Protein AF-A0A1M7GMU3-F1 (afdb_monomer_lite)

Structure (mmCIF, N/CA/C/O backbone):
data_AF-A0A1M7GMU3-F1
#
_entry.id   AF-A0A1M7GMU3-F1
#
loop_
_atom_site.group_PDB
_atom_site.id
_atom_site.type_symbol
_atom_site.label_atom_id
_atom_site.label_alt_id
_atom_site.label_comp_id
_atom_site.label_asym_id
_atom_site.label_entity_id
_atom_site.label_seq_id
_atom_site.pdbx_PDB_ins_code
_atom_site.Cartn_x
_atom_site.Cartn_y
_atom_site.Cartn_z
_atom_site.occupancy
_atom_site.B_iso_or_equiv
_atom_site.auth_seq_id
_atom_site.auth_comp_id
_atom_site.auth_asym_id
_atom_site.auth_atom_id
_atom_site.pdbx_PDB_model_num
ATOM 1 N N . MET A 1 1 ? -17.582 9.127 15.211 1.00 77.00 1 MET A N 1
ATOM 2 C CA . MET A 1 1 ? -16.161 8.957 14.839 1.00 77.00 1 MET A CA 1
ATOM 3 C C . MET A 1 1 ? -15.702 10.252 14.217 1.00 77.00 1 MET A C 1
ATOM 5 O O . MET A 1 1 ? -16.556 10.940 13.669 1.00 77.00 1 MET A O 1
ATOM 9 N N . ILE A 1 2 ? -14.415 10.561 14.321 1.00 84.12 2 ILE A N 1
ATOM 10 C CA . ILE A 1 2 ? -13.801 11.674 13.600 1.00 84.12 2 ILE A CA 1
ATOM 11 C C . ILE A 1 2 ? -12.790 11.095 12.615 1.00 84.12 2 ILE A C 1
ATOM 13 O O . ILE A 1 2 ? -12.025 10.205 12.993 1.00 84.12 2 ILE A O 1
ATOM 17 N N . PHE A 1 3 ? -12.798 11.583 11.380 1.00 87.94 3 PHE A N 1
ATOM 18 C CA . PHE A 1 3 ? -11.790 11.244 10.381 1.00 87.94 3 PHE A CA 1
ATOM 19 C C . PHE A 1 3 ? -10.995 12.501 10.041 1.00 87.94 3 PHE A C 1
ATOM 21 O O . PHE A 1 3 ? -11.553 13.566 9.820 1.00 87.94 3 PHE A O 1
ATOM 28 N N . LEU A 1 4 ? -9.681 12.375 10.047 1.00 91.88 4 LEU A N 1
ATOM 29 C CA . LEU A 1 4 ? -8.725 13.411 9.695 1.00 91.88 4 LEU A CA 1
ATOM 30 C C . LEU A 1 4 ? -7.811 12.851 8.610 1.00 91.88 4 LEU A C 1
ATOM 32 O O . LEU A 1 4 ? -7.737 11.635 8.432 1.00 91.88 4 LEU A O 1
ATOM 36 N N . PHE A 1 5 ? -7.077 13.716 7.928 1.00 92.62 5 PHE A N 1
ATOM 37 C CA . PHE A 1 5 ? -6.137 13.320 6.889 1.00 92.62 5 PHE A CA 1
ATOM 38 C C . PHE A 1 5 ? -4.735 13.827 7.209 1.00 92.62 5 PHE A C 1
ATOM 40 O O . PHE A 1 5 ? -4.543 14.958 7.657 1.00 92.62 5 PHE A O 1
ATOM 47 N N . GLU A 1 6 ? -3.749 12.969 6.983 1.00 92.81 6 GLU A N 1
ATOM 48 C CA . GLU A 1 6 ? -2.337 13.324 7.065 1.00 92.81 6 GLU A CA 1
ATOM 49 C C . GLU A 1 6 ? -2.013 14.492 6.111 1.00 92.81 6 GLU A C 1
ATOM 51 O O . GLU A 1 6 ? -2.547 14.576 5.005 1.00 92.81 6 GLU A O 1
ATOM 56 N N . GLU A 1 7 ? -1.138 15.404 6.546 1.00 90.56 7 GLU A N 1
ATOM 57 C CA . GLU A 1 7 ? -0.699 16.607 5.814 1.00 90.56 7 GLU A CA 1
ATOM 58 C C . GLU A 1 7 ? -1.790 17.639 5.436 1.00 90.56 7 GLU A C 1
ATOM 60 O O . GLU A 1 7 ? -1.448 18.708 4.914 1.00 90.56 7 GLU A O 1
ATOM 65 N N . HIS A 1 8 ? -3.069 17.399 5.749 1.00 92.12 8 HIS A N 1
ATOM 66 C CA . HIS A 1 8 ? -4.130 18.400 5.592 1.00 92.12 8 HIS A CA 1
ATOM 67 C C . HIS A 1 8 ? -4.043 19.470 6.706 1.00 92.12 8 HIS A C 1
ATOM 69 O O . HIS A 1 8 ? -3.835 19.119 7.873 1.00 92.12 8 HIS A O 1
ATOM 75 N N . PRO A 1 9 ? -4.157 20.773 6.380 1.00 93.19 9 PRO A N 1
ATOM 76 C CA . PRO A 1 9 ? -4.056 21.850 7.362 1.00 93.19 9 PRO A CA 1
ATOM 77 C C . PRO A 1 9 ? -5.377 22.051 8.121 1.00 93.19 9 PRO A C 1
ATOM 79 O O . PRO A 1 9 ? -6.349 22.559 7.573 1.00 93.19 9 PRO A O 1
ATOM 82 N N . TYR A 1 10 ? -5.397 21.704 9.407 1.00 93.62 10 TYR A N 1
ATOM 83 C CA . TYR A 1 10 ? -6.558 21.900 10.283 1.00 93.62 10 TYR A CA 1
ATOM 84 C C . TYR A 1 10 ? -6.397 23.107 11.214 1.00 93.62 10 TYR A C 1
ATOM 86 O O . TYR A 1 10 ? -5.281 23.512 11.554 1.00 93.62 10 TYR A O 1
ATOM 94 N N . ASP A 1 11 ? -7.514 23.649 11.702 1.00 92.88 11 ASP A N 1
ATOM 95 C CA . ASP A 1 11 ? -7.509 24.705 12.711 1.00 92.88 11 ASP A CA 1
ATOM 96 C C . ASP A 1 11 ? -6.883 24.226 14.034 1.00 92.88 11 ASP A C 1
ATOM 98 O O . ASP A 1 11 ? -7.089 23.105 14.515 1.00 92.88 11 ASP A O 1
ATOM 102 N N . PHE A 1 12 ? -6.137 25.129 14.670 1.00 91.50 12 PHE A N 1
ATOM 103 C CA . PHE A 1 12 ? -5.446 24.861 15.925 1.00 91.50 12 PHE A CA 1
ATOM 104 C C . PHE A 1 12 ? -6.415 24.492 17.058 1.00 91.50 12 PHE A C 1
ATOM 106 O O . PHE A 1 12 ? -6.151 23.556 17.820 1.00 91.50 12 PHE A O 1
ATOM 113 N N . LYS A 1 13 ? -7.535 25.217 17.203 1.00 91.25 13 LYS A N 1
ATOM 114 C CA . LYS A 1 13 ? -8.502 24.965 18.286 1.00 91.25 13 LYS A CA 1
ATOM 115 C C . LYS A 1 13 ? -9.209 23.635 18.061 1.00 91.25 13 LYS A C 1
ATOM 117 O O . LYS A 1 13 ? -9.438 22.906 19.031 1.00 91.25 13 LYS A O 1
ATOM 122 N N . PHE A 1 14 ? -9.510 23.310 16.806 1.00 90.94 14 PHE A N 1
ATOM 123 C CA . PHE A 1 14 ? -10.072 22.019 16.435 1.00 90.94 14 PHE A CA 1
ATOM 124 C C . PHE A 1 14 ? -9.127 20.865 16.807 1.00 90.94 14 PHE A C 1
ATOM 126 O O . PHE A 1 14 ? -9.507 20.032 17.634 1.00 90.94 14 PHE A O 1
ATOM 133 N N . LEU A 1 15 ? -7.871 20.852 16.333 1.00 91.38 15 LEU A N 1
ATOM 134 C CA . LEU A 1 15 ? -6.921 19.773 16.663 1.00 91.38 15 LEU A CA 1
ATOM 135 C C . LEU A 1 15 ? -6.590 19.680 18.153 1.00 91.38 15 LEU A C 1
ATOM 137 O O . LEU A 1 15 ? -6.416 18.579 18.686 1.00 91.38 15 LEU A O 1
ATOM 141 N N . LYS A 1 16 ? -6.551 20.809 18.867 1.00 90.31 16 LYS A N 1
ATOM 142 C CA . LYS A 1 16 ? -6.405 20.792 20.327 1.00 90.31 16 LYS A CA 1
ATOM 143 C C . LYS A 1 16 ? -7.544 20.012 20.990 1.00 90.31 16 LYS A C 1
ATOM 145 O O . LYS A 1 16 ? -7.300 19.207 21.884 1.00 90.31 16 LYS A O 1
ATOM 150 N N . LYS A 1 17 ? -8.779 20.182 20.516 1.00 88.88 17 LYS A N 1
ATOM 151 C CA . LYS A 1 17 ? -9.957 19.477 21.037 1.00 88.88 17 LYS A CA 1
ATOM 152 C C . LYS A 1 17 ? -9.977 17.986 20.679 1.00 88.88 17 LYS A C 1
ATOM 154 O O . LYS A 1 17 ? -10.401 17.192 21.522 1.00 88.88 17 LYS A O 1
ATOM 159 N N . VAL A 1 18 ? -9.566 17.615 19.461 1.00 88.19 18 VAL A N 1
ATOM 160 C CA . VAL A 1 18 ? -9.739 16.240 18.946 1.00 88.19 18 VAL A CA 1
ATOM 161 C C . VAL A 1 18 ? -8.549 15.317 19.181 1.00 88.19 18 VAL A C 1
ATOM 163 O O . VAL A 1 18 ? -8.767 14.127 19.358 1.00 88.19 18 VAL A O 1
ATOM 166 N N . ILE A 1 19 ? -7.318 15.830 19.248 1.00 89.19 19 ILE A N 1
ATOM 167 C CA . ILE A 1 19 ? -6.118 15.005 19.497 1.00 89.19 19 ILE A CA 1
ATOM 168 C C . ILE A 1 19 ? -5.214 15.549 20.613 1.00 89.19 19 ILE A C 1
ATOM 170 O O . ILE A 1 19 ? -4.201 14.925 20.943 1.00 89.19 19 ILE A O 1
ATOM 174 N N . GLY A 1 20 ? -5.550 16.695 21.212 1.00 88.62 20 GLY A N 1
ATOM 175 C CA . GLY A 1 20 ? -4.714 17.334 22.232 1.00 88.62 20 GLY A CA 1
ATOM 176 C C . GLY A 1 20 ? -3.447 17.950 21.641 1.00 88.62 20 GLY A C 1
ATOM 177 O O . GLY A 1 20 ? -2.359 17.805 22.202 1.00 88.62 20 GLY A O 1
ATOM 178 N N . HIS A 1 21 ? -3.544 18.577 20.465 1.00 89.19 21 HIS A N 1
ATOM 179 C CA . HIS A 1 21 ? -2.429 19.337 19.897 1.00 89.19 21 HIS A CA 1
ATOM 180 C C . HIS A 1 21 ? -1.962 20.449 20.859 1.00 89.19 21 HIS A C 1
ATOM 182 O O . HIS A 1 21 ? -2.776 21.163 21.447 1.00 89.19 21 HIS A O 1
ATOM 188 N N . GLY A 1 22 ? -0.641 20.577 21.028 1.00 84.94 22 GLY A N 1
ATOM 189 C CA . GLY A 1 22 ? -0.018 21.502 21.982 1.00 84.94 22 GLY A CA 1
ATOM 190 C C . GLY A 1 22 ? -0.023 21.028 23.442 1.00 84.94 22 GLY A C 1
ATOM 191 O O . GLY A 1 22 ? 0.417 21.772 24.313 1.00 84.94 22 GLY A O 1
ATOM 192 N N . GLU A 1 23 ? -0.507 19.813 23.715 1.00 85.62 23 GLU A N 1
ATOM 193 C CA . GLU A 1 23 ? -0.575 19.214 25.059 1.00 85.62 23 GLU A CA 1
ATOM 194 C C . GLU A 1 23 ? 0.241 17.912 25.184 1.00 85.62 23 GLU A C 1
ATOM 196 O O . GLU A 1 23 ? 0.057 17.165 26.145 1.00 85.62 23 GLU A O 1
ATOM 201 N N . GLY A 1 24 ? 1.086 17.589 24.200 1.00 78.94 24 GLY A N 1
ATOM 202 C CA . GLY A 1 24 ? 1.960 16.416 24.260 1.00 78.94 24 GLY A CA 1
ATOM 203 C C . GLY A 1 24 ? 3.307 16.696 24.921 1.00 78.94 24 GLY A C 1
ATOM 204 O O . GLY A 1 24 ? 3.666 17.841 25.194 1.00 78.94 24 GLY A O 1
ATOM 205 N N . ASP A 1 25 ? 4.072 15.625 25.138 1.00 79.12 25 ASP A N 1
ATOM 206 C CA . ASP A 1 25 ? 5.367 15.670 25.835 1.00 79.12 25 ASP A CA 1
ATOM 207 C C . ASP A 1 25 ? 6.433 16.485 25.082 1.00 79.12 25 ASP A C 1
ATOM 209 O O . ASP A 1 25 ? 7.411 16.951 25.664 1.00 79.12 25 ASP A O 1
ATOM 213 N N . LEU A 1 26 ? 6.250 16.657 23.770 1.00 82.31 26 LEU A N 1
ATOM 214 C CA . LEU A 1 26 ? 7.125 17.417 22.886 1.00 82.31 26 LEU A CA 1
ATOM 215 C C . LEU A 1 26 ? 6.302 18.469 22.149 1.00 82.31 26 LEU A C 1
ATOM 217 O O . LEU A 1 26 ? 5.152 18.230 21.791 1.00 82.31 26 LEU A O 1
ATOM 221 N N . LYS A 1 27 ? 6.916 19.616 21.838 1.00 80.00 27 LYS A N 1
ATOM 222 C CA . LYS A 1 27 ? 6.243 20.743 21.162 1.00 80.00 27 LYS A CA 1
ATOM 223 C C . LYS A 1 27 ? 5.575 20.352 19.835 1.00 80.00 27 LYS A C 1
ATOM 225 O O . LYS A 1 27 ? 4.565 20.935 19.462 1.00 80.00 27 LYS A O 1
ATOM 230 N N . TYR A 1 28 ? 6.149 19.380 19.132 1.00 82.12 28 TYR A N 1
ATOM 231 C CA . TYR A 1 28 ? 5.665 18.880 17.847 1.00 82.12 28 TYR A CA 1
ATOM 232 C C . TYR A 1 28 ? 4.818 17.607 17.975 1.00 82.12 28 TYR A C 1
ATOM 234 O O . TYR A 1 28 ? 4.497 17.000 16.962 1.00 82.12 28 TYR A O 1
ATOM 242 N N . ARG A 1 29 ? 4.461 17.170 19.188 1.00 86.06 29 ARG A N 1
ATOM 243 C CA . ARG A 1 29 ? 3.681 15.952 19.422 1.00 86.06 29 ARG A CA 1
ATOM 244 C C . ARG A 1 29 ? 2.386 16.296 20.150 1.00 86.06 29 ARG A C 1
ATOM 246 O O . ARG A 1 29 ? 2.375 17.049 21.118 1.00 86.06 29 ARG A O 1
ATOM 253 N N . SER A 1 30 ? 1.275 15.753 19.676 1.00 88.31 30 SER A N 1
ATOM 254 C CA . SER A 1 30 ? -0.020 15.857 20.352 1.00 88.31 30 SER A CA 1
ATOM 255 C C . SER A 1 30 ? -0.068 14.962 21.595 1.00 88.31 30 SER A C 1
ATOM 257 O O . SER A 1 30 ? 0.673 13.982 21.696 1.00 88.31 30 SER A O 1
ATOM 259 N N . LYS A 1 31 ? -0.990 15.242 22.520 1.00 86.25 31 LYS A N 1
ATOM 260 C CA . LYS A 1 31 ? -1.245 14.389 23.695 1.00 86.25 31 LYS A CA 1
ATOM 261 C C . LYS A 1 31 ? -1.647 12.958 23.323 1.00 86.25 31 LYS A C 1
ATOM 263 O O . LYS A 1 31 ? -1.404 12.032 24.091 1.00 86.25 31 LYS A O 1
ATOM 268 N N . SER A 1 32 ? -2.249 12.783 22.145 1.00 83.38 32 SER A N 1
ATOM 269 C CA . SER A 1 32 ? -2.612 11.472 21.592 1.00 83.38 32 SER A CA 1
ATOM 270 C C . SER A 1 32 ? -1.444 10.734 20.933 1.00 83.38 32 SER A C 1
ATOM 272 O O . SER A 1 32 ? -1.616 9.594 20.527 1.00 83.38 32 SER A O 1
ATOM 274 N N . GLY A 1 33 ? -0.269 11.357 20.804 1.00 84.06 33 GLY A N 1
ATOM 275 C CA . GLY A 1 33 ? 0.947 10.717 20.304 1.00 84.06 33 GLY A CA 1
ATOM 276 C C . GLY A 1 33 ? 1.314 11.013 18.846 1.00 84.06 33 GLY A C 1
ATOM 277 O O . GLY A 1 33 ? 2.446 10.700 18.473 1.00 84.06 33 GLY A O 1
ATOM 278 N N . PHE A 1 34 ? 0.430 11.645 18.061 1.00 88.75 34 PHE A N 1
ATOM 279 C CA . PHE A 1 34 ? 0.707 12.061 16.677 1.00 88.75 34 PHE A CA 1
ATOM 280 C C . PHE A 1 34 ? 1.728 13.192 16.619 1.00 88.75 34 PHE A C 1
ATOM 282 O O . PHE A 1 34 ? 1.595 14.162 17.374 1.00 88.75 34 PHE A O 1
ATOM 289 N N . ASN A 1 35 ? 2.670 13.110 15.681 1.00 91.00 35 ASN A N 1
ATOM 290 C CA . ASN A 1 35 ? 3.495 14.255 15.314 1.00 91.00 35 ASN A CA 1
ATOM 291 C C . ASN A 1 35 ? 2.665 15.277 14.524 1.00 91.00 35 ASN A C 1
ATOM 293 O O . ASN A 1 35 ? 1.799 14.924 13.725 1.00 91.00 35 ASN A O 1
ATOM 297 N N . THR A 1 36 ? 2.920 16.557 14.762 1.00 91.44 36 THR A N 1
ATOM 298 C CA . THR A 1 36 ? 2.195 17.679 14.166 1.00 91.44 36 THR A CA 1
ATOM 299 C C . THR A 1 36 ? 3.149 18.804 13.804 1.00 91.44 36 THR A C 1
ATOM 301 O O . THR A 1 36 ? 4.090 19.084 14.549 1.00 91.44 36 THR A O 1
ATOM 304 N N . GLU A 1 37 ? 2.852 19.499 12.715 1.00 91.88 37 GLU A N 1
ATOM 305 C CA . GLU A 1 37 ? 3.607 20.648 12.230 1.00 91.88 37 GLU A CA 1
ATOM 306 C C . GLU A 1 37 ? 2.688 21.864 12.095 1.00 91.88 37 GLU A C 1
ATOM 308 O O . GLU A 1 37 ? 1.639 21.804 11.455 1.00 91.88 37 GLU A O 1
ATOM 313 N N . THR A 1 38 ? 3.071 22.985 12.704 1.00 89.88 38 THR A N 1
ATOM 314 C CA . THR A 1 38 ? 2.325 24.242 12.584 1.00 89.88 38 THR A CA 1
ATOM 315 C C . THR A 1 38 ? 2.824 25.020 11.372 1.00 89.88 38 THR A C 1
ATOM 317 O O . THR A 1 38 ? 3.987 25.416 11.320 1.00 89.88 38 THR A O 1
ATOM 320 N N . THR A 1 39 ? 1.930 25.276 10.422 1.00 89.69 39 THR A N 1
ATOM 321 C CA . THR A 1 39 ? 2.181 26.065 9.208 1.00 89.69 39 THR A CA 1
ATOM 322 C C . THR A 1 39 ? 1.366 27.363 9.233 1.00 89.69 39 THR A C 1
ATOM 324 O O . THR A 1 39 ? 0.594 27.597 10.163 1.00 89.69 39 THR A O 1
ATOM 327 N N . LYS A 1 40 ? 1.532 28.232 8.225 1.00 86.31 40 LYS A N 1
ATOM 328 C CA . LYS A 1 40 ? 0.724 29.461 8.102 1.00 86.31 40 LYS A CA 1
ATOM 329 C C . LYS A 1 40 ? -0.760 29.164 7.863 1.00 86.31 40 LYS A C 1
ATOM 331 O O . LYS A 1 40 ? -1.599 29.914 8.346 1.00 86.31 40 LYS A O 1
ATOM 336 N N . ASP A 1 41 ? -1.048 28.070 7.163 1.00 85.94 41 ASP A N 1
ATOM 337 C CA . ASP A 1 41 ? -2.397 27.706 6.716 1.00 85.94 41 ASP A CA 1
ATOM 338 C C . ASP A 1 41 ? -3.154 26.852 7.748 1.00 85.94 41 ASP A C 1
ATOM 340 O O . ASP A 1 41 ? -4.338 26.584 7.584 1.00 85.94 41 ASP A O 1
ATOM 344 N N . GLY A 1 42 ? -2.480 26.413 8.816 1.00 90.75 42 GLY A N 1
ATOM 345 C CA . GLY A 1 42 ? -3.046 25.548 9.850 1.00 90.75 42 GLY A CA 1
ATOM 346 C C . GLY A 1 42 ? -2.026 24.566 10.418 1.00 90.75 42 GLY A C 1
ATOM 347 O O . GLY A 1 42 ? -0.817 24.673 10.192 1.00 90.75 42 GLY A O 1
ATOM 348 N N . VAL A 1 43 ? -2.511 23.585 11.169 1.00 93.06 43 VAL A N 1
ATOM 349 C CA . VAL A 1 43 ? -1.705 22.522 11.770 1.00 93.06 43 VAL A CA 1
ATOM 350 C C . VAL A 1 43 ? -1.876 21.238 10.964 1.00 93.06 43 VAL A C 1
ATOM 352 O O . VAL A 1 43 ? -2.990 20.748 10.796 1.00 93.06 43 VAL A O 1
ATOM 355 N N . LYS A 1 44 ? -0.761 20.681 10.491 1.00 93.56 44 LYS A N 1
ATOM 356 C CA . LYS A 1 44 ? -0.702 19.416 9.754 1.00 93.56 44 LYS A CA 1
ATOM 357 C C . LYS A 1 44 ? -0.361 18.265 10.690 1.00 93.56 44 LYS A C 1
ATOM 359 O O . LYS A 1 44 ? 0.431 18.432 11.619 1.00 93.56 44 LYS A O 1
ATOM 364 N N . ILE A 1 45 ? -0.946 17.097 10.438 1.00 93.12 45 ILE A N 1
ATOM 365 C CA . ILE A 1 45 ? -0.636 15.859 11.160 1.00 93.12 45 ILE A CA 1
ATOM 366 C C . ILE A 1 45 ? 0.338 15.037 10.314 1.00 93.12 45 ILE A C 1
ATOM 368 O O . ILE A 1 45 ? 0.047 14.754 9.154 1.00 93.12 45 ILE A O 1
ATOM 372 N N . ASN A 1 46 ? 1.463 14.647 10.912 1.00 90.44 46 ASN A N 1
ATOM 373 C CA . ASN A 1 46 ? 2.517 13.847 10.289 1.00 90.44 46 ASN A CA 1
ATOM 374 C C . ASN A 1 46 ? 2.484 12.444 10.901 1.00 90.44 46 ASN A C 1
ATOM 376 O O . ASN A 1 46 ? 3.244 12.119 11.814 1.00 90.44 46 ASN A O 1
ATOM 380 N N . GLY A 1 47 ? 1.521 11.649 10.454 1.00 89.69 47 GLY A N 1
ATOM 381 C CA . GLY A 1 47 ? 1.317 10.293 10.931 1.00 89.69 47 GLY A CA 1
ATOM 382 C C . GLY A 1 47 ? -0.083 9.791 10.630 1.00 89.69 47 GLY A C 1
ATOM 383 O O . GLY A 1 47 ? -1.024 10.564 10.475 1.00 89.69 47 GLY A O 1
ATOM 384 N N . VAL A 1 48 ? -0.212 8.474 10.575 1.00 93.56 48 VAL A N 1
ATOM 385 C CA . VAL A 1 48 ? -1.431 7.775 10.170 1.00 93.56 48 VAL A CA 1
ATOM 386 C C . VAL A 1 48 ? -1.786 6.752 11.238 1.00 93.56 48 VAL A C 1
ATOM 388 O O . VAL A 1 48 ? -0.905 6.116 11.816 1.00 93.56 48 VAL A O 1
ATOM 391 N N . GLY A 1 49 ? -3.075 6.578 11.517 1.00 92.06 49 GLY A N 1
ATOM 392 C CA . GLY A 1 49 ? -3.535 5.565 12.458 1.00 92.06 49 GLY A CA 1
ATOM 393 C C . GLY A 1 49 ? -4.757 5.992 13.249 1.00 92.06 49 GLY A C 1
ATOM 394 O O . GLY A 1 49 ? -5.665 6.641 12.733 1.00 92.06 49 GLY A O 1
ATOM 395 N N . TYR A 1 50 ? -4.792 5.582 14.510 1.00 90.25 50 TYR A N 1
ATOM 396 C CA . TYR A 1 50 ? -5.969 5.681 15.359 1.00 90.25 50 TYR A CA 1
ATOM 397 C C . TYR A 1 50 ? -5.606 6.174 16.756 1.00 90.25 50 TYR A C 1
ATOM 399 O O . TYR A 1 50 ? -4.610 5.734 17.334 1.00 90.25 50 TYR A O 1
ATOM 407 N N . CYS A 1 51 ? -6.459 7.025 17.324 1.00 87.62 51 CYS A N 1
ATOM 408 C CA . CYS A 1 51 ? -6.476 7.284 18.754 1.00 87.62 51 CYS A CA 1
ATOM 409 C C . CYS A 1 51 ? -7.898 7.396 19.310 1.00 87.62 51 CYS A C 1
ATOM 411 O O . CYS A 1 51 ? -8.866 7.692 18.607 1.00 87.62 51 CYS A O 1
ATOM 413 N N . PHE A 1 52 ? -8.012 7.191 20.614 1.00 83.00 52 PHE A N 1
ATOM 414 C CA . PHE A 1 52 ? -9.198 7.494 21.388 1.00 83.00 52 PHE A CA 1
ATOM 415 C C . PHE A 1 52 ? -8.921 8.708 22.267 1.00 83.00 52 PHE A C 1
ATOM 417 O O . PHE A 1 52 ? -8.083 8.657 23.169 1.00 83.00 52 PHE A O 1
ATOM 424 N N . PHE A 1 53 ? -9.630 9.807 22.023 1.00 81.88 53 PHE A N 1
ATOM 425 C CA . PHE A 1 53 ? -9.416 11.057 22.744 1.00 81.88 53 PHE A CA 1
ATOM 426 C C . PHE A 1 53 ? -10.749 11.718 23.092 1.00 81.88 53 PHE A C 1
ATOM 428 O O . PHE A 1 53 ? -11.683 11.730 22.293 1.00 81.88 53 PHE A O 1
ATOM 435 N N . ASN A 1 54 ? -10.875 12.234 24.320 1.00 78.56 54 ASN A N 1
ATOM 436 C CA . ASN A 1 54 ? -12.085 12.908 24.815 1.00 78.56 54 ASN A CA 1
ATOM 437 C C . ASN A 1 54 ? -13.403 12.133 24.586 1.00 78.56 54 ASN A C 1
ATOM 439 O O . ASN A 1 54 ? -14.462 12.718 24.353 1.00 78.56 54 ASN A O 1
ATOM 443 N N . GLY A 1 55 ? -13.357 10.800 24.677 1.00 74.75 55 GLY A N 1
ATOM 444 C CA . GLY A 1 55 ? -14.538 9.949 24.513 1.00 74.75 55 GLY A CA 1
ATOM 445 C C . GLY A 1 55 ? -14.939 9.682 23.060 1.00 74.75 55 GLY A C 1
ATOM 446 O O . GLY A 1 55 ? -16.019 9.124 22.840 1.00 74.75 55 GLY A O 1
ATOM 447 N N . GLN A 1 56 ? -14.109 10.067 22.086 1.00 78.00 56 GLN A N 1
ATOM 448 C CA . GLN A 1 56 ? -14.350 9.859 20.663 1.00 78.00 56 GLN A CA 1
ATOM 449 C C . GLN A 1 56 ? -13.175 9.125 19.991 1.00 78.00 56 GLN A C 1
ATOM 451 O O . GLN A 1 56 ? -12.017 9.450 20.252 1.00 78.00 56 GLN A O 1
ATOM 456 N N . PRO A 1 57 ? -13.459 8.150 19.108 1.00 82.56 57 PRO A N 1
ATOM 457 C CA . PRO A 1 57 ? -12.449 7.569 18.235 1.00 82.56 57 PRO A CA 1
ATOM 458 C C . PRO A 1 57 ? -12.114 8.544 17.098 1.00 82.56 57 PRO A C 1
ATOM 460 O O . PRO A 1 57 ? -13.024 9.034 16.414 1.00 82.56 57 PRO A O 1
ATOM 463 N N . VAL A 1 58 ? -10.821 8.781 16.898 1.00 88.06 58 VAL A N 1
ATOM 464 C CA . VAL A 1 58 ? -10.253 9.637 15.855 1.00 88.06 58 VAL A CA 1
ATOM 465 C C . VAL A 1 58 ? -9.344 8.791 14.970 1.00 88.06 58 VAL A C 1
ATOM 467 O O . VAL A 1 58 ? -8.445 8.105 15.457 1.00 88.06 58 VAL A O 1
ATOM 470 N N . PHE A 1 59 ? -9.582 8.844 13.666 1.00 90.62 59 PHE A N 1
ATOM 471 C CA . PHE A 1 59 ? -8.751 8.203 12.654 1.00 90.62 59 PHE A CA 1
ATOM 472 C C . PHE A 1 59 ? -8.020 9.266 11.860 1.00 90.62 59 PHE A C 1
ATOM 474 O O . PHE A 1 59 ? -8.659 10.179 11.352 1.00 90.62 59 PHE A O 1
ATOM 481 N N . VAL A 1 60 ? -6.707 9.126 11.722 1.00 93.06 60 VAL A N 1
ATOM 482 C CA . VAL A 1 60 ? -5.927 9.919 10.772 1.00 93.06 60 VAL A CA 1
ATOM 483 C C . VAL A 1 60 ? -5.613 9.017 9.592 1.00 93.06 60 VAL A C 1
ATOM 485 O O . VAL A 1 60 ? -4.901 8.021 9.734 1.00 93.06 60 VAL A O 1
ATOM 488 N N . LEU A 1 61 ? -6.216 9.330 8.453 1.00 93.38 61 LEU A N 1
ATOM 489 C CA . LEU A 1 61 ? -6.137 8.566 7.224 1.00 93.38 61 LEU A CA 1
ATOM 490 C C . LEU A 1 61 ? -4.941 9.012 6.362 1.00 93.38 61 LEU A C 1
ATOM 492 O O . LEU A 1 61 ? -4.532 10.175 6.431 1.00 93.38 61 LEU A O 1
ATOM 496 N N . PRO A 1 62 ? -4.410 8.103 5.525 1.00 93.44 62 PRO A N 1
ATOM 497 C CA . PRO A 1 62 ? -3.361 8.393 4.558 1.00 93.44 62 PRO A CA 1
ATOM 498 C C . PRO A 1 62 ? -3.616 9.631 3.685 1.00 93.44 62 PRO A C 1
ATOM 500 O O . PRO A 1 62 ? -4.697 9.781 3.110 1.00 93.44 62 PRO A O 1
ATOM 503 N N . LYS A 1 63 ? -2.590 10.465 3.476 1.00 91.12 63 LYS A N 1
ATOM 504 C CA . LYS A 1 63 ? -2.644 11.622 2.565 1.00 91.12 63 LYS A CA 1
ATOM 505 C C . LYS A 1 63 ? -2.926 11.255 1.108 1.00 91.12 63 LYS A C 1
ATOM 507 O O . LYS A 1 63 ? -3.387 12.105 0.357 1.00 91.12 63 LYS A O 1
ATOM 512 N N . VAL A 1 64 ? -2.673 10.009 0.700 1.00 90.12 64 VAL A N 1
ATOM 513 C CA . VAL A 1 64 ? -2.993 9.500 -0.651 1.00 90.12 64 VAL A CA 1
ATOM 514 C C . VAL A 1 64 ? -4.502 9.468 -0.934 1.00 90.12 64 VAL A C 1
ATOM 516 O O . VAL A 1 64 ? -4.915 9.361 -2.079 1.00 90.12 64 VAL A O 1
ATOM 519 N N . PHE A 1 65 ? -5.342 9.577 0.100 1.00 91.00 65 PHE A N 1
ATOM 520 C CA . PHE A 1 65 ? -6.801 9.638 -0.053 1.00 91.00 65 PHE A CA 1
ATOM 521 C C . PHE A 1 65 ? -7.321 11.039 -0.364 1.00 91.00 65 PHE A C 1
ATOM 523 O O . PHE A 1 65 ? -8.487 11.193 -0.732 1.00 91.00 65 PHE A O 1
ATOM 530 N N . LEU A 1 66 ? -6.468 12.046 -0.192 1.00 89.81 66 LEU A N 1
ATOM 531 C CA . LEU A 1 66 ? -6.761 13.415 -0.566 1.00 89.81 66 LEU A CA 1
ATOM 532 C C . LEU A 1 66 ? -6.630 13.581 -2.079 1.00 89.81 66 LEU A C 1
ATOM 534 O O . LEU A 1 66 ? -5.720 13.027 -2.696 1.00 89.81 66 LEU A O 1
ATOM 538 N N . ASP A 1 67 ? -7.477 14.425 -2.650 1.00 87.12 67 ASP A N 1
ATOM 539 C CA . ASP A 1 67 ? -7.362 14.853 -4.036 1.00 87.12 67 ASP A CA 1
ATOM 540 C C . ASP A 1 67 ? -6.094 15.694 -4.292 1.00 87.12 67 ASP A C 1
ATOM 542 O O . ASP A 1 67 ? -5.286 15.983 -3.393 1.00 87.12 67 ASP A O 1
ATOM 546 N N . GLU A 1 68 ? -5.916 16.074 -5.559 1.00 80.38 68 GLU A N 1
ATOM 547 C CA . GLU A 1 68 ? -4.758 16.831 -6.052 1.00 80.38 68 GLU A CA 1
ATOM 548 C C . GLU A 1 68 ? -4.614 18.180 -5.320 1.00 80.38 68 GLU A C 1
ATOM 550 O O . GLU A 1 68 ? -3.506 18.592 -4.980 1.00 80.38 68 GLU A O 1
ATOM 555 N N . ASN A 1 69 ? -5.739 18.820 -4.980 1.00 82.19 69 ASN A N 1
ATOM 556 C CA . ASN A 1 69 ? -5.769 20.094 -4.257 1.00 82.19 69 ASN A CA 1
ATOM 557 C C . ASN A 1 69 ? -5.668 19.932 -2.731 1.00 82.19 69 ASN A C 1
ATOM 559 O O . ASN A 1 69 ? -5.493 20.919 -2.017 1.00 82.19 69 ASN A O 1
ATOM 563 N N . GLY A 1 70 ? -5.787 18.707 -2.211 1.00 84.06 70 GLY A N 1
ATOM 564 C CA . GLY A 1 70 ? -5.809 18.432 -0.778 1.00 84.06 70 GLY A CA 1
ATOM 565 C C . GLY A 1 70 ? -7.083 18.886 -0.061 1.00 84.06 70 GLY A C 1
ATOM 566 O O . GLY A 1 70 ? -7.066 18.974 1.165 1.00 84.06 70 GLY A O 1
ATOM 567 N N . GLN A 1 71 ? -8.151 19.192 -0.801 1.00 86.12 71 GLN A N 1
ATOM 568 C CA . GLN A 1 71 ? -9.404 19.757 -0.287 1.00 86.12 71 GLN A CA 1
ATOM 569 C C . GLN A 1 71 ? -10.513 18.714 -0.162 1.00 86.12 71 GLN A C 1
ATOM 571 O O . GLN A 1 71 ? -11.395 18.867 0.678 1.00 86.12 71 GLN A O 1
ATOM 576 N N . LYS A 1 72 ? -10.470 17.653 -0.975 1.00 89.56 72 LYS A N 1
ATOM 577 C CA . LYS A 1 72 ? -11.472 16.582 -0.960 1.00 89.56 72 LYS A CA 1
ATOM 578 C C . LYS A 1 72 ? -10.844 15.232 -0.669 1.00 89.56 72 LYS A C 1
ATOM 580 O O . LYS A 1 72 ? -9.705 14.979 -1.047 1.00 89.56 72 LYS A O 1
ATOM 585 N N . ALA A 1 73 ? -11.622 14.326 -0.089 1.00 89.31 73 ALA A N 1
ATOM 586 C CA . ALA A 1 73 ? -11.300 12.905 -0.022 1.00 89.31 73 ALA A CA 1
ATOM 587 C C . ALA A 1 73 ? -12.519 12.070 -0.401 1.00 89.31 73 ALA A C 1
ATOM 589 O O . ALA A 1 73 ? -13.613 12.273 0.120 1.00 89.31 73 ALA A O 1
ATOM 590 N N . PHE A 1 74 ? -12.338 11.123 -1.325 1.00 88.94 74 PHE A N 1
ATOM 591 C CA . PHE A 1 74 ? -13.418 10.262 -1.824 1.00 88.94 74 PHE A CA 1
ATOM 592 C C . PHE A 1 74 ? -14.667 11.037 -2.287 1.00 88.94 74 PHE A C 1
ATOM 594 O O . PHE A 1 74 ? -15.779 10.555 -2.107 1.00 88.94 74 PHE A O 1
ATOM 601 N N . GLY A 1 75 ? -14.503 12.237 -2.856 1.00 87.12 75 GLY A N 1
ATOM 602 C CA . GLY A 1 75 ? -15.614 13.085 -3.314 1.00 87.12 75 GLY A CA 1
ATOM 603 C C . GLY A 1 75 ? -16.243 13.988 -2.249 1.00 87.12 75 GLY A C 1
ATOM 604 O O . GLY A 1 75 ? -17.166 14.729 -2.571 1.00 87.12 75 GLY A O 1
ATOM 605 N N . ILE A 1 76 ? -15.739 13.955 -1.015 1.00 86.50 76 ILE A N 1
ATOM 606 C CA . ILE A 1 76 ? -16.253 14.720 0.124 1.00 86.50 76 ILE A CA 1
ATOM 607 C C . ILE A 1 76 ? -15.300 15.874 0.445 1.00 86.50 76 ILE A C 1
ATOM 609 O O . ILE A 1 76 ? -14.094 15.649 0.544 1.00 86.50 76 ILE A O 1
ATOM 613 N N . ASP A 1 77 ? -15.838 17.081 0.617 1.00 87.00 77 ASP A N 1
ATOM 614 C CA . ASP A 1 77 ? -15.090 18.265 1.059 1.00 87.00 77 ASP A CA 1
ATOM 615 C C . ASP A 1 77 ? -14.600 18.130 2.506 1.00 87.00 77 ASP A C 1
ATOM 617 O O . ASP A 1 77 ? -15.328 17.654 3.379 1.00 87.00 77 ASP A O 1
ATOM 621 N N . ILE A 1 78 ? -13.361 18.562 2.743 1.00 88.50 78 ILE A N 1
ATOM 622 C CA . ILE A 1 78 ? -12.721 18.548 4.057 1.00 88.50 78 ILE A CA 1
ATOM 623 C C . ILE A 1 78 ? -12.673 19.974 4.596 1.00 88.50 78 ILE A C 1
ATOM 625 O O . ILE A 1 78 ? -12.121 20.878 3.967 1.00 88.50 78 ILE A O 1
ATOM 629 N N . ASP A 1 79 ? -13.235 20.162 5.782 1.00 87.69 79 ASP A N 1
ATOM 630 C CA . ASP A 1 79 ? -13.287 21.431 6.488 1.00 87.69 79 ASP A CA 1
ATOM 631 C C . ASP A 1 79 ? -12.208 21.494 7.576 1.00 87.69 79 ASP A C 1
ATOM 633 O O . ASP A 1 79 ? -12.130 20.645 8.469 1.00 87.69 79 ASP A O 1
ATOM 637 N N . ALA A 1 80 ? -11.399 22.553 7.543 1.00 87.00 80 ALA A N 1
ATOM 638 C CA . ALA A 1 80 ? -10.297 22.743 8.483 1.00 87.00 80 ALA A CA 1
ATOM 639 C C . ALA A 1 80 ? -10.768 22.894 9.945 1.00 87.00 80 ALA A C 1
ATOM 641 O O . ALA A 1 80 ? -10.013 22.585 10.870 1.00 87.00 80 ALA A O 1
ATOM 642 N N . GLU A 1 81 ? -12.003 23.351 10.175 1.00 86.00 81 GLU A N 1
ATOM 643 C CA . GLU A 1 81 ? -12.601 23.500 11.508 1.00 86.00 81 GLU A CA 1
ATOM 644 C C . GLU A 1 81 ? -13.346 22.233 11.971 1.00 86.00 81 GLU A C 1
ATOM 646 O O . GLU A 1 81 ? -13.863 22.194 13.095 1.00 86.00 81 GLU A O 1
ATOM 651 N N . GLY A 1 82 ? -13.394 21.193 11.129 1.00 78.88 82 GLY A N 1
ATOM 652 C CA . GLY A 1 82 ? -14.106 19.948 11.389 1.00 78.88 82 GLY A CA 1
ATOM 653 C C . GLY A 1 82 ? -15.626 20.110 11.407 1.00 78.88 82 GLY A C 1
ATOM 654 O O . GLY A 1 82 ? -16.306 19.444 12.189 1.00 78.88 82 GLY A O 1
ATOM 655 N N . LYS A 1 83 ? -16.175 21.030 10.608 1.00 79.81 83 LYS A N 1
ATOM 656 C CA . LYS A 1 83 ? -17.626 21.180 10.402 1.00 79.81 83 LYS A CA 1
ATOM 657 C C . LYS A 1 83 ? -18.183 20.253 9.325 1.00 79.81 83 LYS A C 1
ATOM 659 O O . LYS A 1 83 ? -19.397 20.130 9.218 1.00 79.81 83 LYS A O 1
ATOM 664 N N . ASP A 1 84 ? -17.312 19.604 8.568 1.00 75.69 84 ASP A N 1
ATOM 665 C CA . ASP A 1 84 ? -17.676 18.598 7.580 1.00 75.69 84 ASP A CA 1
ATOM 666 C C . ASP A 1 84 ? -18.250 17.315 8.221 1.00 75.69 84 ASP A C 1
ATOM 668 O O . ASP A 1 84 ? -18.305 17.131 9.448 1.00 75.69 84 ASP A O 1
ATOM 672 N N . CYS A 1 85 ? -18.635 16.368 7.364 1.00 64.19 85 CYS A N 1
ATOM 673 C CA . CYS A 1 85 ? -19.148 15.067 7.784 1.00 64.19 85 CYS A CA 1
ATOM 674 C C . CYS A 1 85 ? -18.103 14.177 8.490 1.00 64.19 85 CYS A C 1
ATOM 676 O O . CYS A 1 85 ? -18.447 13.098 8.987 1.00 64.19 85 CYS A O 1
ATOM 678 N N . PHE A 1 86 ? -16.838 14.599 8.537 1.00 70.12 86 PHE A N 1
ATOM 679 C CA . PHE A 1 86 ? -15.752 13.918 9.226 1.00 70.12 86 PHE A CA 1
ATOM 680 C C . PHE A 1 86 ? -15.461 14.496 10.619 1.00 70.12 86 PHE A C 1
ATOM 682 O O . PHE A 1 86 ? -14.869 13.783 11.430 1.00 70.12 86 PHE A O 1
ATOM 689 N N . GLY A 1 87 ? -15.901 15.720 10.938 1.00 55.88 87 GLY A N 1
ATOM 690 C CA . GLY A 1 87 ? -15.588 16.412 12.193 1.00 55.88 87 GLY A CA 1
ATOM 691 C C . GLY A 1 87 ? -16.769 16.718 13.133 1.00 55.88 87 GLY A C 1
ATOM 692 O O . GLY A 1 87 ? -16.550 16.805 14.348 1.00 55.88 87 GLY A O 1
ATOM 693 N N . ASN A 1 88 ? -18.019 16.803 12.650 1.00 54.97 88 ASN A N 1
ATOM 694 C CA . ASN A 1 88 ? -19.181 17.154 13.486 1.00 54.97 88 ASN A CA 1
ATOM 695 C C . ASN A 1 88 ? -20.394 16.229 13.261 1.00 54.97 88 ASN A C 1
ATOM 697 O O . ASN A 1 88 ? -20.886 16.065 12.156 1.00 54.97 88 ASN A O 1
ATOM 701 N N . GLN A 1 89 ? -20.933 15.647 14.342 1.00 52.47 89 GLN A N 1
ATOM 702 C CA . GLN A 1 89 ? -22.160 14.821 14.317 1.00 52.47 89 GLN A CA 1
ATOM 703 C C . GLN A 1 89 ? -23.396 15.553 14.877 1.00 52.47 89 GLN A C 1
ATOM 705 O O . GLN A 1 89 ? -24.347 14.902 15.302 1.00 52.47 89 GLN A O 1
ATOM 710 N N . LYS A 1 90 ? -23.358 16.888 14.996 1.00 49.31 90 LYS A N 1
ATOM 711 C CA . LYS A 1 90 ? -24.399 17.655 15.708 1.00 49.31 90 LYS A CA 1
ATOM 712 C C . LYS A 1 90 ? -25.470 18.296 14.823 1.00 49.31 90 LYS A C 1
ATOM 714 O O . LYS A 1 90 ? -26.442 18.780 15.388 1.00 49.31 90 LYS A O 1
ATOM 719 N N . GLU A 1 91 ? -25.335 18.269 13.502 1.00 46.41 91 GLU A N 1
ATOM 720 C CA . GLU A 1 91 ? -26.354 18.799 12.589 1.00 46.41 91 GLU A CA 1
ATOM 721 C C . GLU A 1 91 ? -26.977 17.657 11.778 1.00 46.41 91 GLU A C 1
ATOM 723 O O . GLU A 1 91 ? -26.270 16.819 11.218 1.00 46.41 91 GLU A O 1
ATOM 728 N N . GLU A 1 92 ? -28.310 17.595 11.776 1.00 49.81 92 GLU A N 1
ATOM 729 C CA . GLU A 1 92 ? -29.112 16.550 11.121 1.00 49.81 92 GLU A CA 1
ATOM 730 C C . GLU A 1 92 ? -29.025 16.593 9.580 1.00 49.81 92 GLU A C 1
ATOM 732 O O . GLU A 1 92 ? -29.422 15.628 8.933 1.00 49.81 92 GLU A O 1
ATOM 737 N N . ASP A 1 93 ? -28.439 17.645 8.992 1.00 43.22 93 ASP A N 1
ATOM 738 C CA . ASP A 1 93 ? -28.544 17.943 7.553 1.00 43.22 93 ASP A CA 1
ATOM 739 C C . ASP A 1 93 ? -27.344 17.527 6.671 1.00 43.22 93 ASP A C 1
ATOM 741 O O . ASP A 1 93 ? -27.423 17.645 5.450 1.00 43.22 93 ASP A O 1
ATOM 745 N N . GLN A 1 94 ? -26.242 16.993 7.219 1.00 52.91 94 GLN A N 1
ATOM 746 C CA . GLN A 1 94 ? -25.088 16.528 6.412 1.00 52.91 94 GLN A CA 1
ATOM 747 C C . GLN A 1 94 ? -24.509 15.185 6.888 1.00 52.91 94 GLN A C 1
ATOM 749 O O . GLN A 1 94 ? -23.298 14.997 7.030 1.00 52.91 94 GLN A O 1
ATOM 754 N N . SER A 1 95 ? -25.371 14.206 7.172 1.00 59.94 95 SER A N 1
ATOM 755 C CA . SER A 1 95 ? -24.903 12.877 7.571 1.00 59.94 95 SER A CA 1
ATOM 756 C C . SER A 1 95 ? -24.372 12.082 6.371 1.00 59.94 95 SER A C 1
ATOM 758 O O . SER A 1 95 ? -25.126 11.811 5.440 1.00 59.94 95 SER A O 1
ATOM 760 N N . ILE A 1 96 ? -23.112 11.629 6.432 1.00 70.88 96 ILE A N 1
ATOM 761 C CA . ILE A 1 96 ? -22.561 10.587 5.539 1.00 70.88 96 ILE A CA 1
ATOM 762 C C . ILE A 1 96 ? -23.555 9.423 5.406 1.00 70.88 96 ILE A C 1
ATOM 764 O O . ILE A 1 96 ? -24.041 8.914 6.426 1.00 70.88 96 ILE A O 1
ATOM 768 N N . SER A 1 97 ? -23.815 8.994 4.168 1.00 77.31 97 SER A N 1
ATOM 769 C CA . SER A 1 97 ? -24.691 7.864 3.842 1.00 77.31 97 SER A CA 1
ATOM 770 C C . SER A 1 97 ? -24.264 6.583 4.564 1.00 77.31 97 SER A C 1
ATOM 772 O O . SER A 1 97 ? -23.136 6.440 5.057 1.00 77.31 97 SER A O 1
ATOM 774 N N . VAL A 1 98 ? -25.176 5.613 4.639 1.00 76.25 98 VAL A N 1
ATOM 775 C CA . VAL A 1 98 ? -24.896 4.314 5.269 1.00 76.25 98 VAL A CA 1
ATOM 776 C C . VAL A 1 98 ? -23.741 3.607 4.551 1.00 76.25 98 VAL A C 1
ATOM 778 O O . VAL A 1 98 ? -22.897 2.986 5.201 1.00 76.25 98 VAL A O 1
ATOM 781 N N . GLU A 1 99 ? -23.675 3.734 3.229 1.00 80.00 99 GLU A N 1
ATOM 782 C CA . GLU A 1 99 ? -22.634 3.201 2.354 1.00 80.00 99 GLU A CA 1
ATOM 783 C C . GLU A 1 99 ? -21.284 3.875 2.629 1.00 80.00 99 GLU A C 1
ATOM 785 O O . GLU A 1 99 ? -20.308 3.183 2.917 1.00 80.00 99 GLU A O 1
ATOM 790 N N . GLN A 1 100 ? -21.235 5.212 2.656 1.00 81.88 100 GLN A N 1
ATOM 791 C CA . GLN A 1 100 ? -20.027 5.969 3.013 1.00 81.88 100 GLN A CA 1
ATOM 792 C C . GLN A 1 100 ? -19.516 5.580 4.401 1.00 81.88 100 GLN A C 1
ATOM 794 O O . GLN A 1 100 ? -18.331 5.306 4.593 1.00 81.88 100 GLN A O 1
ATOM 799 N N . ARG A 1 101 ? -20.414 5.492 5.386 1.00 77.00 101 ARG A N 1
ATOM 800 C CA . ARG A 1 101 ? -20.046 5.113 6.753 1.00 77.00 101 ARG A CA 1
ATOM 801 C C . ARG A 1 101 ? -19.451 3.706 6.816 1.00 77.00 101 ARG A C 1
ATOM 803 O O . ARG A 1 101 ? -18.459 3.501 7.515 1.00 77.00 101 ARG A O 1
ATOM 810 N N . LYS A 1 102 ? -20.033 2.744 6.092 1.00 77.94 102 LYS A N 1
ATOM 811 C CA . LYS A 1 102 ? -19.495 1.378 5.969 1.00 77.94 102 LYS A CA 1
ATOM 812 C C . LYS A 1 102 ? -18.116 1.371 5.319 1.00 77.94 102 LYS A C 1
ATOM 814 O O . LYS A 1 102 ? -17.225 0.678 5.810 1.00 77.94 102 LYS A O 1
ATOM 819 N N . PHE A 1 103 ? -17.936 2.155 4.264 1.00 85.38 103 PHE A N 1
ATOM 820 C CA . PHE A 1 103 ? -16.674 2.284 3.551 1.00 85.38 103 PHE A CA 1
ATOM 821 C C . PHE A 1 103 ? -15.554 2.816 4.461 1.00 85.38 103 PHE A C 1
ATOM 823 O O . PHE A 1 103 ? -14.565 2.116 4.685 1.00 85.38 103 PHE A O 1
ATOM 830 N N . PHE A 1 104 ? -15.745 3.979 5.097 1.00 84.00 104 PHE A N 1
ATOM 831 C CA . PHE A 1 104 ? -14.745 4.562 6.004 1.00 84.00 104 PHE A CA 1
ATOM 832 C C . PHE A 1 104 ? -14.443 3.665 7.208 1.00 84.00 104 PHE A C 1
ATOM 834 O O . PHE A 1 104 ? -13.286 3.484 7.579 1.00 84.00 104 PHE A O 1
ATOM 841 N N . SER A 1 105 ? -15.473 3.036 7.778 1.00 78.06 105 SER A N 1
ATOM 842 C CA . SER A 1 105 ? -15.326 2.027 8.831 1.00 78.06 105 SER A CA 1
ATOM 843 C C . SER A 1 105 ? -14.415 0.868 8.405 1.00 78.06 105 SER A C 1
ATOM 845 O O . SER A 1 105 ? -13.570 0.427 9.184 1.00 78.06 105 SER A O 1
ATOM 847 N N . SER A 1 106 ? -14.600 0.349 7.190 1.00 81.56 106 SER A N 1
ATOM 848 C CA . SER A 1 106 ? -13.837 -0.798 6.681 1.00 81.56 106 SER A CA 1
ATOM 849 C C . SER A 1 106 ? -12.374 -0.427 6.449 1.00 81.56 106 SER A C 1
ATOM 851 O O . SER A 1 106 ? -11.479 -1.137 6.909 1.00 81.56 106 SER A O 1
ATOM 853 N N . ILE A 1 107 ? -12.125 0.738 5.844 1.00 87.06 107 ILE A N 1
ATOM 854 C CA . ILE A 1 107 ? -10.769 1.252 5.617 1.00 87.06 107 ILE A CA 1
ATOM 855 C C . ILE A 1 107 ? -10.043 1.493 6.938 1.00 87.06 107 ILE A C 1
ATOM 857 O O . ILE A 1 107 ? -8.885 1.110 7.069 1.00 87.06 107 ILE A O 1
ATOM 861 N N . SER A 1 108 ? -10.715 2.063 7.939 1.00 85.69 108 SER A N 1
ATOM 862 C CA . SER A 1 108 ? -10.145 2.255 9.275 1.00 85.69 108 SER A CA 1
ATOM 863 C C . SER A 1 108 ? -9.687 0.950 9.923 1.00 85.69 108 SER A C 1
ATOM 865 O O . SER A 1 108 ? -8.626 0.911 10.548 1.00 85.69 108 SER A O 1
ATOM 867 N N . LEU A 1 109 ? -10.457 -0.130 9.763 1.00 83.00 109 LEU A N 1
ATOM 868 C CA . LEU A 1 109 ? -10.092 -1.449 10.283 1.00 83.00 109 LEU A CA 1
ATOM 869 C C . LEU A 1 109 ? -8.902 -2.053 9.534 1.00 83.00 109 LEU A C 1
ATOM 871 O O . LEU A 1 109 ? -8.009 -2.619 10.169 1.00 83.00 109 LEU A O 1
ATOM 875 N N . TRP A 1 110 ? -8.863 -1.926 8.205 1.00 87.56 110 TRP A N 1
ATOM 876 C CA . TRP A 1 110 ? -7.725 -2.390 7.408 1.00 87.56 110 TRP A CA 1
ATOM 877 C C . TRP A 1 110 ? -6.459 -1.599 7.722 1.00 87.56 110 TRP A C 1
ATOM 879 O O . TRP A 1 110 ? -5.405 -2.193 7.920 1.00 87.56 110 TRP A O 1
ATOM 889 N N . LEU A 1 111 ? -6.570 -0.280 7.861 1.00 91.38 111 LEU A N 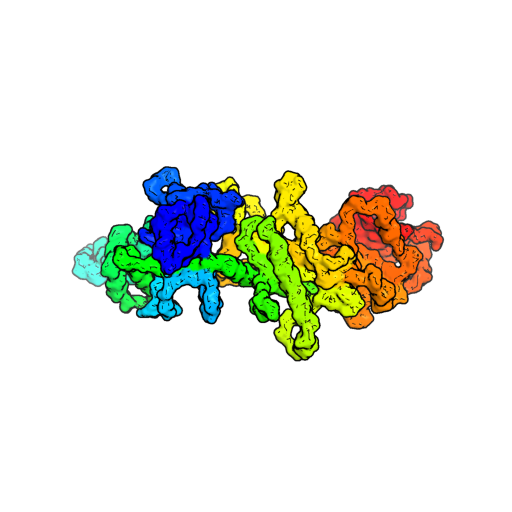1
ATOM 890 C CA . LEU A 1 111 ? -5.462 0.596 8.218 1.00 91.38 111 LEU A CA 1
ATOM 891 C C . LEU A 1 111 ? -4.884 0.245 9.589 1.00 91.38 111 LEU A C 1
ATOM 893 O O . LEU A 1 111 ? -3.678 0.047 9.720 1.00 91.38 111 LEU A O 1
ATOM 897 N N . TYR A 1 112 ? -5.751 0.091 10.592 1.00 87.75 112 TYR A N 1
ATOM 898 C CA . TYR A 1 112 ? -5.351 -0.372 11.919 1.00 87.75 112 TYR A CA 1
ATOM 899 C C . TYR A 1 112 ? -4.644 -1.729 11.850 1.00 87.75 112 TYR A C 1
ATOM 901 O O . TYR A 1 112 ? -3.553 -1.891 12.390 1.00 87.75 112 TYR A O 1
ATOM 909 N N . SER A 1 113 ? -5.237 -2.690 11.135 1.00 86.25 113 SER A N 1
ATOM 910 C CA . SER A 1 113 ? -4.688 -4.042 10.995 1.00 86.25 113 SER A CA 1
ATOM 911 C C . SER A 1 113 ? -3.334 -4.051 10.281 1.00 86.25 113 SER A C 1
ATOM 913 O O . SER A 1 113 ? -2.477 -4.863 10.621 1.00 86.25 113 SER A O 1
ATOM 915 N N . ALA A 1 114 ? -3.124 -3.161 9.308 1.00 90.81 114 ALA A N 1
ATOM 916 C CA . ALA A 1 114 ? -1.861 -3.035 8.591 1.00 90.81 114 ALA A CA 1
ATOM 917 C C . ALA A 1 114 ? -0.756 -2.485 9.499 1.00 90.81 114 ALA A C 1
ATOM 919 O O . ALA A 1 114 ? 0.320 -3.078 9.579 1.00 90.81 114 ALA A O 1
ATOM 920 N N . ILE A 1 115 ? -1.039 -1.408 10.240 1.00 90.44 115 ILE A N 1
ATOM 921 C CA . ILE A 1 115 ? -0.081 -0.822 11.187 1.00 90.44 115 ILE A CA 1
ATOM 922 C C . ILE A 1 115 ? 0.236 -1.820 12.309 1.00 90.44 115 ILE A C 1
ATOM 924 O O . ILE A 1 115 ? 1.399 -1.997 12.658 1.00 90.44 115 ILE A O 1
ATOM 928 N N . ASP A 1 116 ? -0.769 -2.519 12.840 1.00 85.50 116 ASP A N 1
ATOM 929 C CA . ASP A 1 116 ? -0.593 -3.532 13.887 1.00 85.50 116 ASP A CA 1
ATOM 930 C C . ASP A 1 116 ? 0.241 -4.725 13.392 1.00 85.50 116 ASP A C 1
ATOM 932 O O . ASP A 1 116 ? 1.144 -5.191 14.089 1.00 85.50 116 ASP A O 1
ATOM 936 N N . LYS A 1 117 ? -0.007 -5.195 12.162 1.00 86.81 117 LYS A N 1
ATOM 937 C CA . LYS A 1 117 ? 0.794 -6.252 11.534 1.00 86.81 117 LYS A CA 1
ATOM 938 C C . LYS A 1 117 ? 2.247 -5.818 11.336 1.00 86.81 117 LYS A C 1
ATOM 940 O O . LYS A 1 117 ? 3.146 -6.570 11.699 1.00 86.81 117 LYS A O 1
ATOM 945 N N . TYR A 1 118 ? 2.470 -4.615 10.807 1.00 88.25 118 TYR A N 1
ATOM 946 C CA . TYR A 1 118 ? 3.811 -4.052 10.651 1.00 88.25 118 TYR A CA 1
ATOM 947 C C . TYR A 1 118 ? 4.526 -3.948 12.005 1.00 88.25 118 TYR A C 1
ATOM 949 O O . TYR A 1 118 ? 5.629 -4.462 12.161 1.00 88.25 118 TYR A O 1
ATOM 957 N N . ASN A 1 119 ? 3.853 -3.397 13.018 1.00 85.25 119 ASN A N 1
ATOM 958 C CA . ASN A 1 119 ? 4.407 -3.249 14.360 1.00 85.25 119 ASN A CA 1
ATOM 959 C C . ASN A 1 119 ? 4.848 -4.592 14.967 1.00 85.25 119 ASN A C 1
ATOM 961 O O . ASN A 1 119 ? 5.933 -4.682 15.534 1.00 85.25 119 ASN A O 1
ATOM 965 N N . LYS A 1 120 ? 4.040 -5.647 14.797 1.00 81.50 120 LYS A N 1
ATOM 966 C CA . LYS A 1 120 ? 4.357 -7.008 15.266 1.00 81.50 120 LYS A CA 1
ATOM 967 C C . LYS A 1 120 ? 5.532 -7.639 14.532 1.00 81.50 120 LYS A C 1
ATOM 969 O O . LYS A 1 120 ? 6.327 -8.336 15.153 1.00 81.50 120 LYS A O 1
ATOM 974 N N . ASN A 1 121 ? 5.642 -7.410 13.226 1.00 78.62 121 ASN A N 1
ATOM 975 C CA . ASN A 1 121 ? 6.750 -7.934 12.428 1.00 78.62 121 ASN A CA 1
ATOM 976 C C . ASN A 1 121 ? 8.081 -7.237 12.762 1.00 78.62 121 ASN A C 1
ATOM 978 O O . ASN A 1 121 ? 9.138 -7.827 12.567 1.00 78.62 121 ASN A O 1
ATOM 982 N N . SER A 1 122 ? 8.032 -6.016 13.301 1.00 70.44 122 SER A N 1
ATOM 983 C CA . SER A 1 122 ? 9.202 -5.251 13.750 1.00 70.44 122 SER A CA 1
ATOM 984 C C . SER A 1 122 ? 9.536 -5.423 15.245 1.00 70.44 122 SER A C 1
ATOM 986 O O . SER A 1 122 ? 10.396 -4.701 15.756 1.00 70.44 122 SER A O 1
ATOM 988 N N . GLU A 1 123 ? 8.876 -6.340 15.974 1.00 56.00 123 GLU A N 1
ATOM 989 C CA . GLU A 1 123 ? 9.179 -6.635 17.389 1.00 56.00 123 GLU A CA 1
ATOM 990 C C . GLU A 1 123 ? 10.651 -7.093 17.530 1.00 56.00 123 GLU A C 1
ATOM 992 O O . GLU A 1 123 ? 10.990 -8.236 17.234 1.00 56.00 123 GLU A O 1
ATOM 997 N N . GLY A 1 124 ? 11.536 -6.190 17.978 1.00 51.84 124 GLY A N 1
ATOM 998 C CA . GLY A 1 124 ? 12.969 -6.454 18.197 1.00 51.84 124 GLY A CA 1
ATOM 999 C C . GLY A 1 124 ? 13.923 -5.417 17.588 1.00 51.84 124 GLY A C 1
ATOM 1000 O O . GLY A 1 124 ? 15.068 -5.313 18.029 1.00 51.84 124 GLY A O 1
ATOM 1001 N N . THR A 1 125 ? 13.464 -4.601 16.634 1.00 53.91 125 THR A N 1
ATOM 1002 C CA . THR A 1 125 ? 14.244 -3.482 16.074 1.00 53.91 125 THR A CA 1
ATOM 1003 C C . THR A 1 125 ? 13.986 -2.189 16.850 1.00 53.91 125 THR A C 1
ATOM 1005 O O . THR A 1 125 ? 12.839 -1.878 17.171 1.00 53.91 125 THR A O 1
ATOM 1008 N N . LYS A 1 126 ? 15.036 -1.419 17.171 1.00 45.47 126 LYS A N 1
ATOM 1009 C CA . LYS A 1 126 ? 14.876 -0.108 17.824 1.00 45.47 126 LYS A CA 1
ATOM 1010 C C . LYS A 1 126 ? 14.204 0.874 16.856 1.00 45.47 126 LYS A C 1
ATOM 1012 O O . LYS A 1 126 ? 14.735 1.105 15.780 1.00 45.47 126 LYS A O 1
ATOM 1017 N N . ASP A 1 127 ? 13.086 1.448 17.303 1.00 57.88 127 ASP A N 1
ATOM 1018 C CA . ASP A 1 127 ? 12.311 2.521 16.661 1.00 57.88 127 ASP A CA 1
ATOM 1019 C C . ASP A 1 127 ? 11.809 2.209 15.237 1.00 57.88 127 ASP A C 1
ATOM 1021 O O . ASP A 1 127 ? 12.357 2.650 14.232 1.00 57.88 127 ASP A O 1
ATOM 1025 N N . ASN A 1 128 ? 10.707 1.461 15.150 1.00 66.38 128 ASN A N 1
ATOM 1026 C CA . ASN A 1 128 ? 9.995 1.212 13.892 1.00 66.38 128 ASN A CA 1
ATOM 1027 C C . ASN A 1 128 ? 9.108 2.399 13.448 1.00 66.38 128 ASN A C 1
ATOM 1029 O O . ASN A 1 128 ? 8.338 2.256 12.494 1.00 66.38 128 ASN A O 1
ATOM 1033 N N . GLY A 1 129 ? 9.172 3.552 14.132 1.00 70.94 129 GLY A N 1
ATOM 1034 C CA . GLY A 1 129 ? 8.345 4.728 13.851 1.00 70.94 129 GLY A CA 1
ATOM 1035 C C . GLY A 1 129 ? 6.863 4.575 14.221 1.00 70.94 129 GLY A C 1
ATOM 1036 O O . GLY A 1 129 ? 6.062 5.462 13.896 1.00 70.94 129 GLY A O 1
ATOM 1037 N N . VAL A 1 130 ? 6.480 3.479 14.892 1.00 77.50 130 VAL A N 1
ATOM 1038 C CA . VAL A 1 130 ? 5.118 3.238 15.381 1.00 77.50 130 VAL A CA 1
ATOM 1039 C C . VAL A 1 130 ? 5.032 3.597 16.861 1.00 77.50 130 VAL A C 1
ATOM 1041 O O . VAL A 1 130 ? 5.684 3.008 17.718 1.00 77.50 130 VAL A O 1
ATOM 1044 N N . ALA A 1 131 ? 4.181 4.563 17.181 1.00 73.69 131 ALA A N 1
ATOM 1045 C CA . ALA A 1 131 ? 3.853 4.932 18.542 1.00 73.69 131 ALA A CA 1
ATOM 1046 C C . ALA A 1 131 ? 2.661 4.106 19.043 1.00 73.69 131 ALA A C 1
ATOM 1048 O O . ALA A 1 131 ? 1.556 4.156 18.495 1.00 73.69 131 ALA A O 1
ATOM 1049 N N . THR A 1 132 ? 2.888 3.401 20.147 1.00 69.06 132 THR A N 1
ATOM 1050 C CA . THR A 1 132 ? 1.857 2.770 20.974 1.00 69.06 132 THR A CA 1
ATOM 1051 C C . THR A 1 132 ? 2.053 3.207 22.430 1.00 69.06 132 THR A C 1
ATOM 1053 O O . THR A 1 132 ? 3.178 3.534 22.819 1.00 69.06 132 THR A O 1
ATOM 1056 N N . PRO A 1 133 ? 0.989 3.255 23.252 1.00 63.47 133 PRO A N 1
ATOM 1057 C CA . PRO A 1 133 ? 1.134 3.406 24.694 1.00 63.47 133 PRO A CA 1
ATOM 1058 C C . PRO A 1 133 ? 2.065 2.312 25.241 1.00 63.47 133 PRO A C 1
ATOM 1060 O O . PRO A 1 133 ? 2.077 1.220 24.675 1.00 63.47 133 PRO A O 1
ATOM 1063 N N . PRO A 1 134 ? 2.803 2.536 26.343 1.00 54.53 134 PRO A N 1
ATOM 1064 C CA . PRO A 1 134 ? 3.564 1.476 26.995 1.00 54.53 134 PRO A CA 1
ATOM 1065 C C . PRO A 1 134 ? 2.645 0.289 27.314 1.00 54.53 134 PRO A C 1
ATOM 1067 O O . PRO A 1 134 ? 1.719 0.408 28.118 1.00 54.53 134 PRO A O 1
ATOM 1070 N N . GLN A 1 135 ? 2.873 -0.845 26.652 1.00 51.66 135 GLN A N 1
ATOM 1071 C CA . GLN A 1 135 ? 2.129 -2.080 26.879 1.00 51.66 135 GLN A CA 1
ATOM 1072 C C . GLN A 1 135 ? 3.051 -3.063 27.592 1.00 51.66 135 GLN A C 1
ATOM 1074 O O . GLN A 1 135 ? 4.121 -3.386 27.082 1.00 51.66 135 GLN A O 1
ATOM 1079 N N . SER A 1 136 ? 2.648 -3.571 28.755 1.00 41.78 136 SER A N 1
ATOM 1080 C CA . SER A 1 136 ? 3.218 -4.826 29.236 1.00 41.78 136 SER A CA 1
ATOM 1081 C C . SER A 1 136 ? 2.795 -5.942 28.273 1.00 41.78 136 SER A C 1
ATOM 1083 O O . SER A 1 136 ? 1.667 -5.973 27.783 1.00 41.78 136 SER A O 1
ATOM 1085 N N . GLU A 1 137 ? 3.734 -6.802 27.890 1.00 34.34 137 GLU A N 1
ATOM 1086 C CA . GLU A 1 137 ? 3.521 -7.817 26.861 1.00 34.34 137 GLU A CA 1
ATOM 1087 C C . GLU A 1 137 ? 2.496 -8.868 27.322 1.00 34.34 137 GLU A C 1
ATOM 1089 O O . GLU A 1 137 ? 2.754 -9.628 28.252 1.00 34.34 137 GLU A O 1
ATOM 1094 N N . SER A 1 138 ? 1.358 -9.018 26.633 1.00 39.25 138 SER A N 1
ATOM 1095 C CA . SER A 1 138 ? 0.595 -10.274 26.726 1.00 39.25 138 SER A CA 1
ATOM 1096 C C . SER A 1 138 ? 0.107 -10.778 25.374 1.00 39.25 138 SER A C 1
ATOM 1098 O O . SER A 1 138 ? -0.884 -10.343 24.788 1.00 39.25 138 SER A O 1
ATOM 1100 N N . ARG A 1 139 ? 0.807 -11.786 24.858 1.00 37.72 139 ARG A N 1
ATOM 1101 C CA . ARG A 1 139 ? 0.315 -12.607 23.754 1.00 37.72 139 ARG A CA 1
ATOM 1102 C C . ARG A 1 139 ? -0.949 -13.342 24.235 1.00 37.72 139 ARG A C 1
ATOM 1104 O O . ARG A 1 139 ? -0.905 -14.123 25.179 1.00 37.72 139 ARG A O 1
ATOM 1111 N N . ASN A 1 140 ? -2.069 -13.115 23.547 1.00 43.69 140 ASN A N 1
ATOM 1112 C CA . ASN A 1 140 ? -3.309 -13.909 23.611 1.00 43.69 140 ASN A CA 1
ATOM 1113 C C . ASN A 1 140 ? -4.270 -13.699 24.794 1.00 43.69 140 ASN A C 1
ATOM 1115 O O . ASN A 1 140 ? -4.729 -14.694 25.357 1.00 43.69 140 ASN A O 1
ATOM 1119 N N . PHE A 1 141 ? -4.656 -12.451 25.108 1.00 47.31 141 PHE A N 1
ATOM 1120 C CA . PHE A 1 141 ? -5.816 -12.144 25.977 1.00 47.31 141 PHE A CA 1
ATOM 1121 C C . PHE A 1 141 ? -5.907 -13.061 27.220 1.00 47.31 141 PHE A C 1
ATOM 1123 O O . PHE A 1 141 ? -6.979 -13.555 27.577 1.00 47.31 141 PHE A O 1
ATOM 1130 N N . LYS A 1 142 ? -4.766 -13.354 27.859 1.00 39.28 142 LYS A N 1
ATOM 1131 C CA . LYS A 1 142 ? -4.696 -14.143 29.091 1.00 39.28 142 LYS A CA 1
ATOM 1132 C C . LYS A 1 142 ? -4.185 -13.266 30.230 1.00 39.28 142 LYS A C 1
ATOM 1134 O O . LYS A 1 142 ? -3.010 -12.965 30.349 1.00 39.28 142 LYS A O 1
ATOM 1139 N N . LYS A 1 143 ? -5.152 -12.939 31.084 1.00 41.19 143 LYS A N 1
ATOM 1140 C CA . LYS A 1 143 ? -5.131 -12.691 32.532 1.00 41.19 143 LYS A CA 1
ATOM 1141 C C . LYS A 1 143 ? -4.228 -11.632 33.171 1.00 41.19 143 LYS A C 1
ATOM 1143 O O . LYS A 1 143 ? -4.527 -11.346 34.319 1.00 41.19 143 LYS A O 1
ATOM 1148 N N . ASN A 1 144 ? -3.271 -10.997 32.510 1.00 40.56 144 ASN A N 1
ATOM 1149 C CA . ASN A 1 144 ? -2.817 -9.654 32.896 1.00 40.56 144 ASN A CA 1
ATOM 1150 C C . ASN A 1 144 ? -1.997 -9.057 31.755 1.00 40.56 144 ASN A C 1
ATOM 1152 O O . ASN A 1 144 ? -1.142 -9.738 31.205 1.00 40.56 144 ASN A O 1
ATOM 1156 N N . ASP A 1 145 ? -2.302 -7.798 31.446 1.00 42.88 145 ASP A N 1
ATOM 1157 C CA . ASP A 1 145 ? -1.509 -6.892 30.616 1.00 42.88 145 ASP A CA 1
ATOM 1158 C C . ASP A 1 145 ? -1.674 -6.954 29.093 1.00 42.88 145 ASP A C 1
ATOM 1160 O O . ASP A 1 145 ? -0.750 -7.160 28.323 1.00 42.88 145 ASP A O 1
ATOM 1164 N N . ARG A 1 146 ? -2.894 -6.704 28.620 1.00 44.75 146 ARG A N 1
ATOM 1165 C CA . ARG A 1 146 ? -3.121 -5.870 27.427 1.00 44.75 146 ARG A CA 1
ATOM 1166 C C . ARG A 1 146 ? -4.375 -5.049 27.695 1.00 44.75 146 ARG A C 1
ATOM 1168 O O . ARG A 1 146 ? -5.435 -5.626 27.949 1.00 44.75 146 ARG A O 1
ATOM 1175 N N . TYR A 1 147 ? -4.282 -3.724 27.627 1.00 53.66 147 TYR A N 1
ATOM 1176 C CA . TYR A 1 147 ? -5.471 -2.926 27.342 1.00 53.66 147 TYR A CA 1
ATOM 1177 C C . TYR A 1 147 ? -5.755 -3.125 25.857 1.00 53.66 147 TYR A C 1
ATOM 1179 O O . TYR A 1 147 ? -5.040 -2.598 25.014 1.00 53.66 147 TYR A O 1
ATOM 1187 N N . ALA A 1 148 ? -6.728 -3.973 25.537 1.00 64.44 148 ALA A N 1
ATOM 1188 C CA . ALA A 1 148 ? -7.152 -4.143 24.157 1.00 64.44 148 ALA A CA 1
ATOM 1189 C C . ALA A 1 148 ? -7.824 -2.856 23.685 1.00 64.44 148 ALA A C 1
ATOM 1191 O O . ALA A 1 148 ? -8.707 -2.339 24.377 1.00 64.44 148 ALA A O 1
ATOM 1192 N N . THR A 1 149 ? -7.399 -2.352 22.529 1.00 76.75 149 THR A N 1
ATOM 1193 C CA . THR A 1 149 ? -8.052 -1.198 21.913 1.00 76.75 149 THR A CA 1
ATOM 1194 C C . THR A 1 149 ? -9.497 -1.564 21.558 1.00 76.75 149 THR A C 1
ATOM 1196 O O . THR A 1 149 ? -9.841 -2.741 21.386 1.00 76.75 149 THR A O 1
ATOM 1199 N N . LEU A 1 150 ? -10.370 -0.567 21.419 1.00 80.88 150 LEU A N 1
ATOM 1200 C CA . LEU A 1 150 ? -11.715 -0.748 20.882 1.00 80.88 150 LEU A CA 1
ATOM 1201 C C . LEU A 1 150 ? -11.661 -1.506 19.548 1.00 80.88 150 LEU A C 1
ATOM 1203 O O . LEU A 1 150 ? -12.463 -2.411 19.320 1.00 80.88 150 LEU A O 1
ATOM 1207 N N . LEU A 1 151 ? -10.678 -1.190 18.703 1.00 81.62 151 LEU A N 1
ATOM 1208 C CA . LEU A 1 151 ? -10.482 -1.832 17.406 1.00 81.62 151 LEU A CA 1
ATOM 1209 C C . LEU A 1 151 ? -10.021 -3.290 17.519 1.00 81.62 151 LEU A C 1
ATOM 1211 O O . LEU A 1 151 ? -10.515 -4.128 16.763 1.00 81.62 151 LEU A O 1
ATOM 1215 N N . ASP A 1 152 ? -9.165 -3.637 18.485 1.00 78.25 152 ASP A N 1
ATOM 1216 C CA . ASP A 1 152 ? -8.795 -5.033 18.770 1.00 78.25 152 ASP A CA 1
ATOM 1217 C C . ASP A 1 152 ? -10.009 -5.848 19.210 1.00 78.25 152 ASP A C 1
ATOM 1219 O O . ASP A 1 152 ? -10.204 -6.993 18.782 1.00 78.25 152 ASP A O 1
ATOM 1223 N N . ILE A 1 153 ? -10.828 -5.255 20.083 1.00 83.81 153 ILE A N 1
ATOM 1224 C CA . ILE A 1 153 ? -12.046 -5.870 20.604 1.00 83.81 153 ILE A CA 1
ATOM 1225 C C . ILE A 1 153 ? -13.024 -6.089 19.455 1.00 83.81 153 ILE A C 1
ATOM 1227 O O . ILE A 1 153 ? -13.490 -7.211 19.266 1.00 83.81 153 ILE A O 1
ATOM 1231 N N . MET A 1 154 ? -13.286 -5.060 18.651 1.00 84.19 154 MET A N 1
ATOM 1232 C CA . MET A 1 154 ? -14.173 -5.143 17.493 1.00 84.19 154 MET A CA 1
ATOM 1233 C C . MET A 1 154 ? -13.707 -6.180 16.474 1.00 84.19 154 MET A C 1
ATOM 1235 O O . MET A 1 154 ? -14.487 -7.053 16.096 1.00 84.19 154 MET A O 1
ATOM 1239 N N . SER A 1 155 ? -12.429 -6.143 16.093 1.00 79.94 155 SER A N 1
ATOM 1240 C CA . SER A 1 155 ? -11.839 -7.101 15.153 1.00 79.94 155 SER A CA 1
ATOM 1241 C C . SER A 1 155 ? -11.943 -8.532 15.686 1.00 79.94 155 SER A C 1
ATOM 1243 O O . SER A 1 155 ? -12.270 -9.467 14.952 1.00 79.94 155 SER A O 1
ATOM 1245 N N . SER A 1 156 ? -11.728 -8.719 16.993 1.00 83.25 156 SER A N 1
ATOM 1246 C CA . SER A 1 156 ? -11.878 -10.019 17.654 1.00 83.25 156 SER A CA 1
ATOM 1247 C C . SER A 1 156 ? -13.332 -10.485 17.697 1.00 83.25 156 SER A C 1
ATOM 1249 O O . SER A 1 156 ? -13.593 -11.667 17.456 1.00 83.25 156 SER A O 1
ATOM 1251 N N . MET A 1 157 ? -14.277 -9.578 17.969 1.00 89.19 157 MET A N 1
ATOM 1252 C CA . MET A 1 157 ? -15.711 -9.858 17.939 1.00 89.19 157 MET A CA 1
ATOM 1253 C C . MET A 1 157 ? -16.146 -10.286 16.537 1.00 89.19 157 MET A C 1
ATOM 1255 O O . MET A 1 157 ? -16.755 -11.344 16.397 1.00 89.19 157 MET A O 1
ATOM 1259 N N . GLU A 1 158 ? -15.794 -9.535 15.497 1.00 84.81 158 GLU A N 1
ATOM 1260 C CA . GLU A 1 158 ? -16.194 -9.834 14.122 1.00 84.81 158 GLU A CA 1
ATOM 1261 C C . GLU A 1 158 ? -15.578 -11.150 13.620 1.00 84.81 158 GLU A C 1
ATOM 1263 O O . GLU A 1 158 ? -16.270 -12.004 13.057 1.00 84.81 158 GLU A O 1
ATOM 1268 N N . LEU A 1 159 ? -14.285 -11.369 13.886 1.00 84.00 159 LEU A N 1
ATOM 1269 C CA . LEU A 1 159 ? -13.600 -12.612 13.536 1.00 84.00 159 LEU A CA 1
ATOM 1270 C C . LEU A 1 159 ? -14.221 -13.817 14.248 1.00 84.00 159 LEU A C 1
ATOM 1272 O O . LEU A 1 159 ? -14.359 -14.887 13.648 1.00 84.00 159 LEU A O 1
ATOM 1276 N N . PHE A 1 160 ? -14.574 -13.663 15.528 1.00 88.19 160 PHE A N 1
ATOM 1277 C CA . PHE A 1 160 ? -15.254 -14.712 16.276 1.00 88.19 160 PHE A CA 1
ATOM 1278 C C . PHE A 1 160 ? -16.621 -15.018 15.665 1.00 88.19 160 PHE A C 1
ATOM 1280 O O . PHE A 1 160 ? -16.929 -16.196 15.478 1.00 88.19 160 PHE A O 1
ATOM 1287 N N . TYR A 1 161 ? -17.389 -13.992 15.283 1.00 90.06 161 TYR A N 1
ATOM 1288 C CA . TYR A 1 161 ? -18.684 -14.173 14.638 1.00 90.06 161 TYR A CA 1
ATOM 1289 C C . TYR A 1 161 ? -18.556 -14.955 13.329 1.00 90.06 161 TYR A C 1
ATOM 1291 O O . TYR A 1 161 ? -19.161 -16.016 13.182 1.00 90.06 161 TYR A O 1
ATOM 1299 N N . LYS A 1 162 ? -17.706 -14.475 12.407 1.00 86.75 162 LYS A N 1
ATOM 1300 C CA . LYS A 1 162 ? -17.488 -15.090 11.086 1.00 86.75 162 LYS A CA 1
ATOM 1301 C C . LYS A 1 162 ? -17.061 -16.556 11.196 1.00 86.75 162 LYS A C 1
ATOM 1303 O O . LYS A 1 162 ? -17.527 -17.387 10.427 1.00 86.75 162 LYS A O 1
ATOM 1308 N N . LYS A 1 163 ? -16.205 -16.892 12.168 1.00 87.69 163 LYS A N 1
ATOM 1309 C CA . LYS A 1 163 ? -15.713 -18.266 12.363 1.00 87.69 163 LYS A CA 1
ATOM 1310 C C . LYS A 1 163 ? -16.704 -19.206 13.052 1.00 87.69 163 LYS A C 1
ATOM 1312 O O . LYS A 1 163 ? -16.560 -20.415 12.910 1.00 87.69 163 LYS A O 1
ATOM 1317 N N . ASN A 1 164 ? -17.665 -18.685 13.817 1.00 89.44 164 ASN A N 1
ATOM 1318 C CA . ASN A 1 164 ? -18.507 -19.492 14.706 1.00 89.44 164 ASN A CA 1
ATOM 1319 C C . ASN A 1 164 ? -20.011 -19.311 14.447 1.00 89.44 164 ASN A C 1
ATOM 1321 O O . ASN A 1 164 ? -20.813 -19.532 15.349 1.00 89.44 164 ASN A O 1
ATOM 1325 N N . GLN A 1 165 ? -20.423 -18.963 13.224 1.00 87.06 165 GLN A N 1
ATOM 1326 C CA . GLN A 1 165 ? -21.847 -18.813 12.881 1.00 87.06 165 GLN A CA 1
ATOM 1327 C C . GLN A 1 165 ? -22.669 -20.070 13.210 1.00 87.06 165 GLN A C 1
ATOM 1329 O O . GLN A 1 165 ? -23.750 -19.983 13.795 1.00 87.06 165 GLN A O 1
ATOM 1334 N N . SER A 1 166 ? -22.114 -21.252 12.919 1.00 86.81 166 SER A N 1
ATOM 1335 C CA . SER A 1 166 ? -22.740 -22.543 13.224 1.00 86.81 166 SER A CA 1
ATOM 1336 C C . SER A 1 166 ? -22.952 -22.776 14.722 1.00 86.81 166 SER A C 1
ATOM 1338 O O . SER A 1 166 ? -23.943 -23.398 15.098 1.00 86.81 166 SER A O 1
ATOM 1340 N N . LEU A 1 167 ? -22.072 -22.244 15.582 1.00 86.31 167 LEU A N 1
ATOM 1341 C CA . LEU A 1 167 ? -22.217 -22.332 17.036 1.00 86.31 167 LEU A CA 1
ATOM 1342 C C . LEU A 1 167 ? -23.477 -21.595 17.495 1.00 86.31 167 LEU A C 1
ATOM 1344 O O . LEU A 1 167 ? -24.263 -22.158 18.249 1.00 86.31 167 LEU A O 1
ATOM 1348 N N . PHE A 1 168 ? -23.706 -20.370 17.014 1.00 86.56 168 PHE A N 1
ATOM 1349 C CA . PHE A 1 168 ? -24.878 -19.583 17.410 1.00 86.56 168 PHE A CA 1
ATOM 1350 C C . PHE A 1 168 ? -26.182 -20.254 16.979 1.00 86.56 168 PHE A C 1
ATOM 1352 O O . PHE A 1 168 ? -27.109 -20.364 17.777 1.00 86.56 168 PHE A O 1
ATOM 1359 N N . VAL A 1 169 ? -26.231 -20.771 15.747 1.00 84.25 169 VAL A N 1
ATOM 1360 C CA . VAL A 1 169 ? -27.393 -21.519 15.243 1.00 84.25 169 VAL A CA 1
ATOM 1361 C C . VAL A 1 169 ? -27.613 -22.793 16.057 1.00 84.25 169 VAL A C 1
ATOM 1363 O O . VAL A 1 169 ? -28.746 -23.109 16.409 1.00 84.25 169 VAL A O 1
ATOM 1366 N N . PHE A 1 170 ? -26.548 -23.522 16.396 1.00 83.56 170 PHE A N 1
ATOM 1367 C CA . PHE A 1 170 ? -26.633 -24.741 17.200 1.00 83.56 170 PHE A CA 1
ATOM 1368 C C . PHE A 1 170 ? -27.161 -24.467 18.613 1.00 83.56 170 PHE A C 1
ATOM 1370 O O . PHE A 1 170 ? -28.087 -25.146 19.063 1.00 83.56 170 PHE A O 1
ATOM 1377 N N . VAL A 1 171 ? -26.627 -23.450 19.297 1.00 80.12 171 VAL A N 1
ATOM 1378 C CA . VAL A 1 171 ? -27.084 -23.059 20.640 1.00 80.12 171 VAL A CA 1
ATOM 1379 C C . VAL A 1 171 ? -28.541 -22.583 20.592 1.00 80.12 171 VAL A C 1
ATOM 1381 O O . VAL A 1 171 ? -29.353 -23.023 21.408 1.00 80.12 171 VAL A O 1
ATOM 1384 N N . ALA A 1 172 ? -28.914 -21.774 19.595 1.00 79.56 172 ALA A N 1
ATOM 1385 C CA . ALA A 1 172 ? -30.297 -21.346 19.384 1.00 79.56 172 ALA A CA 1
ATOM 1386 C C . ALA A 1 172 ? -31.235 -22.534 19.095 1.00 79.56 172 ALA A C 1
ATOM 1388 O O . ALA A 1 172 ? -32.289 -22.672 19.718 1.00 79.56 172 ALA A O 1
ATOM 1389 N N . LYS A 1 173 ? -30.840 -23.464 18.218 1.00 79.06 173 LYS A N 1
ATOM 1390 C CA . LYS A 1 173 ? -31.612 -24.680 17.915 1.00 79.06 173 LYS A CA 1
ATOM 1391 C C . LYS A 1 173 ? -31.831 -25.533 19.166 1.00 79.06 173 LYS A C 1
ATOM 1393 O O . LYS A 1 173 ? -32.952 -25.980 19.410 1.00 79.06 173 LYS A O 1
ATOM 1398 N N . ASN A 1 174 ? -30.796 -25.726 19.984 1.00 74.75 174 ASN A N 1
ATOM 1399 C CA . ASN A 1 174 ? -30.893 -26.475 21.241 1.00 74.75 174 ASN A CA 1
ATOM 1400 C C . ASN A 1 174 ? -31.783 -25.785 22.284 1.00 74.75 174 ASN A C 1
ATOM 1402 O O . ASN A 1 174 ? -32.443 -26.459 23.076 1.00 74.75 174 ASN A O 1
ATOM 1406 N N . LYS A 1 175 ? -31.848 -24.449 22.272 1.00 68.31 175 LYS A N 1
ATOM 1407 C CA . LYS A 1 175 ? -32.791 -23.676 23.092 1.00 68.31 175 LYS A CA 1
ATOM 1408 C C . LYS A 1 175 ? -34.239 -23.959 22.685 1.00 68.31 175 LYS A C 1
ATOM 1410 O O . LYS A 1 175 ? -35.083 -24.199 23.549 1.00 68.31 175 LYS A O 1
ATOM 1415 N N . HIS A 1 176 ? -34.527 -23.979 21.385 1.00 66.75 176 HIS A N 1
ATOM 1416 C CA . HIS A 1 176 ? -35.891 -24.160 20.885 1.00 66.75 176 HIS A CA 1
ATOM 1417 C C . HIS A 1 176 ? -36.381 -25.617 20.928 1.00 66.75 176 HIS A C 1
ATOM 1419 O O . HIS A 1 176 ? -37.555 -25.840 21.218 1.00 66.75 176 HIS A O 1
ATOM 1425 N N . SER A 1 177 ? -35.506 -26.612 20.738 1.00 63.66 177 SER A N 1
ATOM 1426 C CA . SER A 1 177 ? -35.880 -28.041 20.696 1.00 63.66 177 SER A CA 1
ATOM 1427 C C . SER A 1 177 ? -36.366 -28.625 22.036 1.00 63.66 177 SER A C 1
ATOM 1429 O O . SER A 1 177 ? -36.985 -29.693 22.073 1.00 63.66 177 SER A O 1
ATOM 1431 N N . GLY A 1 178 ? -36.090 -27.939 23.152 1.00 59.47 178 GLY A N 1
ATOM 1432 C CA . GLY A 1 178 ? -36.523 -28.328 24.499 1.00 59.47 178 GLY A CA 1
ATOM 1433 C C . GLY A 1 178 ? -37.822 -27.673 24.977 1.00 59.47 178 GLY A C 1
ATOM 1434 O O . GLY A 1 178 ? -38.401 -28.140 25.961 1.00 59.47 178 GLY A O 1
ATOM 1435 N N . ASN A 1 179 ? -38.284 -26.616 24.306 1.00 61.00 179 ASN A N 1
ATOM 1436 C CA . ASN A 1 179 ? -39.511 -25.917 24.673 1.00 61.00 179 ASN A CA 1
ATOM 1437 C C . ASN A 1 179 ? -40.738 -26.664 24.144 1.00 61.00 179 ASN A C 1
ATOM 1439 O O . ASN A 1 179 ? -40.707 -27.258 23.073 1.00 61.00 179 ASN A O 1
ATOM 1443 N N . HIS A 1 180 ? -41.831 -26.623 24.907 1.00 64.19 180 HIS A N 1
ATOM 1444 C CA . HIS A 1 180 ? -43.101 -27.293 24.591 1.00 64.19 180 HIS A CA 1
ATOM 1445 C C . HIS A 1 180 ? -43.093 -28.828 24.676 1.00 64.19 180 HIS A C 1
ATOM 1447 O O . HIS A 1 180 ? -44.113 -29.445 24.376 1.00 64.19 180 HIS A O 1
ATOM 1453 N N . LYS A 1 181 ? -42.019 -29.456 25.178 1.00 72.00 181 LYS A N 1
ATOM 1454 C CA . LYS A 1 181 ? -42.084 -30.869 25.583 1.00 72.00 181 LYS A CA 1
ATOM 1455 C C . LYS A 1 181 ? -43.057 -31.031 26.752 1.00 72.00 181 LYS A C 1
ATOM 1457 O O . LYS A 1 181 ? -42.977 -30.300 27.743 1.00 72.00 181 LYS A O 1
ATOM 1462 N N . ILE A 1 182 ? -43.971 -31.989 26.635 1.00 79.19 182 ILE A N 1
ATOM 1463 C CA . ILE A 1 182 ? -44.954 -32.304 27.675 1.00 79.19 182 ILE A CA 1
ATOM 1464 C C . ILE A 1 182 ? -44.205 -32.879 28.878 1.00 79.19 182 ILE A C 1
ATOM 1466 O O . ILE A 1 182 ? -43.447 -33.841 28.755 1.00 79.19 182 ILE A O 1
ATOM 1470 N N . ASN A 1 183 ? -44.396 -32.288 30.057 1.00 84.56 183 ASN A N 1
ATOM 1471 C CA . ASN A 1 183 ? -43.936 -32.895 31.296 1.00 84.56 183 ASN A CA 1
ATOM 1472 C C . ASN A 1 183 ? -45.019 -33.868 31.768 1.00 84.56 183 ASN A C 1
ATOM 1474 O O . ASN A 1 183 ? -45.926 -33.466 32.498 1.00 84.56 183 ASN A O 1
ATOM 1478 N N . TRP A 1 184 ? -44.940 -35.126 31.328 1.00 85.00 184 TRP A N 1
ATOM 1479 C CA . TRP A 1 184 ? -45.951 -36.141 31.638 1.00 85.00 184 TRP A CA 1
ATOM 1480 C C . TRP A 1 184 ? -46.155 -36.323 33.139 1.00 85.00 184 TRP A C 1
ATOM 1482 O O . TRP A 1 184 ? -47.287 -36.288 33.597 1.00 85.00 184 TRP A O 1
ATOM 1492 N N . GLN A 1 185 ? -45.078 -36.374 33.922 1.00 84.44 185 GLN A N 1
ATOM 1493 C CA . GLN A 1 185 ? -45.168 -36.542 35.373 1.00 84.44 185 GLN A CA 1
ATOM 1494 C C . GLN A 1 185 ? -45.923 -35.386 36.052 1.00 84.44 185 GLN A C 1
ATOM 1496 O O . GLN A 1 185 ? -46.792 -35.609 36.889 1.00 84.44 185 GLN A O 1
ATOM 1501 N N . ARG A 1 186 ? -45.653 -34.129 35.667 1.00 83.12 186 ARG A N 1
ATOM 1502 C CA . ARG A 1 186 ? -46.420 -32.977 36.180 1.00 83.12 186 ARG A CA 1
ATOM 1503 C C . ARG A 1 186 ? -47.834 -32.900 35.613 1.00 83.12 186 ARG A C 1
ATOM 1505 O O . ARG A 1 186 ? -48.705 -32.394 36.308 1.00 83.12 186 ARG A O 1
ATOM 1512 N N . THR A 1 187 ? -48.046 -33.344 34.378 1.00 86.50 187 THR A N 1
ATOM 1513 C CA . THR A 1 187 ? -49.364 -33.341 33.728 1.00 86.50 187 THR A CA 1
ATOM 1514 C C . THR A 1 187 ? -50.286 -34.332 34.429 1.00 86.50 187 THR A C 1
ATOM 1516 O O . THR A 1 187 ? -51.340 -33.924 34.897 1.00 86.50 187 THR A O 1
ATOM 1519 N N . VAL A 1 188 ? -49.829 -35.569 34.638 1.00 86.62 188 VAL A N 1
ATOM 1520 C CA . VAL A 1 188 ? -50.557 -36.607 35.383 1.00 86.62 188 VAL A CA 1
ATOM 1521 C C . VAL A 1 188 ? -50.865 -36.160 36.815 1.00 86.62 188 VAL A C 1
ATOM 1523 O O . VAL A 1 188 ? -51.980 -36.352 37.283 1.00 86.62 188 VAL A O 1
ATOM 1526 N N . ASN A 1 189 ? -49.917 -35.501 37.493 1.00 86.50 189 ASN A N 1
ATOM 1527 C CA . ASN A 1 189 ? -50.101 -35.090 38.890 1.00 86.50 189 ASN A CA 1
ATOM 1528 C C . ASN A 1 189 ? -50.976 -33.841 39.088 1.00 86.50 189 ASN A C 1
ATOM 1530 O O . ASN A 1 189 ? -51.494 -33.645 40.182 1.00 86.50 189 ASN A O 1
ATOM 1534 N N . LYS A 1 190 ? -51.066 -32.935 38.103 1.00 84.75 190 LYS A N 1
ATOM 1535 C CA . LYS A 1 190 ? -51.725 -31.622 38.278 1.00 84.75 190 LYS A CA 1
ATOM 1536 C C . LYS A 1 190 ? -52.990 -31.430 37.458 1.00 84.75 190 LYS A C 1
ATOM 1538 O O . LYS A 1 190 ? -53.715 -30.471 37.713 1.00 84.75 190 LYS A O 1
ATOM 1543 N N . LYS A 1 191 ? -53.207 -32.238 36.425 1.00 87.06 191 LYS A N 1
ATOM 1544 C CA . LYS A 1 191 ? -54.318 -32.066 35.491 1.00 87.06 191 LYS A CA 1
ATOM 1545 C C . LYS A 1 191 ? -55.230 -33.276 35.578 1.00 87.06 191 LYS A C 1
ATOM 1547 O O . LYS A 1 191 ? -54.755 -34.401 35.659 1.00 87.06 191 LYS A O 1
ATOM 1552 N N . THR A 1 192 ? -56.533 -33.033 35.577 1.00 85.69 192 THR A N 1
ATOM 1553 C CA . THR A 1 192 ? -57.535 -34.097 35.612 1.00 85.69 192 THR A CA 1
ATOM 1554 C C . THR A 1 192 ? -57.739 -34.626 34.191 1.00 85.69 192 THR A C 1
ATOM 1556 O O . THR A 1 192 ? -58.034 -33.822 33.303 1.00 85.69 192 THR A O 1
ATOM 1559 N N . PRO A 1 193 ? -57.553 -35.931 33.934 1.00 88.19 193 PRO A N 1
ATOM 1560 C CA . PRO A 1 193 ? -57.841 -36.503 32.627 1.00 88.19 193 PRO A CA 1
ATOM 1561 C C . PRO A 1 193 ? -59.350 -36.670 32.418 1.00 88.19 193 PRO A C 1
ATOM 1563 O O . PRO A 1 193 ? -60.100 -36.930 33.358 1.00 88.19 193 PRO A O 1
ATOM 1566 N N . PHE A 1 194 ? -59.779 -36.577 31.166 1.00 89.81 194 PHE A N 1
ATOM 1567 C CA . PHE A 1 194 ? -61.067 -37.077 30.703 1.00 89.81 194 PHE A CA 1
ATOM 1568 C C . PHE A 1 194 ? -60.909 -38.561 30.357 1.00 89.81 194 PHE A C 1
ATOM 1570 O O . PHE A 1 194 ? -59.971 -38.920 29.650 1.00 89.81 194 PHE A O 1
ATOM 1577 N N . ILE A 1 195 ? -61.771 -39.437 30.870 1.00 86.25 195 ILE A N 1
ATOM 1578 C CA . ILE A 1 195 ? -61.658 -40.884 30.633 1.00 86.25 195 ILE A CA 1
ATOM 1579 C C . ILE A 1 195 ? -62.641 -41.280 29.536 1.00 86.25 195 ILE A C 1
ATOM 1581 O O . ILE A 1 195 ? -63.847 -41.120 29.707 1.00 86.25 195 ILE A O 1
ATOM 1585 N N . GLN A 1 196 ? -62.120 -41.834 28.443 1.00 85.12 196 GLN A N 1
ATOM 1586 C CA . GLN A 1 196 ? -62.909 -42.401 27.353 1.00 85.12 196 GLN A CA 1
ATOM 1587 C C . GLN A 1 196 ? -62.414 -43.822 27.075 1.00 85.12 196 GLN A C 1
ATOM 1589 O O . GLN A 1 196 ? -61.213 -44.034 26.929 1.00 85.12 196 GLN A O 1
ATOM 1594 N N . ASP A 1 197 ? -63.324 -44.798 27.070 1.00 86.50 197 ASP A N 1
ATOM 1595 C CA . ASP A 1 197 ? -63.030 -46.218 26.804 1.00 86.50 197 ASP A CA 1
ATOM 1596 C C . ASP A 1 197 ? -61.900 -46.811 27.674 1.00 86.50 197 ASP A C 1
ATOM 1598 O O . ASP A 1 197 ? -61.093 -47.624 27.230 1.00 86.50 197 ASP A O 1
ATOM 1602 N N . GLY A 1 198 ? -61.810 -46.380 28.939 1.00 88.25 198 GLY A N 1
ATOM 1603 C CA . GLY A 1 198 ? -60.769 -46.818 29.880 1.00 88.25 198 GLY A CA 1
ATOM 1604 C C . GLY A 1 198 ? -59.396 -46.166 29.672 1.00 88.25 198 GLY A C 1
ATOM 1605 O O . GLY A 1 198 ? -58.464 -46.460 30.421 1.00 88.25 198 GLY A O 1
ATOM 1606 N N . VAL A 1 199 ? -59.265 -45.248 28.708 1.00 86.56 199 VAL A N 1
ATOM 1607 C CA . VAL A 1 199 ? -58.025 -44.522 28.414 1.00 86.56 199 VAL A CA 1
ATOM 1608 C C . VAL A 1 199 ? -58.108 -43.087 28.958 1.00 86.56 199 VAL A C 1
ATOM 1610 O O . VAL A 1 199 ? -59.050 -42.356 28.640 1.00 86.56 199 VAL A O 1
ATOM 1613 N N . PRO A 1 200 ? -57.138 -42.640 29.779 1.00 86.56 200 PRO A N 1
ATOM 1614 C CA . PRO A 1 200 ? -57.088 -41.262 30.256 1.00 86.56 200 PRO A CA 1
ATOM 1615 C C . PRO A 1 200 ? -56.559 -40.312 29.170 1.00 86.56 200 PRO A C 1
ATOM 1617 O O . PRO A 1 200 ? -55.422 -40.435 28.712 1.00 86.56 200 PRO A O 1
ATOM 1620 N N . ILE A 1 201 ? -57.364 -39.316 28.801 1.00 87.12 201 ILE A N 1
ATOM 1621 C CA . ILE A 1 201 ? -57.050 -38.271 27.819 1.00 87.12 201 ILE A CA 1
ATOM 1622 C C . ILE A 1 201 ? -56.880 -36.930 28.546 1.00 87.12 201 ILE A C 1
ATOM 1624 O O . ILE A 1 201 ? -57.799 -36.418 29.181 1.00 87.12 201 ILE A O 1
ATOM 1628 N N . TYR A 1 202 ? -55.695 -36.326 28.452 1.00 87.12 202 TYR A N 1
ATOM 1629 C CA . TYR A 1 202 ? -55.398 -35.032 29.075 1.00 87.12 202 TYR A CA 1
ATOM 1630 C C . TYR A 1 202 ? -55.592 -33.889 28.071 1.00 87.12 202 TYR A C 1
ATOM 1632 O O . TYR A 1 202 ? -54.765 -33.711 27.178 1.00 87.12 202 TYR A O 1
ATOM 1640 N N . MET A 1 203 ? -56.650 -33.089 28.242 1.00 82.69 203 MET A N 1
ATOM 1641 C CA . MET A 1 203 ? -56.930 -31.920 27.385 1.00 82.69 203 MET A CA 1
ATOM 1642 C C . MET A 1 203 ? -55.967 -30.753 27.657 1.00 82.69 203 MET A C 1
ATOM 1644 O O . MET A 1 203 ? -55.571 -30.030 26.747 1.00 82.69 203 MET A O 1
ATOM 1648 N N . ASP A 1 204 ? -55.528 -30.621 28.911 1.00 80.38 204 ASP A N 1
ATOM 1649 C CA . ASP A 1 204 ? -54.584 -29.600 29.350 1.00 80.38 204 ASP A CA 1
ATOM 1650 C C . ASP A 1 204 ? -53.211 -30.207 29.637 1.00 80.38 204 ASP A C 1
ATOM 1652 O O . ASP A 1 204 ? -53.020 -30.932 30.615 1.00 80.38 204 ASP A O 1
ATOM 1656 N N . LEU A 1 205 ? -52.214 -29.850 28.831 1.00 83.19 205 LEU A N 1
ATOM 1657 C CA . LEU A 1 205 ? -50.856 -30.375 28.964 1.00 83.19 205 LEU A CA 1
ATOM 1658 C C . LEU A 1 205 ? -49.949 -29.393 29.712 1.00 83.19 205 LEU A C 1
ATOM 1660 O O . LEU A 1 205 ? -49.808 -28.229 29.327 1.00 83.19 205 LEU A O 1
ATOM 1664 N N . VAL A 1 206 ? -49.260 -29.868 30.755 1.00 81.12 206 VAL A N 1
ATOM 1665 C CA . VAL A 1 206 ? -48.251 -29.059 31.450 1.00 81.12 206 VAL A CA 1
ATOM 1666 C C . VAL A 1 206 ? -46.951 -29.122 30.657 1.00 81.12 206 VAL A C 1
ATOM 1668 O O . VAL A 1 206 ? -46.195 -30.096 30.710 1.00 81.12 206 VAL A O 1
ATOM 1671 N N . LYS A 1 207 ? -46.674 -28.054 29.909 1.00 78.00 207 LYS A N 1
ATOM 1672 C CA . LYS A 1 207 ? -45.443 -27.926 29.125 1.00 78.00 207 LYS A CA 1
ATOM 1673 C C . LYS A 1 207 ? -44.249 -27.661 30.042 1.00 78.00 207 LYS A C 1
ATOM 1675 O O . LYS A 1 207 ? -44.326 -26.886 30.997 1.00 78.00 207 LYS A O 1
ATOM 1680 N N . LYS A 1 208 ? -43.110 -28.280 29.736 1.00 67.00 208 LYS A N 1
ATOM 1681 C CA . LYS A 1 208 ? -41.824 -27.906 30.324 1.00 67.00 208 LYS A CA 1
ATOM 1682 C C . LYS A 1 208 ? -41.375 -26.608 29.643 1.00 67.00 208 LYS A C 1
ATOM 1684 O O . LYS A 1 208 ? -41.003 -26.620 28.474 1.00 67.00 208 LYS A O 1
ATOM 1689 N N . ALA A 1 209 ? -41.439 -25.489 30.360 1.00 58.66 209 ALA A N 1
ATOM 1690 C CA . ALA A 1 209 ? -40.689 -24.296 29.987 1.00 58.66 209 ALA A CA 1
ATOM 1691 C C . ALA A 1 209 ? -39.257 -24.505 30.486 1.00 58.66 209 ALA A C 1
ATOM 1693 O O . ALA A 1 209 ? -39.046 -24.667 31.693 1.00 58.66 209 ALA A O 1
ATOM 1694 N N . LYS A 1 210 ? -38.278 -24.587 29.579 1.00 56.62 210 LYS A N 1
ATOM 1695 C CA . LYS A 1 210 ? -36.876 -24.621 30.001 1.00 56.62 210 LYS A CA 1
ATOM 1696 C C . LYS A 1 210 ? -36.566 -23.232 30.573 1.00 56.62 210 LYS A C 1
ATOM 1698 O O . LYS A 1 210 ? -36.544 -22.252 29.836 1.00 56.62 210 LYS A O 1
ATOM 1703 N N . VAL A 1 211 ? -36.420 -23.129 31.894 1.00 52.69 211 VAL A N 1
ATOM 1704 C CA . VAL A 1 211 ? -35.982 -21.888 32.549 1.00 52.69 211 VAL A CA 1
ATOM 1705 C C . VAL A 1 211 ? -34.505 -21.694 32.211 1.00 52.69 211 VAL A C 1
ATOM 1707 O O . VAL A 1 211 ? -33.727 -22.618 32.421 1.00 52.69 211 VAL A O 1
ATOM 1710 N N . PHE A 1 212 ? -34.199 -20.527 31.634 1.00 47.62 212 PHE A N 1
ATOM 1711 C CA . PHE A 1 212 ? -32.888 -19.940 31.318 1.00 47.62 212 PHE A CA 1
ATOM 1712 C C . PHE A 1 212 ? -31.649 -20.842 31.455 1.00 47.62 212 PHE A C 1
ATOM 1714 O O . PHE A 1 212 ? -31.245 -21.194 32.561 1.00 47.62 212 PHE A O 1
ATOM 1721 N N . ASP A 1 213 ? -30.966 -21.076 30.330 1.00 55.72 213 ASP A N 1
ATOM 1722 C CA . ASP A 1 213 ? -29.570 -21.522 30.328 1.00 55.72 213 ASP A CA 1
ATOM 1723 C C . ASP A 1 213 ? -28.653 -20.297 30.267 1.00 55.72 213 ASP A C 1
ATOM 1725 O O . ASP A 1 213 ? -28.849 -19.397 29.453 1.00 55.72 213 ASP A O 1
ATOM 1729 N N . LEU A 1 214 ? -27.648 -20.238 31.135 1.00 52.69 214 LEU A N 1
ATOM 1730 C CA . LEU A 1 214 ? -26.731 -19.096 31.248 1.00 52.69 214 LEU A CA 1
ATOM 1731 C C . LEU A 1 214 ? -25.763 -18.974 30.054 1.00 52.69 214 LEU A C 1
ATOM 1733 O O . LEU A 1 214 ? -25.138 -17.925 29.886 1.00 52.69 214 LEU A O 1
ATOM 1737 N N . ASP A 1 215 ? -25.715 -19.980 29.176 1.00 55.41 215 ASP A N 1
ATOM 1738 C CA . ASP A 1 215 ? -25.115 -19.904 27.834 1.00 55.41 215 ASP A CA 1
ATOM 1739 C C . ASP A 1 215 ? -25.776 -18.843 26.951 1.00 55.41 215 ASP A C 1
ATOM 1741 O O . ASP A 1 215 ? -25.105 -18.146 26.191 1.00 55.41 215 ASP A O 1
ATOM 1745 N N . ASP A 1 216 ? -27.073 -18.611 27.150 1.00 71.62 216 ASP A N 1
ATOM 1746 C CA . ASP A 1 216 ? -27.821 -17.529 26.511 1.00 71.62 216 ASP A CA 1
ATOM 1747 C C . ASP A 1 216 ? -27.332 -16.157 26.998 1.00 71.62 216 ASP A C 1
ATOM 1749 O O . ASP A 1 216 ? -27.306 -15.195 26.237 1.00 71.62 216 ASP A O 1
ATOM 1753 N N . ARG A 1 217 ? -26.888 -16.047 28.261 1.00 83.69 217 ARG A N 1
ATOM 1754 C CA . ARG A 1 217 ? -26.510 -14.753 28.844 1.00 83.69 217 ARG A CA 1
ATOM 1755 C C . ARG A 1 217 ? -25.224 -14.205 28.239 1.00 83.69 217 ARG A C 1
ATOM 1757 O O . ARG A 1 217 ? -25.195 -13.022 27.915 1.00 83.69 217 ARG A O 1
ATOM 1764 N N . LEU A 1 218 ? -24.187 -15.029 28.064 1.00 87.69 218 LEU A N 1
ATOM 1765 C CA . LEU A 1 218 ? -22.943 -14.590 27.415 1.00 87.69 218 LEU A CA 1
ATOM 1766 C C . LEU A 1 218 ? -23.195 -14.159 25.967 1.00 87.69 218 LEU A C 1
ATOM 1768 O O . LEU A 1 218 ? -22.693 -13.119 25.549 1.00 87.69 218 LEU A O 1
ATOM 1772 N N . LEU A 1 219 ? -24.011 -14.918 25.229 1.00 88.56 219 LEU A N 1
ATOM 1773 C CA . LEU A 1 219 ? -24.374 -14.601 23.847 1.00 88.56 219 LEU A CA 1
ATOM 1774 C C . LEU A 1 219 ? -25.193 -13.310 23.755 1.00 88.56 219 LEU A C 1
ATOM 1776 O O . LEU A 1 219 ? -24.879 -12.452 22.933 1.00 88.56 219 LEU A O 1
ATOM 1780 N N . VAL A 1 220 ? -26.169 -13.112 24.645 1.00 88.38 220 VAL A N 1
ATOM 1781 C CA . VAL A 1 220 ? -26.916 -11.849 24.742 1.00 88.38 220 VAL A CA 1
ATOM 1782 C C . VAL A 1 220 ? -25.973 -10.689 25.047 1.00 88.38 220 VAL A C 1
ATOM 1784 O O . VAL A 1 220 ? -26.057 -9.668 24.371 1.00 88.38 220 VAL A O 1
ATOM 1787 N N . LEU A 1 221 ? -25.046 -10.821 26.004 1.00 91.44 221 LEU A N 1
ATOM 1788 C CA . LEU A 1 221 ? -24.067 -9.766 26.301 1.00 91.44 221 LEU A CA 1
ATOM 1789 C C . LEU A 1 221 ? -23.174 -9.457 25.092 1.00 91.44 221 LEU A C 1
ATOM 1791 O O . LEU A 1 221 ? -22.898 -8.290 24.829 1.00 91.44 221 LEU A O 1
ATOM 1795 N N . TYR A 1 222 ? -22.771 -10.477 24.338 1.00 92.38 222 TYR A N 1
ATOM 1796 C CA . TYR A 1 222 ? -21.964 -10.329 23.132 1.00 92.38 222 TYR A CA 1
ATOM 1797 C C . TYR A 1 222 ? -22.690 -9.590 22.006 1.00 92.38 222 TYR A C 1
ATOM 1799 O O . TYR A 1 222 ? -22.177 -8.584 21.515 1.00 92.38 222 TYR A O 1
ATOM 1807 N N . PHE A 1 223 ? -23.911 -10.000 21.651 1.00 92.06 223 PHE A N 1
ATOM 1808 C CA . PHE A 1 223 ? -24.710 -9.274 20.657 1.00 92.06 223 PHE A CA 1
ATOM 1809 C C . PHE A 1 223 ? -25.120 -7.878 21.151 1.00 92.06 223 PHE A C 1
ATOM 1811 O O . PHE A 1 223 ? -25.185 -6.942 20.358 1.00 92.06 223 PHE A O 1
ATOM 1818 N N . SER A 1 224 ? -25.293 -7.690 22.464 1.00 92.75 224 SER A N 1
ATOM 1819 C CA . SER A 1 224 ? -25.528 -6.367 23.064 1.00 92.75 224 SER A CA 1
ATOM 1820 C C . SER A 1 224 ? -24.322 -5.443 22.951 1.00 92.75 224 SER A C 1
ATOM 1822 O O . SER A 1 224 ? -24.491 -4.263 22.665 1.00 92.75 224 SER A O 1
ATOM 1824 N N . ALA A 1 225 ? -23.106 -5.960 23.141 1.00 92.19 225 ALA A N 1
ATOM 1825 C CA . ALA A 1 225 ? -21.884 -5.188 22.944 1.00 92.19 225 ALA A CA 1
ATOM 1826 C C . ALA A 1 225 ? -21.682 -4.824 21.468 1.00 92.19 225 ALA A C 1
ATOM 1828 O O . ALA A 1 225 ? -21.394 -3.669 21.165 1.00 92.19 225 ALA A O 1
ATOM 1829 N N . MET A 1 226 ? -21.914 -5.765 20.546 1.00 91.25 226 MET A N 1
ATOM 1830 C CA . MET A 1 226 ? -21.871 -5.490 19.105 1.00 91.25 226 MET A CA 1
ATOM 1831 C C . MET A 1 226 ? -22.891 -4.422 18.697 1.00 91.25 226 MET A C 1
ATOM 1833 O O . MET A 1 226 ? -22.548 -3.490 17.970 1.00 91.25 226 MET A O 1
ATOM 1837 N N . ARG A 1 227 ? -24.120 -4.497 19.220 1.00 89.75 227 ARG A N 1
ATOM 1838 C CA . ARG A 1 227 ? -25.146 -3.477 18.987 1.00 89.75 227 ARG A CA 1
ATOM 1839 C C . ARG A 1 227 ? -24.775 -2.124 19.595 1.00 89.75 227 ARG A C 1
ATOM 1841 O O . ARG A 1 227 ? -24.907 -1.110 18.922 1.00 89.75 227 ARG A O 1
ATOM 1848 N N . PHE A 1 228 ? -24.244 -2.106 20.817 1.00 90.06 228 PHE A N 1
ATOM 1849 C CA . PHE A 1 228 ? -23.746 -0.888 21.457 1.00 90.06 228 PHE A CA 1
ATOM 1850 C C . PHE A 1 228 ? -22.651 -0.215 20.624 1.00 90.06 228 PHE A C 1
ATOM 1852 O O . PHE A 1 228 ? -22.707 0.992 20.418 1.00 90.06 228 PHE A O 1
ATOM 1859 N N . ILE A 1 229 ? -21.680 -0.978 20.114 1.00 86.88 229 ILE A N 1
ATOM 1860 C CA . ILE A 1 229 ? -20.605 -0.445 19.266 1.00 86.88 229 ILE A CA 1
ATOM 1861 C C . ILE A 1 229 ? -21.185 0.151 17.977 1.00 86.88 229 ILE A C 1
ATOM 1863 O O . ILE A 1 229 ? -20.807 1.255 17.580 1.00 86.88 229 ILE A O 1
ATOM 1867 N N . GLN A 1 230 ? -22.129 -0.554 17.351 1.00 83.50 230 GLN A N 1
ATOM 1868 C CA . GLN A 1 230 ? -22.803 -0.089 16.145 1.00 83.50 230 GLN A CA 1
ATOM 1869 C C . GLN A 1 230 ? -23.581 1.208 16.379 1.00 83.50 230 GLN A C 1
ATOM 1871 O O . GLN A 1 230 ? -23.399 2.162 15.629 1.00 83.50 230 GLN A O 1
ATOM 1876 N N . ASP A 1 231 ? -24.392 1.275 17.432 1.00 81.44 231 ASP A N 1
ATOM 1877 C CA . ASP A 1 231 ? -25.218 2.448 17.724 1.00 81.44 231 ASP A CA 1
ATOM 1878 C C . ASP A 1 231 ? -24.373 3.635 18.220 1.00 81.44 231 ASP A C 1
ATOM 1880 O O . ASP A 1 231 ? -24.634 4.781 17.859 1.00 81.44 231 ASP A O 1
ATOM 1884 N N . LYS A 1 232 ? -23.338 3.385 19.036 1.00 79.62 232 LYS A N 1
ATOM 1885 C CA . LYS A 1 232 ? -22.528 4.446 19.655 1.00 79.62 232 LYS A CA 1
ATOM 1886 C C . LYS A 1 232 ? -21.460 5.008 18.728 1.00 79.62 232 LYS A C 1
ATOM 1888 O O . LYS A 1 232 ? -21.200 6.210 18.758 1.00 79.62 232 LYS A O 1
ATOM 1893 N N . PHE A 1 233 ? -20.810 4.146 17.953 1.00 75.56 233 PHE A N 1
ATOM 1894 C CA . PHE A 1 233 ? -19.684 4.540 17.114 1.00 75.56 233 PHE A CA 1
ATOM 1895 C C . PHE A 1 233 ? -20.034 4.526 15.630 1.00 75.56 233 PHE A C 1
ATOM 1897 O O . PHE A 1 233 ? -19.470 5.330 14.901 1.00 75.56 233 PHE A O 1
ATOM 1904 N N . GLY A 1 234 ? -21.003 3.723 15.182 1.00 69.94 234 GLY A N 1
ATOM 1905 C CA . GLY A 1 234 ? -21.428 3.668 13.779 1.00 69.94 234 GLY A CA 1
ATOM 1906 C C . GLY A 1 234 ? -20.801 2.536 12.961 1.00 69.94 234 GLY A C 1
ATOM 1907 O O . GLY A 1 234 ? -20.916 2.561 11.739 1.00 69.94 234 GLY A O 1
ATOM 1908 N N . TYR A 1 235 ? -20.138 1.567 13.598 1.00 73.25 235 TYR A N 1
ATOM 1909 C CA . TYR A 1 235 ? -19.577 0.395 12.917 1.00 73.25 235 TYR A CA 1
ATOM 1910 C C . TYR A 1 235 ? -20.667 -0.605 12.542 1.00 73.25 235 TYR A C 1
ATOM 1912 O O . TYR A 1 235 ? -21.559 -0.884 13.338 1.00 73.25 235 TYR A O 1
ATOM 1920 N N . THR A 1 236 ? -20.581 -1.209 11.359 1.00 74.19 236 THR A N 1
ATOM 1921 C CA . THR A 1 236 ? -21.497 -2.303 11.010 1.00 74.19 236 THR A CA 1
ATOM 1922 C C . THR A 1 236 ? -21.036 -3.572 11.711 1.00 74.19 236 THR A C 1
ATOM 1924 O O . THR A 1 236 ? -20.096 -4.224 11.268 1.00 74.19 236 THR A O 1
ATOM 1927 N N . MET A 1 237 ? -21.692 -3.915 12.818 1.00 82.94 237 MET A N 1
ATOM 1928 C CA . MET A 1 237 ? -21.378 -5.123 13.572 1.00 82.94 237 MET A CA 1
ATOM 1929 C C . MET A 1 237 ? -22.381 -6.228 13.232 1.00 82.94 237 MET A C 1
ATOM 1931 O O . MET A 1 237 ? -23.573 -5.942 13.078 1.00 82.94 237 MET A O 1
ATOM 1935 N N . PRO A 1 238 ? -21.945 -7.497 13.144 1.00 83.94 238 PRO A N 1
ATOM 1936 C CA . PRO A 1 238 ? -22.861 -8.599 12.909 1.00 83.94 238 PRO A CA 1
ATOM 1937 C C . PRO A 1 238 ? -23.966 -8.665 13.967 1.00 83.94 238 PRO A C 1
ATOM 1939 O O . PRO A 1 238 ? -23.705 -8.597 15.168 1.00 83.94 238 PRO A O 1
ATOM 1942 N N . GLN A 1 239 ? -25.202 -8.832 13.509 1.00 82.44 239 GLN A N 1
ATOM 1943 C CA . GLN A 1 239 ? -26.374 -9.002 14.363 1.00 82.44 239 GLN A CA 1
ATOM 1944 C C . GLN A 1 239 ? -26.898 -10.428 14.219 1.00 82.44 239 GLN A C 1
ATOM 1946 O O . GLN A 1 239 ? -26.744 -11.052 13.170 1.00 82.44 239 GLN A O 1
ATOM 1951 N N . SER A 1 240 ? -27.515 -10.949 15.276 1.00 81.50 240 SER A N 1
ATOM 1952 C CA . SER A 1 240 ? -28.169 -12.253 15.237 1.00 81.50 240 SER A CA 1
ATOM 1953 C C . SER A 1 240 ? -29.677 -12.098 15.306 1.00 81.50 240 SER A C 1
ATOM 1955 O O . SER A 1 240 ? -30.191 -11.346 16.127 1.00 81.50 240 SER A O 1
ATOM 1957 N N . GLU A 1 241 ? -30.382 -12.877 14.492 1.00 78.00 241 GLU A N 1
ATOM 1958 C CA . GLU A 1 241 ? -31.841 -12.996 14.547 1.00 78.00 241 GLU A CA 1
ATOM 1959 C C . GLU A 1 241 ? -32.314 -13.793 15.777 1.00 78.00 241 GLU A C 1
ATOM 1961 O O . GLU A 1 241 ? -33.453 -13.656 16.215 1.00 78.00 241 GLU A O 1
ATOM 1966 N N . PHE A 1 242 ? -31.436 -14.613 16.371 1.00 79.75 242 PHE A N 1
ATOM 1967 C CA . PHE A 1 242 ? -31.786 -15.530 17.463 1.00 79.75 242 PHE A CA 1
ATOM 1968 C C . PHE A 1 242 ? -31.644 -14.913 18.860 1.00 79.75 242 PHE A C 1
ATOM 1970 O O . PHE A 1 242 ? -32.241 -15.408 19.820 1.00 79.75 242 PHE A O 1
ATOM 1977 N N . TYR A 1 243 ? -30.842 -13.854 18.992 1.00 82.56 243 TYR A N 1
ATOM 1978 C CA . TYR A 1 243 ? -30.510 -13.234 20.274 1.00 82.56 243 TYR A CA 1
ATOM 1979 C C . TYR A 1 243 ? -30.880 -11.757 20.246 1.00 82.56 243 TYR A C 1
ATOM 1981 O O . TYR A 1 243 ? -30.273 -10.978 19.518 1.00 82.56 243 TYR A O 1
ATOM 1989 N N . GLN A 1 244 ? -31.851 -11.366 21.072 1.00 82.31 244 GLN A N 1
ATOM 1990 C CA . GLN A 1 244 ? -32.251 -9.968 21.198 1.00 82.31 244 GLN A CA 1
ATOM 1991 C C . GLN A 1 244 ? -31.222 -9.188 22.038 1.00 82.31 244 GLN A C 1
ATOM 1993 O O . GLN A 1 244 ? -30.990 -9.556 23.196 1.00 82.31 244 GLN A O 1
ATOM 1998 N N . PRO A 1 245 ? -30.605 -8.124 21.489 1.00 86.19 245 PRO A N 1
ATOM 1999 C CA . PRO A 1 245 ? -29.704 -7.255 22.239 1.00 86.19 245 PRO A CA 1
ATOM 2000 C C . PRO A 1 245 ? -30.422 -6.520 23.380 1.00 86.19 245 PRO A C 1
ATOM 2002 O O . PRO A 1 245 ? -31.602 -6.181 23.281 1.00 86.19 245 PRO A O 1
ATOM 2005 N N . LEU A 1 246 ? -29.689 -6.231 24.455 1.00 87.69 246 LEU A N 1
ATOM 2006 C CA . LEU A 1 246 ? -30.139 -5.358 25.539 1.00 87.69 246 LEU A CA 1
ATOM 2007 C C . LEU A 1 246 ? -30.320 -3.919 25.040 1.00 87.69 246 LEU A C 1
ATOM 2009 O O . LEU A 1 246 ? -29.690 -3.490 24.071 1.00 87.69 246 LEU A O 1
ATOM 2013 N N . LYS A 1 247 ? -31.146 -3.142 25.749 1.00 86.19 247 LYS A N 1
ATOM 2014 C CA . LYS A 1 247 ? -31.322 -1.713 25.445 1.00 86.19 247 LYS A CA 1
ATOM 2015 C C . LYS A 1 247 ? -30.024 -0.947 25.711 1.00 86.19 247 LYS A C 1
ATOM 2017 O O . LYS A 1 247 ? -29.298 -1.264 26.653 1.00 86.19 247 LYS A O 1
ATOM 2022 N N . LEU A 1 248 ? -29.785 0.126 24.953 1.00 84.06 248 LEU A N 1
ATOM 2023 C CA . LEU A 1 248 ? -28.562 0.937 25.046 1.00 84.06 248 LEU A CA 1
ATOM 2024 C C . LEU A 1 248 ? -28.234 1.354 26.493 1.00 84.06 248 LEU A C 1
ATOM 2026 O O . LEU A 1 248 ? -27.131 1.105 26.975 1.00 84.06 248 LEU A O 1
ATOM 2030 N N . ASN A 1 249 ? -29.223 1.881 27.220 1.00 86.06 249 ASN A N 1
ATOM 2031 C CA . ASN A 1 249 ? -29.064 2.333 28.608 1.00 86.06 249 ASN A CA 1
ATOM 2032 C C . ASN A 1 249 ? -28.669 1.199 29.573 1.00 86.06 249 ASN A C 1
ATOM 2034 O O . ASN A 1 249 ? -28.006 1.437 30.581 1.00 86.06 249 ASN A O 1
ATOM 2038 N N . GLU A 1 250 ? -29.087 -0.039 29.301 1.00 87.19 250 GLU A N 1
ATOM 2039 C CA . GLU A 1 250 ? -28.716 -1.192 30.125 1.00 87.19 250 GLU A CA 1
ATOM 2040 C C . GLU A 1 250 ? -27.257 -1.575 29.901 1.00 87.19 250 GLU A C 1
ATOM 2042 O O . GLU A 1 250 ? -26.543 -1.840 30.868 1.00 87.19 250 GLU A O 1
ATOM 2047 N N . VAL A 1 251 ? -26.793 -1.550 28.647 1.00 87.94 251 VAL A N 1
ATOM 2048 C CA . VAL A 1 251 ? -25.381 -1.788 28.323 1.00 87.94 251 VAL A CA 1
ATOM 2049 C C . VAL A 1 251 ? -24.505 -0.699 28.934 1.00 87.94 251 VAL A C 1
ATOM 2051 O O . VAL A 1 251 ? -23.499 -1.018 29.559 1.00 87.94 251 VAL A O 1
ATOM 2054 N N . GLU A 1 252 ? -24.909 0.572 28.861 1.00 87.12 252 GLU A N 1
ATOM 2055 C CA . GLU A 1 252 ? -24.164 1.663 29.499 1.00 87.12 252 GLU A CA 1
ATOM 2056 C C . GLU A 1 252 ? -24.018 1.468 31.011 1.00 87.12 252 GLU A C 1
ATOM 2058 O O . GLU A 1 252 ? -22.914 1.597 31.541 1.00 87.12 252 GLU A O 1
ATOM 2063 N N . ARG A 1 253 ? -25.092 1.052 31.692 1.00 87.38 253 ARG A N 1
ATOM 2064 C CA . ARG A 1 253 ? -25.046 0.697 33.118 1.00 87.38 253 ARG A CA 1
ATOM 2065 C C . ARG A 1 253 ? -24.124 -0.482 33.415 1.00 87.38 253 ARG A C 1
ATOM 2067 O O . ARG A 1 253 ? -23.647 -0.585 34.541 1.00 87.38 253 ARG A O 1
ATOM 2074 N N . LEU A 1 254 ? -23.906 -1.394 32.466 1.00 89.25 254 LEU A N 1
ATOM 2075 C CA . LEU A 1 254 ? -22.947 -2.492 32.621 1.00 89.25 254 LEU A CA 1
ATOM 2076 C C . LEU A 1 254 ? -21.498 -2.017 32.456 1.00 89.25 254 LEU A C 1
ATOM 2078 O O . LEU A 1 254 ? -20.609 -2.587 33.086 1.00 89.25 254 LEU A O 1
ATOM 2082 N N . LEU A 1 255 ? -21.249 -0.984 31.651 1.00 87.12 255 LEU A N 1
ATOM 2083 C CA . LEU A 1 255 ? -19.914 -0.395 31.502 1.00 87.12 255 LEU A CA 1
ATOM 2084 C C . LEU A 1 255 ? -19.515 0.441 32.730 1.00 87.12 255 LEU A C 1
ATOM 2086 O O . LEU A 1 255 ? -18.336 0.558 33.046 1.00 87.12 255 LEU A O 1
ATOM 2090 N N . GLU A 1 256 ? -20.487 0.979 33.464 1.00 84.69 256 GLU A N 1
ATOM 2091 C CA . GLU A 1 256 ? -20.249 1.720 34.704 1.00 84.69 256 GLU A CA 1
ATOM 2092 C C . GLU A 1 256 ? -19.782 0.822 35.859 1.00 84.69 256 GLU A C 1
ATOM 2094 O O . GLU A 1 256 ? -20.351 -0.245 36.120 1.00 84.69 256 GLU A O 1
ATOM 2099 N N . ASN A 1 257 ? -18.798 1.304 36.631 1.00 77.44 257 ASN A N 1
ATOM 2100 C CA . ASN A 1 257 ? -18.356 0.695 37.894 1.00 77.44 257 ASN A CA 1
ATOM 2101 C C . ASN A 1 257 ? -18.089 -0.821 37.787 1.00 77.44 257 ASN A C 1
ATOM 2103 O O . ASN A 1 257 ? -18.473 -1.597 38.677 1.00 77.44 257 ASN A O 1
ATOM 2107 N N . GLU A 1 258 ? -17.523 -1.250 36.652 1.00 82.00 258 GLU A N 1
ATOM 2108 C CA . GLU A 1 258 ? -17.169 -2.642 36.351 1.00 82.00 258 GLU A CA 1
ATOM 2109 C C . GLU A 1 258 ? -18.325 -3.647 36.546 1.00 82.00 258 GLU A C 1
ATOM 2111 O O . GLU A 1 258 ? -18.116 -4.829 36.848 1.00 82.00 258 GLU A O 1
ATOM 2116 N N . ARG A 1 259 ? -19.584 -3.205 36.415 1.00 85.75 259 ARG A N 1
ATOM 2117 C CA . ARG A 1 259 ? -20.764 -4.062 36.625 1.00 85.75 259 ARG A CA 1
ATOM 2118 C C . ARG A 1 259 ? -20.786 -5.239 35.652 1.00 85.75 259 ARG A C 1
ATOM 2120 O O . ARG A 1 259 ? -21.016 -6.366 36.077 1.00 85.75 259 ARG A O 1
ATOM 2127 N N . GLY A 1 260 ? -20.457 -5.008 34.385 1.00 86.50 260 GLY A N 1
ATOM 2128 C CA . GLY A 1 260 ? -20.346 -6.044 33.360 1.00 86.50 260 GLY A CA 1
ATOM 2129 C C . GLY A 1 260 ? -19.259 -7.077 33.662 1.00 86.50 260 GLY A C 1
ATOM 2130 O O . GLY A 1 260 ? -19.483 -8.270 33.471 1.00 86.50 260 GLY A O 1
ATOM 2131 N N . LEU A 1 261 ? -18.124 -6.662 34.240 1.00 86.00 261 LEU A N 1
ATOM 2132 C CA . LEU A 1 261 ? -17.072 -7.589 34.682 1.00 86.00 261 LEU A CA 1
ATOM 2133 C C . LEU A 1 261 ? -17.534 -8.464 35.848 1.00 86.00 261 LEU A C 1
ATOM 2135 O O . LEU A 1 261 ? -17.225 -9.656 35.892 1.00 86.00 261 LEU A O 1
ATOM 2139 N N . ARG A 1 262 ? -18.294 -7.897 36.791 1.00 87.75 262 ARG A N 1
ATOM 2140 C CA . ARG A 1 262 ? -18.908 -8.669 37.880 1.00 87.75 262 ARG A CA 1
ATOM 2141 C C . ARG A 1 262 ? -19.930 -9.670 37.351 1.00 87.75 262 ARG A C 1
ATOM 2143 O O . ARG A 1 262 ? -19.933 -10.812 37.804 1.00 87.75 262 ARG A O 1
ATOM 2150 N N . GLU A 1 263 ? -20.747 -9.271 36.380 1.00 86.12 263 GLU A N 1
ATOM 2151 C CA . GLU A 1 263 ? -21.692 -10.170 35.714 1.00 86.12 263 GLU A CA 1
ATOM 2152 C C . GLU A 1 263 ? -20.976 -11.304 34.969 1.00 86.12 263 GLU A C 1
ATOM 2154 O O . GLU A 1 263 ? -21.345 -12.463 35.148 1.00 86.12 263 GLU A O 1
ATOM 2159 N N . LEU A 1 264 ? -19.896 -11.018 34.231 1.00 87.81 264 LEU A N 1
ATOM 2160 C CA . LEU A 1 264 ? -19.075 -12.053 33.594 1.00 87.81 264 LEU A CA 1
ATOM 2161 C C . LEU A 1 264 ? -18.496 -13.039 34.616 1.00 87.81 264 LEU A C 1
ATOM 2163 O O . LEU A 1 264 ? -18.639 -14.251 34.460 1.00 87.81 264 LEU A O 1
ATOM 2167 N N . LYS A 1 265 ? -17.903 -12.555 35.714 1.00 86.31 265 LYS A N 1
ATOM 2168 C CA . LYS A 1 265 ? -17.319 -13.432 36.746 1.00 86.31 265 LYS A CA 1
ATOM 2169 C C . LYS A 1 265 ? -18.332 -14.435 37.317 1.00 86.31 265 LYS A C 1
ATOM 2171 O O . LYS A 1 265 ? -17.948 -15.569 37.593 1.00 86.31 265 LYS A O 1
ATOM 2176 N N . LYS A 1 266 ? -19.615 -14.062 37.438 1.00 85.31 266 LYS A N 1
ATOM 2177 C CA . LYS A 1 266 ? -20.691 -14.965 37.901 1.00 85.31 266 LYS A CA 1
ATOM 2178 C C . LYS A 1 266 ? -20.958 -16.124 36.937 1.00 85.31 266 LYS A C 1
ATOM 2180 O O . LYS A 1 266 ? -21.359 -17.200 37.379 1.00 85.31 266 LYS A O 1
ATOM 2185 N N . ILE A 1 267 ? -20.759 -15.911 35.637 1.00 82.38 267 ILE A N 1
ATOM 2186 C CA . ILE A 1 267 ? -21.040 -16.911 34.596 1.00 82.38 267 ILE A CA 1
ATOM 2187 C C . ILE A 1 267 ? -19.801 -17.708 34.164 1.00 82.38 267 ILE A C 1
ATOM 2189 O O . ILE A 1 267 ? -19.947 -18.756 33.545 1.00 82.38 267 ILE A O 1
ATOM 2193 N N . LYS A 1 268 ? -18.593 -17.286 34.561 1.00 78.31 268 LYS A N 1
ATOM 2194 C CA . LYS A 1 268 ? -17.303 -17.871 34.152 1.00 78.31 268 LYS A CA 1
ATOM 2195 C C . LYS A 1 268 ? -17.216 -19.403 34.242 1.00 78.31 268 LYS A C 1
ATOM 2197 O O . LYS A 1 268 ? -16.723 -20.032 33.315 1.00 78.31 268 LYS A O 1
ATOM 2202 N N . TYR A 1 269 ? -17.663 -20.001 35.347 1.00 72.31 269 TYR A N 1
ATOM 2203 C CA . TYR A 1 269 ? -17.479 -21.437 35.628 1.00 72.31 269 TYR A CA 1
ATOM 2204 C C . TYR A 1 269 ? -18.413 -22.371 34.843 1.00 72.31 269 TYR A C 1
ATOM 2206 O O . TYR A 1 269 ? -18.376 -23.578 35.056 1.00 72.31 269 TYR A O 1
ATOM 2214 N N . LYS A 1 270 ? -19.282 -21.833 33.982 1.00 69.00 270 LYS A N 1
ATOM 2215 C CA . LYS A 1 270 ? -20.323 -22.611 33.291 1.00 69.00 270 LYS A CA 1
ATOM 2216 C C . LYS A 1 270 ? -19.962 -22.962 31.845 1.00 69.00 270 LYS A C 1
ATOM 2218 O O . LYS A 1 270 ? -20.643 -23.781 31.243 1.00 69.00 270 LYS A O 1
ATOM 2223 N N . TYR A 1 271 ? -18.874 -22.398 31.320 1.00 69.69 271 TYR A N 1
ATOM 2224 C CA . TYR A 1 271 ? -18.414 -22.607 29.947 1.00 69.69 271 TYR A CA 1
ATOM 2225 C C . TYR A 1 271 ? -17.265 -23.618 29.912 1.00 69.69 271 TYR A C 1
ATOM 2227 O O . TYR A 1 271 ? -16.155 -23.305 30.338 1.00 69.69 271 TYR A O 1
ATOM 2235 N N . PHE A 1 272 ? -17.532 -24.822 29.401 1.00 65.19 272 PHE A N 1
ATOM 2236 C CA . PHE A 1 272 ? -16.525 -25.885 29.242 1.00 65.19 272 PHE A CA 1
ATOM 2237 C C . PHE A 1 272 ? -15.963 -25.968 27.819 1.00 65.19 272 PHE A C 1
ATOM 2239 O O . PHE A 1 272 ? -14.912 -26.559 27.604 1.00 65.19 272 PHE A O 1
ATOM 2246 N N . GLU A 1 273 ? -16.655 -25.375 26.846 1.00 77.69 273 GLU A N 1
ATOM 2247 C CA . GLU A 1 273 ? -16.227 -25.374 25.453 1.00 77.69 273 GLU A CA 1
ATOM 2248 C C . GLU A 1 273 ? -15.227 -24.239 25.173 1.00 77.69 273 GLU A C 1
ATOM 2250 O O . GLU A 1 273 ? -15.511 -23.066 25.438 1.00 77.69 273 GLU A O 1
ATOM 2255 N N . ASP A 1 274 ? -14.092 -24.567 24.547 1.00 79.69 274 ASP A N 1
ATOM 2256 C CA . ASP A 1 274 ? -13.015 -23.618 24.215 1.00 79.69 274 ASP A CA 1
ATOM 2257 C C . ASP A 1 274 ? -13.497 -22.391 23.427 1.00 79.69 274 ASP A C 1
ATOM 2259 O O . ASP A 1 274 ? -13.008 -21.272 23.613 1.00 79.69 274 ASP A O 1
ATOM 2263 N N . ARG A 1 275 ? -14.501 -22.576 22.561 1.00 85.50 275 ARG A N 1
ATOM 2264 C CA . ARG A 1 275 ? -15.104 -21.490 21.777 1.00 85.50 275 ARG A CA 1
ATOM 2265 C C . ARG A 1 275 ? -15.815 -20.470 22.672 1.00 85.50 275 ARG A C 1
ATOM 2267 O O . ARG A 1 275 ? -15.636 -19.269 22.481 1.00 85.50 275 ARG A O 1
ATOM 2274 N N . LEU A 1 276 ? -16.570 -20.922 23.672 1.00 84.31 276 LEU A N 1
ATOM 2275 C CA . LEU A 1 276 ? -17.276 -20.045 24.612 1.00 84.31 276 LEU A CA 1
ATOM 2276 C C . LEU A 1 276 ? -16.314 -19.390 25.610 1.00 84.31 276 LEU A C 1
ATOM 2278 O O . LEU A 1 276 ? -16.502 -18.226 25.957 1.00 84.31 276 LEU A O 1
ATOM 2282 N N . LEU A 1 277 ? -15.234 -20.074 26.001 1.00 84.56 277 LEU A N 1
ATOM 2283 C CA . LEU A 1 277 ? -14.152 -19.468 26.788 1.00 84.56 277 LEU A CA 1
ATOM 2284 C C . LEU A 1 277 ? -13.453 -18.337 26.025 1.00 84.56 277 LEU A C 1
ATOM 2286 O O . LEU A 1 277 ? -13.165 -17.278 26.585 1.00 84.56 277 LEU A O 1
ATOM 2290 N N . LYS A 1 278 ? -13.221 -18.519 24.723 1.00 84.31 278 LYS A N 1
ATOM 2291 C CA . LYS A 1 278 ? -12.691 -17.449 23.874 1.00 84.31 278 LYS A CA 1
ATOM 2292 C C . LYS A 1 278 ? -13.651 -16.260 23.803 1.00 84.31 278 LYS A C 1
ATOM 2294 O O . LYS A 1 278 ? -13.203 -15.121 23.917 1.00 84.31 278 LYS A O 1
ATOM 2299 N N . LEU A 1 279 ? -14.951 -16.516 23.658 1.00 87.81 279 LEU A N 1
ATOM 2300 C CA . LEU A 1 279 ? -15.973 -15.471 23.681 1.00 87.81 279 LEU A CA 1
ATOM 2301 C C . LEU A 1 279 ? -16.001 -14.723 25.018 1.00 87.81 279 LEU A C 1
ATOM 2303 O O . LEU A 1 279 ? -16.062 -13.496 25.037 1.00 87.81 279 LEU A O 1
ATOM 2307 N N . TYR A 1 280 ? -15.897 -15.452 26.127 1.00 88.62 280 TYR A N 1
ATOM 2308 C CA . TYR A 1 280 ? -15.790 -14.879 27.463 1.00 88.62 280 TYR A CA 1
ATOM 2309 C C . TYR A 1 280 ? -14.613 -13.899 27.559 1.00 88.62 280 TYR A C 1
ATOM 2311 O O . TYR A 1 280 ? -14.796 -12.784 28.039 1.00 88.62 280 TYR A O 1
ATOM 2319 N N . ASN A 1 281 ? -13.433 -14.268 27.049 1.00 85.25 281 ASN A N 1
ATOM 2320 C CA . ASN A 1 281 ? -12.253 -13.396 27.080 1.00 85.25 281 ASN A CA 1
ATOM 2321 C C . ASN A 1 281 ? -12.444 -12.126 26.234 1.00 85.25 281 ASN A C 1
ATOM 2323 O O . ASN A 1 281 ? -12.030 -11.045 26.650 1.00 85.25 281 ASN A O 1
ATOM 2327 N N . ILE A 1 282 ? -13.107 -12.234 25.075 1.00 87.00 282 ILE A N 1
ATOM 2328 C CA . ILE A 1 282 ? -13.463 -11.072 24.241 1.00 87.00 282 ILE A CA 1
ATOM 2329 C C . ILE A 1 282 ? -14.403 -10.137 25.011 1.00 87.00 282 ILE A C 1
ATOM 2331 O O . ILE A 1 282 ? -14.204 -8.923 25.028 1.00 87.00 282 ILE A O 1
ATOM 2335 N N . MET A 1 283 ? -15.407 -10.695 25.689 1.00 89.94 283 MET A N 1
ATOM 2336 C CA . MET A 1 283 ? -16.337 -9.908 26.495 1.00 89.94 283 MET A CA 1
ATOM 2337 C C . MET A 1 283 ? -15.670 -9.280 27.717 1.00 89.94 283 MET A C 1
ATOM 2339 O O . MET A 1 283 ? -15.985 -8.146 28.071 1.00 89.94 283 MET A O 1
ATOM 2343 N N . GLU A 1 284 ? -14.735 -9.983 28.354 1.00 86.56 284 GLU A N 1
ATOM 2344 C CA . GLU A 1 284 ? -13.944 -9.432 29.452 1.00 86.56 284 GLU A CA 1
ATOM 2345 C C . GLU A 1 284 ? -13.136 -8.221 28.979 1.00 86.56 284 GLU A C 1
ATOM 2347 O O . GLU A 1 284 ? -13.159 -7.183 29.640 1.00 86.56 284 GLU A O 1
ATOM 2352 N N . ALA A 1 285 ? -12.492 -8.315 27.813 1.00 84.19 285 ALA A N 1
ATOM 2353 C CA . ALA A 1 285 ? -11.786 -7.192 27.208 1.00 84.19 285 ALA A CA 1
ATOM 2354 C C . ALA A 1 285 ? -12.721 -6.007 26.923 1.00 84.19 285 ALA A C 1
ATOM 2356 O O . ALA A 1 285 ? -12.402 -4.883 27.303 1.00 84.19 285 ALA A O 1
ATOM 2357 N N . PHE A 1 286 ? -13.905 -6.261 26.353 1.00 88.44 286 PHE A N 1
ATOM 2358 C CA . PHE A 1 286 ? -14.912 -5.227 26.106 1.00 88.44 286 PHE A CA 1
ATOM 2359 C C . PHE A 1 286 ? -15.340 -4.493 27.379 1.00 88.44 286 PHE A C 1
ATOM 2361 O O . PHE A 1 286 ? -15.374 -3.266 27.396 1.00 88.44 286 PHE A O 1
ATOM 2368 N N . PHE A 1 287 ? -15.647 -5.208 28.465 1.00 88.12 287 PHE A N 1
ATOM 2369 C CA . PHE A 1 287 ? -16.068 -4.546 29.702 1.00 88.12 287 PHE A CA 1
ATOM 2370 C C . PHE A 1 287 ? -14.916 -3.858 30.441 1.00 88.12 287 PHE A C 1
ATOM 2372 O O . PHE A 1 287 ? -15.160 -2.839 31.084 1.00 88.12 287 PHE A O 1
ATOM 2379 N N . ARG A 1 288 ? -13.677 -4.364 30.341 1.00 83.25 288 ARG A N 1
ATOM 2380 C CA . ARG A 1 288 ? -12.487 -3.653 30.844 1.00 83.25 288 ARG A CA 1
ATOM 2381 C C . ARG A 1 288 ? -12.300 -2.332 30.102 1.00 83.25 288 ARG A C 1
ATOM 2383 O O . ARG A 1 288 ? -12.218 -1.287 30.739 1.00 83.25 288 ARG A O 1
ATOM 2390 N N . TRP A 1 289 ? -12.326 -2.377 28.772 1.00 83.31 289 TRP A N 1
ATOM 2391 C CA . TRP A 1 289 ? -12.282 -1.187 27.925 1.00 83.31 289 TRP A CA 1
ATOM 2392 C C . TRP A 1 289 ? -13.432 -0.218 28.249 1.00 83.31 289 TRP A C 1
ATOM 2394 O O . TRP A 1 289 ? -13.207 0.968 28.475 1.00 83.31 289 TRP A O 1
ATOM 2404 N N . GLY A 1 290 ? -14.660 -0.724 28.376 1.00 82.31 290 GLY A N 1
ATOM 2405 C CA . GLY A 1 290 ? -15.841 0.086 28.673 1.00 82.31 290 GLY A CA 1
ATOM 2406 C C . GLY A 1 290 ? -15.810 0.766 30.047 1.00 82.31 290 GLY A C 1
ATOM 2407 O O . GLY A 1 290 ? -16.290 1.892 30.185 1.00 82.31 290 GLY A O 1
ATOM 2408 N N . ALA A 1 291 ? -15.211 0.120 31.052 1.00 78.69 291 ALA A N 1
ATOM 2409 C CA . ALA A 1 291 ? -14.997 0.719 32.369 1.00 78.69 291 ALA A CA 1
ATOM 2410 C C . ALA A 1 291 ? -14.016 1.899 32.294 1.00 78.69 291 ALA A C 1
ATOM 2412 O O . ALA A 1 291 ? -14.272 2.958 32.869 1.00 78.69 291 ALA A O 1
ATOM 2413 N N . CYS A 1 292 ? -12.935 1.749 31.526 1.00 74.56 292 CYS A N 1
ATOM 2414 C CA . CYS A 1 292 ? -11.997 2.829 31.230 1.00 74.56 292 CYS A CA 1
ATOM 2415 C C . CYS A 1 292 ? -12.679 3.971 30.454 1.00 74.56 292 CYS A C 1
ATOM 2417 O O . CYS A 1 292 ? -12.527 5.130 30.827 1.00 74.56 292 CYS A O 1
ATOM 2419 N N . TYR A 1 293 ? -13.505 3.648 29.454 1.00 76.31 293 TYR A N 1
ATOM 2420 C CA . TYR A 1 293 ? -14.273 4.612 28.658 1.00 76.31 293 TYR A CA 1
ATOM 2421 C C . TYR A 1 293 ? -15.219 5.494 29.495 1.00 76.31 293 TYR A C 1
ATOM 2423 O O . TYR A 1 293 ? -15.340 6.692 29.239 1.00 76.31 293 TYR A O 1
ATOM 2431 N N . LYS A 1 294 ? -15.908 4.927 30.496 1.00 75.81 294 LYS A N 1
ATOM 2432 C CA . LYS A 1 294 ? -16.847 5.682 31.351 1.00 75.81 294 LYS A CA 1
ATOM 2433 C C . LYS A 1 294 ? -16.149 6.461 32.475 1.00 75.81 294 LYS A C 1
ATOM 2435 O O . LYS A 1 294 ? -16.701 7.456 32.951 1.00 75.81 294 LYS A O 1
ATOM 2440 N N . ASN A 1 295 ? -14.950 6.053 32.887 1.00 67.62 295 ASN A N 1
ATOM 2441 C CA . ASN A 1 295 ? -14.197 6.714 33.949 1.00 67.62 295 ASN A CA 1
ATOM 2442 C C . ASN A 1 295 ? -13.481 7.972 33.432 1.00 67.62 295 ASN A C 1
ATOM 2444 O O . ASN A 1 295 ? -12.337 7.913 32.994 1.00 67.62 295 ASN A O 1
ATOM 2448 N N . LYS A 1 296 ? -14.126 9.139 33.572 1.00 54.84 296 LYS A N 1
ATOM 2449 C CA . LYS A 1 296 ? -13.584 10.456 33.167 1.00 54.84 296 LYS A CA 1
ATOM 2450 C C . LYS A 1 296 ? -12.230 10.831 33.793 1.00 54.84 296 LYS A C 1
ATOM 2452 O O . LYS A 1 296 ? -11.563 11.719 33.277 1.00 54.84 296 LYS A O 1
ATOM 2457 N N . ASN A 1 297 ? -11.842 10.186 34.894 1.00 50.81 297 ASN A N 1
ATOM 2458 C CA . ASN A 1 297 ? -10.593 10.475 35.606 1.00 50.81 297 ASN A CA 1
ATOM 2459 C C . ASN A 1 297 ? -9.373 9.753 35.016 1.00 50.81 297 ASN A C 1
ATOM 2461 O O . ASN A 1 297 ? -8.247 10.158 35.295 1.00 50.81 297 ASN A O 1
ATOM 2465 N N . ASN A 1 298 ? -9.570 8.710 34.203 1.00 52.94 298 ASN A N 1
ATOM 2466 C CA . ASN A 1 298 ? -8.463 8.042 33.531 1.00 52.94 298 ASN A CA 1
ATOM 2467 C C . ASN A 1 298 ? -8.253 8.702 32.167 1.00 52.94 298 ASN A C 1
ATOM 2469 O O . ASN A 1 298 ? -9.096 8.590 31.281 1.00 52.94 298 ASN A O 1
ATOM 2473 N N . ASN A 1 299 ? -7.105 9.359 31.985 1.00 54.50 299 ASN A N 1
ATOM 2474 C CA . ASN A 1 299 ? -6.588 9.719 30.663 1.00 54.50 299 ASN A CA 1
ATOM 2475 C C . ASN A 1 299 ? -6.200 8.423 29.933 1.00 54.50 299 ASN A C 1
ATOM 2477 O O . ASN A 1 299 ? -5.023 8.079 29.856 1.00 54.50 299 ASN A O 1
ATOM 2481 N N . VAL A 1 300 ? -7.191 7.655 29.476 1.00 54.47 300 VAL A N 1
ATOM 2482 C CA . VAL A 1 300 ? -6.962 6.432 28.707 1.00 54.47 300 VAL A CA 1
ATOM 2483 C C . VAL A 1 300 ? -6.297 6.844 27.402 1.00 54.47 300 VAL A C 1
ATOM 2485 O O . VAL A 1 300 ? -6.933 7.430 26.531 1.00 54.47 300 VAL A O 1
ATOM 2488 N N . GLN A 1 301 ? -5.002 6.576 27.293 1.00 63.72 301 GLN A N 1
ATOM 2489 C CA . GLN A 1 301 ? -4.267 6.718 26.049 1.00 63.72 301 GLN A CA 1
ATOM 2490 C C . GLN A 1 301 ? -4.427 5.415 25.276 1.00 63.72 301 GLN A C 1
ATOM 2492 O O . GLN A 1 301 ? -3.720 4.444 25.520 1.00 63.72 301 GLN A O 1
ATOM 2497 N N . GLU A 1 302 ? -5.404 5.377 24.381 1.00 77.06 302 GLU A N 1
ATOM 2498 C CA . GLU A 1 302 ? -5.571 4.288 23.425 1.00 77.06 302 GLU A CA 1
ATOM 2499 C C . GLU A 1 302 ? -5.165 4.834 22.060 1.00 77.06 302 GLU A C 1
ATOM 2501 O O . GLU A 1 302 ? -5.874 5.667 21.501 1.00 77.06 302 GLU A O 1
ATOM 2506 N N . TYR A 1 303 ? -4.007 4.426 21.542 1.00 82.00 303 TYR A N 1
ATOM 2507 C CA . TYR A 1 303 ? -3.578 4.821 20.205 1.00 82.00 303 TYR A CA 1
ATOM 2508 C C . TYR A 1 303 ? -2.675 3.776 19.547 1.00 82.00 303 TYR A C 1
ATOM 2510 O O . TYR A 1 303 ? -1.950 3.040 20.215 1.00 82.00 303 TYR A O 1
ATOM 2518 N N . LEU A 1 304 ? -2.736 3.722 18.220 1.00 86.62 304 LEU A N 1
ATOM 2519 C CA . LEU A 1 304 ? -1.822 2.985 17.354 1.00 86.62 304 LEU A CA 1
ATOM 2520 C C . LEU A 1 304 ? -1.521 3.893 16.165 1.00 86.62 304 LEU A C 1
ATOM 2522 O O . LEU A 1 304 ? -2.396 4.129 15.330 1.00 86.62 304 LEU A O 1
ATOM 2526 N N . ILE A 1 305 ? -0.314 4.449 16.135 1.00 88.81 305 ILE A N 1
ATOM 2527 C CA . ILE A 1 305 ? 0.040 5.540 15.223 1.00 88.81 305 ILE A CA 1
ATOM 2528 C C . ILE A 1 305 ? 1.351 5.204 14.534 1.00 88.81 305 ILE A C 1
ATOM 2530 O O . ILE A 1 305 ? 2.344 4.972 15.209 1.00 88.81 305 ILE A O 1
ATOM 2534 N N . ALA A 1 306 ? 1.389 5.249 13.209 1.00 90.44 306 ALA A N 1
ATOM 2535 C CA . ALA A 1 306 ? 2.632 5.236 12.454 1.00 90.44 306 ALA A CA 1
ATOM 2536 C C . ALA A 1 306 ? 3.011 6.683 12.111 1.00 90.44 306 ALA A C 1
ATOM 2538 O O . ALA A 1 306 ? 2.411 7.291 11.226 1.00 90.44 306 ALA A O 1
ATOM 2539 N N . ASN A 1 307 ? 3.993 7.251 12.818 1.00 87.81 307 ASN A N 1
ATOM 2540 C CA . ASN A 1 307 ? 4.475 8.612 12.543 1.00 87.81 307 ASN A CA 1
ATOM 2541 C C . ASN A 1 307 ? 5.336 8.677 11.265 1.00 87.81 307 ASN A C 1
ATOM 2543 O O . ASN A 1 307 ? 5.520 9.753 10.708 1.00 87.81 307 ASN A O 1
ATOM 2547 N N . SER A 1 308 ? 5.835 7.530 10.785 1.00 87.00 308 SER A N 1
ATOM 2548 C CA . SER A 1 308 ? 6.416 7.371 9.445 1.00 87.00 308 SER A CA 1
ATOM 2549 C C . SER A 1 308 ? 5.634 6.310 8.675 1.00 87.00 308 SER A C 1
ATOM 2551 O O . SER A 1 308 ? 6.032 5.147 8.598 1.00 87.00 308 SER A O 1
ATOM 2553 N N . PHE A 1 309 ? 4.482 6.697 8.123 1.00 90.62 309 PHE A N 1
ATOM 2554 C CA . PHE A 1 309 ? 3.640 5.762 7.373 1.00 90.62 309 PHE A CA 1
ATOM 2555 C C . PHE A 1 309 ? 4.295 5.284 6.062 1.00 90.62 309 PHE A C 1
ATOM 2557 O O . PHE A 1 309 ? 3.950 4.213 5.571 1.00 90.62 309 PHE A O 1
ATOM 2564 N N . ASN A 1 310 ? 5.304 6.008 5.556 1.00 89.19 310 ASN A N 1
ATOM 2565 C CA . ASN A 1 310 ? 6.157 5.568 4.442 1.00 89.19 310 ASN A CA 1
ATOM 2566 C C . ASN A 1 310 ? 6.701 4.151 4.670 1.00 89.19 310 ASN A C 1
ATOM 2568 O O . ASN A 1 310 ? 6.558 3.299 3.802 1.00 89.19 310 ASN A O 1
ATOM 2572 N N . ASN A 1 311 ? 7.222 3.881 5.869 1.00 89.00 311 ASN A N 1
ATOM 2573 C CA . ASN A 1 311 ? 7.827 2.593 6.208 1.00 89.00 311 ASN A CA 1
ATOM 2574 C C . ASN A 1 311 ? 6.771 1.473 6.227 1.00 89.00 311 ASN A C 1
ATOM 2576 O O . ASN A 1 311 ? 7.031 0.345 5.816 1.00 89.00 311 ASN A O 1
ATOM 2580 N N . VAL A 1 312 ? 5.553 1.791 6.688 1.00 91.81 312 VAL A N 1
ATOM 2581 C CA . VAL A 1 312 ? 4.424 0.850 6.656 1.00 91.81 312 VAL A CA 1
ATOM 2582 C C . VAL A 1 312 ? 4.051 0.550 5.208 1.00 91.81 312 VAL A C 1
ATOM 2584 O O . VAL A 1 312 ? 3.855 -0.609 4.862 1.00 91.81 312 VAL A O 1
ATOM 2587 N N . PHE A 1 313 ? 3.981 1.572 4.350 1.00 92.44 313 PHE A N 1
ATOM 2588 C CA . PHE A 1 313 ? 3.688 1.404 2.928 1.00 92.44 313 PHE A CA 1
ATOM 2589 C C . PHE A 1 313 ? 4.757 0.587 2.195 1.00 92.44 313 PHE A C 1
ATOM 2591 O O . PHE A 1 313 ? 4.404 -0.325 1.450 1.00 92.44 313 PHE A O 1
ATOM 2598 N N . GLU A 1 314 ? 6.037 0.843 2.465 1.00 91.38 314 GLU A N 1
ATOM 2599 C CA . GLU A 1 314 ? 7.159 0.041 1.967 1.00 91.38 314 GLU A CA 1
ATOM 2600 C C . GLU A 1 314 ? 6.993 -1.434 2.353 1.00 91.38 314 GLU A C 1
ATOM 2602 O O . GLU A 1 314 ? 6.962 -2.299 1.481 1.00 91.38 314 GLU A O 1
ATOM 2607 N N . ALA A 1 315 ? 6.752 -1.733 3.631 1.00 91.19 315 ALA A N 1
ATOM 2608 C CA . ALA A 1 315 ? 6.534 -3.107 4.080 1.00 91.19 315 ALA A CA 1
ATOM 2609 C C . ALA A 1 315 ? 5.289 -3.767 3.456 1.00 91.19 315 ALA A C 1
ATOM 2611 O O . ALA A 1 315 ? 5.299 -4.969 3.181 1.00 91.19 315 ALA A O 1
ATOM 2612 N N . MET A 1 316 ? 4.219 -2.997 3.212 1.00 93.06 316 MET A N 1
ATOM 2613 C CA . MET A 1 316 ? 3.021 -3.508 2.539 1.00 93.06 316 MET A CA 1
ATOM 2614 C C . MET A 1 316 ? 3.324 -3.964 1.113 1.00 93.06 316 MET A C 1
ATOM 2616 O O . MET A 1 316 ? 2.885 -5.041 0.717 1.00 93.06 316 MET A O 1
ATOM 2620 N N . ILE A 1 317 ? 4.052 -3.155 0.342 1.00 93.44 317 ILE A N 1
ATOM 2621 C CA . ILE A 1 317 ? 4.403 -3.487 -1.041 1.00 93.44 317 ILE A CA 1
ATOM 2622 C C . ILE A 1 317 ? 5.409 -4.637 -1.083 1.00 93.44 317 ILE A C 1
ATOM 2624 O O . ILE A 1 317 ? 5.240 -5.550 -1.892 1.00 93.44 317 ILE A O 1
ATOM 2628 N N . ASP A 1 318 ? 6.391 -4.648 -0.183 1.00 91.50 318 ASP A N 1
ATOM 2629 C CA . ASP A 1 318 ? 7.430 -5.675 -0.181 1.00 91.50 318 ASP A CA 1
ATOM 2630 C C . ASP A 1 318 ? 6.862 -7.074 0.071 1.00 91.50 318 ASP A C 1
ATOM 2632 O O . ASP A 1 318 ? 7.195 -8.021 -0.636 1.00 91.50 318 ASP A O 1
ATOM 2636 N N . GLU A 1 319 ? 5.911 -7.211 0.998 1.00 90.88 319 GLU A N 1
ATOM 2637 C CA . GLU A 1 319 ? 5.250 -8.502 1.217 1.00 90.88 319 GLU A CA 1
ATOM 2638 C C . GLU A 1 319 ? 4.424 -8.958 -0.001 1.00 90.88 319 GLU A C 1
ATOM 2640 O O . GLU A 1 319 ? 4.214 -10.156 -0.202 1.00 90.88 319 GLU A O 1
ATOM 2645 N N . LEU A 1 320 ? 3.935 -8.020 -0.816 1.00 91.94 320 LEU A N 1
ATOM 2646 C CA . LEU A 1 320 ? 3.103 -8.328 -1.977 1.00 91.94 320 LEU A CA 1
ATOM 2647 C C . LEU A 1 320 ? 3.906 -8.656 -3.235 1.00 91.94 320 LEU A C 1
ATOM 2649 O O . LEU A 1 320 ? 3.436 -9.451 -4.044 1.00 91.94 320 LEU A O 1
ATOM 2653 N N . ILE A 1 321 ? 5.076 -8.046 -3.436 1.00 91.88 321 ILE A N 1
ATOM 2654 C CA . ILE A 1 321 ? 5.840 -8.204 -4.682 1.00 91.88 321 ILE A CA 1
ATOM 2655 C C . ILE A 1 321 ? 7.279 -8.670 -4.495 1.00 91.88 321 ILE A C 1
ATOM 2657 O O . ILE A 1 321 ? 7.883 -9.071 -5.488 1.00 91.88 321 ILE A O 1
ATOM 2661 N N . GLY A 1 322 ? 7.840 -8.627 -3.289 1.00 88.75 322 GLY A N 1
ATOM 2662 C CA . GLY A 1 322 ? 9.213 -9.030 -2.996 1.00 88.75 322 GLY A CA 1
ATOM 2663 C C . GLY A 1 322 ? 9.392 -10.546 -2.900 1.00 88.75 322 GLY A C 1
ATOM 2664 O O . GLY A 1 322 ? 8.428 -11.319 -2.820 1.00 88.75 322 GLY A O 1
ATOM 2665 N N . ASP A 1 323 ? 10.651 -10.981 -2.939 1.00 86.00 323 ASP A N 1
ATOM 2666 C CA . ASP A 1 323 ? 11.042 -12.349 -2.595 1.00 86.00 323 ASP A CA 1
ATOM 2667 C C . ASP A 1 323 ? 11.727 -12.358 -1.215 1.00 86.00 323 ASP A C 1
ATOM 2669 O O . ASP A 1 323 ? 12.836 -11.837 -1.077 1.00 86.00 323 ASP A O 1
ATOM 2673 N N . PRO A 1 324 ? 11.091 -12.940 -0.176 1.00 78.88 324 PRO A N 1
ATOM 2674 C CA . PRO A 1 324 ? 11.609 -12.891 1.194 1.00 78.88 324 PRO A CA 1
ATOM 2675 C C . PRO A 1 324 ? 12.901 -13.699 1.378 1.00 78.88 324 PRO A C 1
ATOM 2677 O O . PRO A 1 324 ? 13.662 -13.437 2.304 1.00 78.88 324 PRO A O 1
ATOM 2680 N N . GLU A 1 325 ? 13.165 -14.658 0.488 1.00 73.56 325 GLU A N 1
ATOM 2681 C CA . GLU A 1 325 ? 14.347 -15.532 0.503 1.00 73.56 325 GLU A CA 1
ATOM 2682 C C . GLU A 1 325 ? 15.666 -14.775 0.274 1.00 73.56 325 GLU A C 1
ATOM 2684 O O . GLU A 1 325 ? 16.733 -15.307 0.564 1.00 73.56 325 GLU A O 1
ATOM 2689 N N . PHE A 1 326 ? 15.608 -13.526 -0.204 1.00 72.69 326 PHE A N 1
ATOM 2690 C CA . PHE A 1 326 ? 16.780 -12.733 -0.592 1.00 72.69 326 PHE A CA 1
ATOM 2691 C C . PHE A 1 326 ? 16.886 -11.406 0.165 1.00 72.69 326 PHE A C 1
ATOM 2693 O O . PHE A 1 326 ? 17.417 -10.423 -0.353 1.00 72.69 326 PHE A O 1
ATOM 2700 N N . ALA A 1 327 ? 16.382 -11.369 1.401 1.00 70.25 327 ALA A N 1
ATOM 2701 C CA . ALA A 1 327 ? 16.419 -10.180 2.252 1.00 70.25 327 ALA A CA 1
ATOM 2702 C C . ALA A 1 327 ? 17.845 -9.641 2.477 1.00 70.25 327 ALA A C 1
ATOM 2704 O O . ALA A 1 327 ? 18.033 -8.428 2.559 1.00 70.25 327 ALA A O 1
ATOM 2705 N N . ASP A 1 328 ? 18.853 -10.515 2.506 1.00 72.00 328 ASP A N 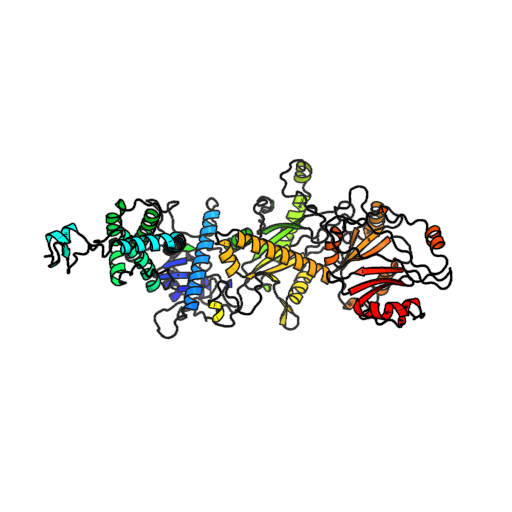1
ATOM 2706 C CA . ASP A 1 328 ? 20.249 -10.125 2.728 1.00 72.00 328 ASP A CA 1
ATOM 2707 C C . ASP A 1 328 ? 20.806 -9.248 1.597 1.00 72.00 328 ASP A C 1
ATOM 2709 O O . ASP A 1 328 ? 21.560 -8.313 1.861 1.00 72.00 328 ASP A O 1
ATOM 2713 N N . LEU A 1 329 ? 20.367 -9.469 0.351 1.00 74.06 329 LEU A N 1
ATOM 2714 C CA . LEU A 1 329 ? 20.784 -8.673 -0.813 1.00 74.06 329 LEU A CA 1
ATOM 2715 C C . LEU A 1 329 ? 20.194 -7.258 -0.827 1.00 74.06 329 LEU A C 1
ATOM 2717 O O . LEU A 1 329 ? 20.594 -6.432 -1.646 1.00 74.06 329 LEU A O 1
ATOM 2721 N N . LYS A 1 330 ? 19.237 -6.961 0.057 1.00 81.00 330 LYS A N 1
ATOM 2722 C CA . LYS A 1 330 ? 18.664 -5.617 0.168 1.00 81.00 330 LYS A CA 1
ATOM 2723 C C . LYS A 1 330 ? 19.578 -4.658 0.916 1.00 81.00 330 LYS A C 1
ATOM 2725 O O . LYS A 1 330 ? 19.470 -3.452 0.704 1.00 81.00 330 LYS A O 1
ATOM 2730 N N . ASN A 1 331 ? 20.442 -5.175 1.790 1.00 80.75 331 ASN A N 1
ATOM 2731 C CA . ASN A 1 331 ? 21.347 -4.375 2.603 1.00 80.75 331 ASN A CA 1
ATOM 2732 C C . ASN A 1 331 ? 22.666 -4.181 1.857 1.00 80.75 331 ASN A C 1
ATOM 2734 O O . ASN A 1 331 ? 23.490 -5.089 1.786 1.00 80.75 331 ASN A O 1
ATOM 2738 N N . ASN A 1 332 ? 22.873 -2.988 1.310 1.00 75.06 332 ASN A N 1
ATOM 2739 C CA . ASN A 1 332 ? 24.115 -2.667 0.619 1.00 75.06 332 ASN A CA 1
ATOM 2740 C C . ASN A 1 332 ? 25.202 -2.213 1.608 1.00 75.06 332 ASN A C 1
ATOM 2742 O O . ASN A 1 332 ? 24.907 -1.572 2.619 1.00 75.06 332 ASN A O 1
ATOM 2746 N N . ASP A 1 333 ? 26.470 -2.439 1.252 1.00 69.50 333 ASP A N 1
ATOM 2747 C CA . ASP A 1 333 ? 27.642 -2.010 2.039 1.00 69.50 333 ASP A CA 1
ATOM 2748 C C . ASP A 1 333 ? 27.710 -0.484 2.251 1.00 69.50 333 ASP A C 1
ATOM 2750 O O . ASP A 1 333 ? 28.335 -0.003 3.195 1.00 69.50 333 ASP A O 1
ATOM 2754 N N . ASP A 1 334 ? 27.040 0.297 1.395 1.00 66.38 334 ASP A N 1
ATOM 2755 C CA . ASP A 1 334 ? 26.921 1.754 1.522 1.00 66.38 334 ASP A CA 1
ATOM 2756 C C . ASP A 1 334 ? 25.864 2.202 2.555 1.00 66.38 334 ASP A C 1
ATOM 2758 O O . ASP A 1 334 ? 25.585 3.397 2.682 1.00 66.38 334 ASP A O 1
ATOM 2762 N N . GLY A 1 335 ? 25.269 1.252 3.285 1.00 70.44 335 GLY A N 1
ATOM 2763 C CA . GLY A 1 335 ? 24.241 1.479 4.296 1.00 70.44 335 GLY A CA 1
ATOM 2764 C C . GLY A 1 335 ? 22.853 1.760 3.721 1.00 70.44 335 GLY A C 1
ATOM 2765 O O . GLY A 1 335 ? 21.932 2.058 4.485 1.00 70.44 335 GLY A O 1
ATOM 2766 N N . LYS A 1 336 ? 22.669 1.698 2.394 1.00 76.88 336 LYS A N 1
ATOM 2767 C CA . LYS A 1 336 ? 21.350 1.874 1.783 1.00 76.88 336 LYS A CA 1
ATOM 2768 C C . LYS A 1 336 ? 20.612 0.546 1.681 1.00 76.88 336 LYS A C 1
ATOM 2770 O O . LYS A 1 336 ? 21.182 -0.471 1.299 1.00 76.88 336 LYS A O 1
ATOM 2775 N N . ILE A 1 337 ? 19.310 0.609 1.932 1.00 82.06 337 ILE A N 1
ATOM 2776 C CA . ILE A 1 337 ? 18.414 -0.544 1.896 1.00 82.06 337 ILE A CA 1
ATOM 2777 C C . ILE A 1 337 ? 17.531 -0.443 0.652 1.00 82.06 337 ILE A C 1
ATOM 2779 O O . ILE A 1 337 ? 17.004 0.635 0.364 1.00 82.06 337 ILE A O 1
ATOM 2783 N N . ILE A 1 338 ? 17.432 -1.529 -0.109 1.00 84.94 338 ILE A N 1
ATOM 2784 C CA . ILE A 1 338 ? 16.525 -1.667 -1.255 1.00 84.94 338 ILE A CA 1
ATOM 2785 C C . ILE A 1 338 ? 15.150 -2.092 -0.736 1.00 84.94 338 ILE A C 1
ATOM 2787 O O . ILE A 1 338 ? 15.060 -3.088 -0.021 1.00 84.94 338 ILE A O 1
ATOM 2791 N N . ASP A 1 339 ? 14.088 -1.382 -1.121 1.00 86.38 339 ASP A N 1
ATOM 2792 C CA . ASP A 1 339 ? 12.736 -1.695 -0.645 1.00 86.38 339 ASP A CA 1
ATOM 2793 C C . ASP A 1 339 ? 12.266 -3.046 -1.205 1.00 86.38 339 ASP A C 1
ATOM 2795 O O . ASP A 1 339 ? 11.997 -3.981 -0.448 1.00 86.38 339 ASP A O 1
ATOM 2799 N N . HIS A 1 340 ? 12.239 -3.173 -2.540 1.00 91.19 340 HIS A N 1
ATOM 2800 C CA . HIS A 1 340 ? 11.669 -4.324 -3.244 1.00 91.19 340 HIS A CA 1
ATOM 2801 C C . HIS A 1 340 ? 12.709 -4.970 -4.144 1.00 91.19 340 HIS A C 1
ATOM 2803 O O . HIS A 1 340 ? 13.267 -4.332 -5.039 1.00 91.19 340 HIS A O 1
ATOM 2809 N N . LEU A 1 341 ? 12.923 -6.265 -3.949 1.00 91.00 341 LEU A N 1
ATOM 2810 C CA . LEU A 1 341 ? 13.827 -7.056 -4.767 1.00 91.00 341 LEU A CA 1
ATOM 2811 C C . LEU A 1 341 ? 13.161 -8.390 -5.077 1.00 91.00 341 LEU A C 1
ATOM 2813 O O . LEU A 1 341 ? 12.683 -9.077 -4.170 1.00 91.00 341 LEU A O 1
ATOM 2817 N N . TYR A 1 342 ? 13.114 -8.744 -6.356 1.00 91.56 342 TYR A N 1
ATOM 2818 C CA . TYR A 1 342 ? 12.657 -10.060 -6.768 1.00 91.56 342 TYR A CA 1
ATOM 2819 C C . TYR A 1 342 ? 13.316 -10.542 -8.045 1.00 91.56 342 TYR A C 1
ATOM 2821 O O . TYR A 1 342 ? 13.820 -9.759 -8.853 1.00 91.56 342 TYR A O 1
ATOM 2829 N N . LYS A 1 343 ? 13.285 -11.857 -8.219 1.00 87.75 343 LYS A N 1
ATOM 2830 C CA . LYS A 1 343 ? 13.898 -12.541 -9.346 1.00 87.75 343 LYS A CA 1
ATOM 2831 C C . LYS A 1 343 ? 12.842 -12.906 -10.375 1.00 87.75 343 LYS A C 1
ATOM 2833 O O . LYS A 1 343 ? 11.810 -13.480 -10.038 1.00 87.75 343 LYS A O 1
ATOM 2838 N N . GLU A 1 344 ? 13.113 -12.603 -11.635 1.00 86.94 344 GLU A N 1
ATOM 2839 C CA . GLU A 1 344 ? 12.206 -12.897 -12.745 1.00 86.94 344 GLU A CA 1
ATOM 2840 C C . GLU A 1 344 ? 13.010 -13.231 -14.005 1.00 86.94 344 GLU A C 1
ATOM 2842 O O . GLU A 1 344 ? 14.222 -13.018 -14.057 1.00 86.94 344 GLU A O 1
ATOM 2847 N N . LYS A 1 345 ? 12.362 -13.805 -15.020 1.00 83.88 345 LYS A N 1
ATOM 2848 C CA . LYS A 1 345 ? 12.992 -14.109 -16.315 1.00 83.88 345 LYS A CA 1
ATOM 2849 C C . LYS A 1 345 ? 13.656 -12.861 -16.922 1.00 83.88 345 LYS A C 1
ATOM 2851 O O . LYS A 1 345 ? 13.150 -11.751 -16.764 1.00 83.88 345 LYS A O 1
ATOM 2856 N N . SER A 1 346 ? 14.740 -13.021 -17.687 1.00 82.56 346 SER A N 1
ATOM 2857 C CA . SER A 1 346 ? 15.334 -11.914 -18.461 1.00 82.56 346 SER A CA 1
ATOM 2858 C C . SER A 1 346 ? 14.316 -11.279 -19.416 1.00 82.56 346 SER A C 1
ATOM 2860 O O . SER A 1 346 ? 13.447 -11.973 -19.946 1.00 82.56 346 SER A O 1
ATOM 2862 N N . LEU A 1 347 ? 14.395 -9.962 -19.641 1.00 80.44 347 LEU A N 1
ATOM 2863 C CA . LEU A 1 347 ? 13.523 -9.243 -20.583 1.00 80.44 347 LEU A CA 1
ATOM 2864 C C . LEU A 1 347 ? 13.756 -9.620 -22.054 1.00 80.44 347 LEU A C 1
ATOM 2866 O O . LEU A 1 347 ? 12.891 -9.342 -22.877 1.00 80.44 347 LEU A O 1
ATOM 2870 N N . MET A 1 348 ? 14.909 -10.211 -22.376 1.00 66.00 348 MET A N 1
ATOM 2871 C CA . MET A 1 348 ? 15.376 -10.361 -23.754 1.00 66.00 348 MET A CA 1
ATOM 2872 C C . MET A 1 348 ? 15.251 -11.795 -24.247 1.00 66.00 348 MET A C 1
ATOM 2874 O O . MET A 1 348 ? 14.623 -12.025 -25.265 1.00 66.00 348 MET A O 1
ATOM 2878 N N . TYR A 1 349 ? 15.809 -12.764 -23.523 1.00 62.72 349 TYR A N 1
ATOM 2879 C CA . TYR A 1 349 ? 15.776 -14.169 -23.925 1.00 62.72 349 TYR A CA 1
ATOM 2880 C C . TYR A 1 349 ? 15.870 -15.063 -22.691 1.00 62.72 349 TYR A C 1
ATOM 2882 O O . TYR A 1 349 ? 16.766 -14.874 -21.870 1.00 62.72 349 TYR A O 1
ATOM 2890 N N . ALA A 1 350 ? 14.963 -16.026 -22.548 1.00 54.22 350 ALA A N 1
ATOM 2891 C CA . ALA A 1 350 ? 14.999 -17.012 -21.471 1.00 54.22 350 ALA A CA 1
ATOM 2892 C C . ALA A 1 350 ? 14.481 -18.354 -22.000 1.00 54.22 350 ALA A C 1
ATOM 2894 O O . ALA A 1 350 ? 13.269 -18.522 -22.141 1.00 54.22 350 ALA A O 1
ATOM 2895 N N . SER A 1 351 ? 15.372 -19.301 -22.306 1.00 44.22 351 SER A N 1
ATOM 2896 C CA . SER A 1 351 ? 14.970 -20.693 -22.498 1.00 44.22 351 SER A CA 1
ATOM 2897 C C . SER A 1 351 ? 14.986 -21.397 -21.140 1.00 44.22 351 SER A C 1
ATOM 2899 O O . SER A 1 351 ? 15.993 -21.439 -20.442 1.00 44.22 351 SER A O 1
ATOM 2901 N N . GLY A 1 352 ? 13.842 -21.943 -20.730 1.00 51.19 352 GLY A N 1
ATOM 2902 C CA . GLY A 1 352 ? 13.737 -22.699 -19.480 1.00 51.19 352 GLY A CA 1
ATOM 2903 C C . GLY A 1 352 ? 13.860 -21.861 -18.197 1.00 51.19 352 GLY A C 1
ATOM 2904 O O . GLY A 1 352 ? 13.366 -20.736 -18.110 1.00 51.19 352 GLY A O 1
ATOM 2905 N N . GLU A 1 353 ? 14.430 -22.469 -17.151 1.00 55.03 353 GLU A N 1
ATOM 2906 C CA . GLU A 1 353 ? 14.615 -21.859 -15.821 1.00 55.03 353 GLU A CA 1
ATOM 2907 C C . GLU A 1 353 ? 15.968 -21.135 -15.655 1.00 55.03 353 GLU A C 1
ATOM 2909 O O . GLU A 1 353 ? 16.198 -20.495 -14.620 1.00 55.03 353 GLU A O 1
ATOM 2914 N N . SER A 1 354 ? 16.848 -21.230 -16.659 1.00 59.75 354 SER A N 1
ATOM 2915 C CA . SER A 1 354 ? 18.099 -20.477 -16.806 1.00 59.75 354 SER A CA 1
ATOM 2916 C C . SER A 1 354 ? 17.819 -19.048 -17.295 1.00 59.75 354 SER A C 1
ATOM 2918 O O . SER A 1 354 ? 16.789 -18.773 -17.907 1.00 59.75 354 SER A O 1
ATOM 2920 N N . ASN A 1 355 ? 18.722 -18.110 -17.000 1.00 73.25 355 ASN A N 1
ATOM 2921 C CA . ASN A 1 355 ? 18.655 -16.707 -17.430 1.00 73.25 355 ASN A CA 1
ATOM 2922 C C . ASN A 1 355 ? 17.559 -15.822 -16.780 1.00 73.25 355 ASN A C 1
ATOM 2924 O O . ASN A 1 355 ? 16.702 -15.209 -17.432 1.00 73.25 355 ASN A O 1
ATOM 2928 N N . LYS A 1 356 ? 17.607 -15.726 -15.449 1.00 82.12 356 LYS A N 1
ATOM 2929 C CA . LYS A 1 356 ? 16.848 -14.773 -14.625 1.00 82.12 356 LYS A CA 1
ATOM 2930 C C . LYS A 1 356 ? 17.657 -13.492 -14.371 1.00 82.12 356 LYS A C 1
ATOM 2932 O O . LYS A 1 356 ? 18.878 -13.467 -14.500 1.00 82.12 356 LYS A O 1
ATOM 2937 N N . ILE A 1 357 ? 16.974 -12.426 -13.972 1.00 85.50 357 ILE A N 1
ATOM 2938 C CA . ILE A 1 357 ? 17.562 -11.144 -13.563 1.00 85.50 357 ILE A CA 1
ATOM 2939 C C . ILE A 1 357 ? 16.820 -10.586 -12.348 1.00 85.50 357 ILE A C 1
ATOM 2941 O O . ILE A 1 357 ? 15.658 -10.933 -12.111 1.00 85.50 357 ILE A O 1
ATOM 2945 N N . TRP A 1 358 ? 17.470 -9.701 -11.588 1.00 89.38 358 TRP A N 1
ATOM 2946 C CA . TRP A 1 358 ? 16.770 -8.970 -10.536 1.00 89.38 358 TRP A CA 1
ATOM 2947 C C . TRP A 1 358 ? 15.973 -7.811 -11.104 1.00 89.38 358 TRP A C 1
ATOM 2949 O O . TRP A 1 358 ? 16.462 -7.008 -11.900 1.00 89.38 358 TRP A O 1
ATOM 2959 N N . HIS A 1 359 ? 14.750 -7.717 -10.614 1.00 92.50 359 HIS A N 1
ATOM 2960 C CA . HIS A 1 359 ? 13.880 -6.572 -10.731 1.00 92.50 359 HIS A CA 1
ATOM 2961 C C . HIS A 1 359 ? 13.958 -5.789 -9.423 1.00 92.50 359 HIS A C 1
ATOM 2963 O O . HIS A 1 359 ? 13.814 -6.358 -8.337 1.00 92.50 359 HIS A O 1
ATOM 2969 N N . ILE A 1 360 ? 14.204 -4.487 -9.535 1.00 93.06 360 ILE A N 1
ATOM 2970 C CA . ILE A 1 360 ? 14.528 -3.633 -8.393 1.00 93.06 360 ILE A CA 1
ATOM 2971 C C . ILE A 1 360 ? 13.473 -2.541 -8.298 1.00 93.06 360 ILE A C 1
ATOM 2973 O O . ILE A 1 360 ? 13.291 -1.746 -9.225 1.00 93.06 360 ILE A O 1
ATOM 2977 N N . GLY A 1 361 ? 12.781 -2.504 -7.168 1.00 93.00 361 GLY A N 1
ATOM 2978 C CA . GLY A 1 361 ? 11.708 -1.564 -6.904 1.00 93.00 361 GLY A CA 1
ATOM 2979 C C . GLY A 1 361 ? 11.982 -0.702 -5.682 1.00 93.00 361 GLY A C 1
ATOM 2980 O O . GLY A 1 361 ? 12.604 -1.140 -4.719 1.00 93.00 361 GLY A O 1
ATOM 2981 N N . ASP A 1 362 ? 11.459 0.514 -5.716 1.00 92.06 362 ASP A N 1
ATOM 2982 C CA . ASP A 1 362 ? 11.370 1.405 -4.560 1.00 92.06 362 ASP A CA 1
ATOM 2983 C C . ASP A 1 362 ? 9.927 1.925 -4.477 1.00 92.06 362 ASP A C 1
ATOM 2985 O O . ASP A 1 362 ? 9.284 2.211 -5.493 1.00 92.06 362 ASP A O 1
ATOM 2989 N N . SER A 1 363 ? 9.359 1.959 -3.277 1.00 91.25 363 SER A N 1
ATOM 2990 C CA . SER A 1 363 ? 7.991 2.442 -3.087 1.00 91.25 363 SER A CA 1
ATOM 2991 C C . SER A 1 363 ? 7.994 3.879 -2.618 1.00 91.25 363 SER A C 1
ATOM 2993 O O . SER A 1 363 ? 8.710 4.266 -1.699 1.00 91.25 363 SER A O 1
ATOM 2995 N N . LYS A 1 364 ? 7.124 4.680 -3.228 1.00 87.00 364 LYS A N 1
ATOM 2996 C CA . LYS A 1 364 ? 6.971 6.088 -2.908 1.00 87.00 364 LYS A CA 1
ATOM 2997 C C . LYS A 1 364 ? 5.537 6.410 -2.549 1.00 87.00 364 LYS A C 1
ATOM 2999 O O . LYS A 1 364 ? 4.631 6.360 -3.374 1.00 87.00 364 LYS A O 1
ATOM 3004 N N . TYR A 1 365 ? 5.362 6.838 -1.308 1.00 82.69 365 TYR A N 1
ATOM 3005 C CA . TYR A 1 365 ? 4.114 7.372 -0.783 1.00 82.69 365 TYR A CA 1
ATOM 3006 C C . TYR A 1 365 ? 3.963 8.868 -1.147 1.00 82.69 365 TYR A C 1
ATOM 3008 O O . TYR A 1 365 ? 3.846 9.756 -0.299 1.00 82.69 365 TYR A O 1
ATOM 3016 N N . TYR A 1 366 ? 4.040 9.154 -2.451 1.00 71.06 366 TYR A N 1
ATOM 3017 C CA . TYR A 1 366 ? 3.816 10.478 -3.044 1.00 71.06 366 TYR A CA 1
ATOM 3018 C C . TYR A 1 366 ? 2.462 10.535 -3.746 1.00 71.06 366 TYR A C 1
ATOM 3020 O O . TYR A 1 366 ? 1.952 9.506 -4.185 1.00 71.06 366 TYR A O 1
ATOM 3028 N N . LYS A 1 367 ? 1.919 11.746 -3.914 1.00 68.25 367 LYS A N 1
ATOM 3029 C CA . LYS A 1 367 ? 0.665 11.963 -4.647 1.00 68.25 367 LYS A CA 1
ATOM 3030 C C . LYS A 1 367 ? 0.886 11.973 -6.158 1.00 68.25 367 LYS A C 1
ATOM 3032 O O . LYS A 1 367 ? 0.168 11.290 -6.885 1.00 68.25 367 LYS A O 1
ATOM 3037 N N . HIS A 1 368 ? 1.916 12.668 -6.649 1.00 66.06 368 HIS A N 1
ATOM 3038 C CA . HIS A 1 368 ? 2.124 12.853 -8.087 1.00 66.06 368 HIS A CA 1
ATOM 3039 C C . HIS A 1 368 ? 3.396 12.166 -8.595 1.00 66.06 368 HIS A C 1
ATOM 3041 O O . HIS A 1 368 ? 4.398 12.100 -7.881 1.00 66.06 368 HIS A O 1
ATOM 3047 N N . PRO A 1 369 ? 3.395 11.642 -9.836 1.00 62.56 369 PRO A N 1
ATOM 3048 C CA . PRO A 1 369 ? 4.603 11.055 -10.404 1.00 62.56 369 PRO A CA 1
ATOM 3049 C C . PRO A 1 369 ? 5.690 12.118 -10.590 1.00 62.56 369 PRO A C 1
ATOM 3051 O O . PRO A 1 369 ? 6.873 11.826 -10.454 1.00 62.56 369 PRO A O 1
ATOM 3054 N N . GLU A 1 370 ? 5.277 13.366 -10.829 1.00 67.88 370 GLU A N 1
ATOM 3055 C CA . GLU A 1 370 ? 6.140 14.547 -10.893 1.00 67.88 370 GLU A CA 1
ATOM 3056 C C . GLU A 1 370 ? 6.938 14.786 -9.600 1.00 67.88 370 GLU A C 1
ATOM 3058 O O . GLU A 1 370 ? 7.978 15.445 -9.647 1.00 67.88 370 GLU A O 1
ATOM 3063 N N . ASP A 1 371 ? 6.501 14.240 -8.459 1.00 70.31 371 ASP A N 1
ATOM 3064 C CA . ASP A 1 371 ? 7.211 14.349 -7.179 1.00 70.31 371 ASP A CA 1
ATOM 3065 C C . ASP A 1 371 ? 8.473 13.473 -7.141 1.00 70.31 371 ASP A C 1
ATOM 3067 O O . ASP A 1 371 ? 9.397 13.721 -6.358 1.00 70.31 371 ASP A O 1
ATOM 3071 N N . ILE A 1 372 ? 8.563 12.469 -8.020 1.00 73.62 372 ILE A N 1
ATOM 3072 C CA . ILE A 1 372 ? 9.749 11.628 -8.173 1.00 73.62 372 ILE A CA 1
ATOM 3073 C C . ILE A 1 372 ? 10.800 12.422 -8.956 1.00 73.62 372 ILE A C 1
ATOM 3075 O O . ILE A 1 372 ? 10.895 12.365 -10.179 1.00 73.62 372 ILE A O 1
ATOM 3079 N N . LYS A 1 373 ? 11.615 13.189 -8.226 1.00 75.25 373 LYS A N 1
ATOM 3080 C CA . LYS A 1 373 ? 12.650 14.060 -8.801 1.00 75.25 373 LYS A CA 1
ATOM 3081 C C . LYS A 1 373 ? 14.058 13.583 -8.475 1.00 75.25 373 LYS A C 1
ATOM 3083 O O . LYS A 1 373 ? 14.302 12.998 -7.421 1.00 75.25 373 LYS A O 1
ATOM 3088 N N . GLY A 1 374 ? 14.985 13.919 -9.377 1.00 76.62 374 GLY A N 1
ATOM 3089 C CA . GLY A 1 374 ? 16.452 13.866 -9.275 1.00 76.62 374 GLY A CA 1
ATOM 3090 C C . GLY A 1 374 ? 17.046 12.887 -8.259 1.00 76.62 374 GLY A C 1
ATOM 3091 O O . GLY A 1 374 ? 17.523 11.820 -8.632 1.00 76.62 374 GLY A O 1
ATOM 3092 N N . LYS A 1 375 ? 17.030 13.253 -6.969 1.00 83.38 375 LYS A N 1
ATOM 3093 C CA . LYS A 1 375 ? 17.598 12.447 -5.876 1.00 83.38 375 LYS A CA 1
ATOM 3094 C C . LYS A 1 375 ? 17.008 11.036 -5.796 1.00 83.38 375 LYS A C 1
ATOM 3096 O O . LYS A 1 375 ? 17.773 10.089 -5.646 1.00 83.38 375 LYS A O 1
ATOM 3101 N N . SER A 1 376 ? 15.688 10.882 -5.919 1.00 85.62 376 SER A N 1
ATOM 3102 C CA . SER A 1 376 ? 15.033 9.567 -5.836 1.00 85.62 376 SER A CA 1
ATOM 3103 C C . SER A 1 376 ? 15.413 8.683 -7.024 1.00 85.62 376 SER A C 1
ATOM 3105 O O . SER A 1 376 ? 15.773 7.526 -6.840 1.00 85.62 376 SER A O 1
ATOM 3107 N N . ILE A 1 377 ? 15.435 9.250 -8.234 1.00 87.19 377 ILE A N 1
ATOM 3108 C CA . ILE A 1 377 ? 15.852 8.550 -9.460 1.00 87.19 377 ILE A CA 1
ATOM 3109 C C . ILE A 1 377 ? 17.322 8.116 -9.368 1.00 87.19 377 ILE A C 1
ATOM 3111 O O . ILE A 1 377 ? 17.656 6.969 -9.654 1.00 87.19 377 ILE A O 1
ATOM 3115 N N . TYR A 1 378 ? 18.207 9.002 -8.903 1.00 87.94 378 TYR A N 1
ATOM 3116 C CA . TYR A 1 378 ? 19.620 8.676 -8.714 1.00 87.94 378 TYR A CA 1
ATOM 3117 C C . TYR A 1 378 ? 19.833 7.577 -7.663 1.00 87.94 378 TYR A C 1
ATOM 3119 O O . TYR A 1 378 ? 20.652 6.677 -7.862 1.00 87.94 378 TYR A O 1
ATOM 3127 N N . LYS A 1 379 ? 19.073 7.616 -6.560 1.00 89.00 379 LYS A N 1
ATOM 3128 C CA . LYS A 1 379 ? 19.054 6.556 -5.541 1.00 89.00 379 LYS A CA 1
ATOM 3129 C C . LYS A 1 379 ? 18.673 5.214 -6.174 1.00 89.00 379 LYS A C 1
ATOM 3131 O O . LYS A 1 379 ? 19.405 4.247 -5.991 1.00 89.00 379 LYS A O 1
ATOM 3136 N N . GLN A 1 380 ? 17.625 5.192 -7.000 1.00 90.88 380 GLN A N 1
ATOM 3137 C CA . GLN A 1 380 ? 17.179 3.984 -7.697 1.00 90.88 380 GLN A CA 1
ATOM 3138 C C . GLN A 1 380 ? 18.251 3.406 -8.624 1.00 90.88 380 GLN A C 1
ATOM 3140 O O . GLN A 1 380 ? 18.535 2.212 -8.587 1.00 90.88 380 GLN A O 1
ATOM 3145 N N . PHE A 1 381 ? 18.907 4.248 -9.422 1.00 91.06 381 PHE A N 1
ATOM 3146 C CA . PHE A 1 381 ? 20.006 3.786 -10.269 1.00 91.06 381 PHE A CA 1
ATOM 3147 C C . PHE A 1 381 ? 21.216 3.319 -9.459 1.00 91.06 381 PHE A C 1
ATOM 3149 O O . PHE A 1 381 ? 21.913 2.402 -9.883 1.00 91.06 381 PHE A O 1
ATOM 3156 N N . THR A 1 382 ? 21.451 3.899 -8.282 1.00 89.81 382 THR A N 1
ATOM 3157 C CA . THR A 1 382 ? 22.503 3.422 -7.378 1.00 89.81 382 THR A CA 1
ATOM 3158 C C . THR A 1 382 ? 22.194 2.016 -6.867 1.00 89.81 382 THR A C 1
ATOM 3160 O O . THR A 1 382 ? 23.091 1.182 -6.850 1.00 89.81 382 THR A O 1
ATOM 3163 N N . TYR A 1 383 ? 20.933 1.714 -6.537 1.00 88.69 383 TYR A N 1
ATOM 3164 C CA . TYR A 1 383 ? 20.520 0.355 -6.174 1.00 88.69 383 TYR A CA 1
ATOM 3165 C C . TYR A 1 383 ? 20.810 -0.650 -7.280 1.00 88.69 383 TYR A C 1
ATOM 3167 O O . TYR A 1 383 ? 21.435 -1.675 -7.021 1.00 88.69 383 TYR A O 1
ATOM 3175 N N . ALA A 1 384 ? 20.446 -0.316 -8.518 1.00 88.88 384 ALA A N 1
ATOM 3176 C CA . ALA A 1 384 ? 20.734 -1.157 -9.673 1.00 88.88 384 ALA A CA 1
ATOM 3177 C C . ALA A 1 384 ? 22.227 -1.461 -9.814 1.00 88.88 384 ALA A C 1
ATOM 3179 O O . ALA A 1 384 ? 22.621 -2.617 -9.961 1.00 88.88 384 ALA A O 1
ATOM 3180 N N . LYS A 1 385 ? 23.065 -0.423 -9.714 1.00 88.56 385 LYS A N 1
ATOM 3181 C CA . LYS A 1 385 ? 24.520 -0.569 -9.813 1.00 88.56 385 LYS A CA 1
ATOM 3182 C C . LYS A 1 385 ? 25.091 -1.405 -8.675 1.00 88.56 385 LYS A C 1
ATOM 3184 O O . LYS A 1 385 ? 25.951 -2.233 -8.943 1.00 88.56 385 LYS A O 1
ATOM 3189 N N . ASN A 1 386 ? 24.609 -1.229 -7.446 1.00 85.88 386 ASN A N 1
ATOM 3190 C CA . ASN A 1 386 ? 25.071 -2.000 -6.292 1.00 85.88 386 ASN A CA 1
ATOM 3191 C C . ASN A 1 386 ? 24.732 -3.491 -6.444 1.00 85.88 386 ASN A C 1
ATOM 3193 O O . ASN A 1 386 ? 25.612 -4.329 -6.261 1.00 85.88 386 ASN A O 1
ATOM 3197 N N . VAL A 1 387 ? 23.503 -3.823 -6.860 1.00 83.50 387 VAL A N 1
ATOM 3198 C CA . VAL A 1 387 ? 23.085 -5.216 -7.115 1.00 83.50 387 VAL A CA 1
ATOM 3199 C C . VAL A 1 387 ? 23.920 -5.841 -8.233 1.00 83.50 387 VAL A C 1
ATOM 3201 O O . VAL A 1 387 ? 24.431 -6.949 -8.078 1.00 83.50 387 VAL A O 1
ATOM 3204 N N . MET A 1 388 ? 24.122 -5.118 -9.339 1.00 82.19 388 MET A N 1
ATOM 3205 C CA . MET A 1 388 ? 24.984 -5.584 -10.428 1.00 82.19 388 MET A CA 1
ATOM 3206 C C . MET A 1 388 ? 26.436 -5.761 -9.966 1.00 82.19 388 MET A C 1
ATOM 3208 O O . MET A 1 388 ? 27.057 -6.760 -10.295 1.00 82.19 388 MET A O 1
ATOM 3212 N N . GLN A 1 389 ? 26.990 -4.826 -9.190 1.00 80.62 389 GLN A N 1
ATOM 3213 C CA . GLN A 1 389 ? 28.366 -4.893 -8.692 1.00 80.62 389 GLN A CA 1
ATOM 3214 C C . GLN A 1 389 ? 28.576 -6.065 -7.724 1.00 80.62 389 GLN A C 1
ATOM 3216 O O . GLN A 1 389 ? 29.626 -6.704 -7.774 1.00 80.62 389 GLN A O 1
ATOM 3221 N N . ASN A 1 390 ? 27.589 -6.365 -6.873 1.00 77.44 390 ASN A N 1
ATOM 3222 C CA . ASN A 1 390 ? 27.623 -7.513 -5.966 1.00 77.44 390 ASN A CA 1
ATOM 3223 C C . ASN A 1 390 ? 27.802 -8.833 -6.737 1.00 77.44 390 ASN A C 1
ATOM 3225 O O . ASN A 1 390 ? 28.637 -9.650 -6.345 1.00 77.44 390 ASN A O 1
ATOM 3229 N N . PHE A 1 391 ? 27.120 -8.974 -7.881 1.00 72.50 391 PHE A N 1
ATOM 3230 C CA . PHE A 1 391 ? 27.247 -10.123 -8.787 1.00 72.50 391 PHE A CA 1
ATOM 3231 C C . PHE A 1 391 ? 28.665 -10.302 -9.369 1.00 72.50 391 PHE A C 1
ATOM 3233 O O . PHE A 1 391 ? 29.042 -11.407 -9.733 1.00 72.50 391 PHE A O 1
ATOM 3240 N N . PHE A 1 392 ? 29.485 -9.247 -9.441 1.00 72.19 392 PHE A N 1
ATOM 3241 C CA . PHE A 1 392 ? 30.871 -9.325 -9.939 1.00 72.19 392 PHE A CA 1
ATOM 3242 C C . PHE A 1 392 ? 31.929 -9.267 -8.827 1.00 72.19 392 PHE A C 1
ATOM 3244 O O . PHE A 1 392 ? 33.109 -9.053 -9.106 1.00 72.19 392 PHE A O 1
ATOM 3251 N N . SER A 1 393 ? 31.533 -9.399 -7.559 1.00 68.94 393 SER A N 1
ATOM 3252 C CA . SER A 1 393 ? 32.468 -9.336 -6.433 1.00 68.94 393 SER A CA 1
ATOM 3253 C C . SER A 1 393 ? 33.313 -10.614 -6.314 1.00 68.94 393 SER A C 1
ATOM 3255 O O . SER A 1 393 ? 32.844 -11.715 -6.592 1.00 68.94 393 SER A O 1
ATOM 3257 N N . SER A 1 394 ? 34.568 -10.487 -5.866 1.00 55.50 394 SER A N 1
ATOM 3258 C CA . SER A 1 394 ? 35.481 -11.631 -5.689 1.00 55.50 394 SER A CA 1
ATOM 3259 C C . SER A 1 394 ? 34.943 -12.670 -4.702 1.00 55.50 394 SER A C 1
ATOM 3261 O O . SER A 1 394 ? 35.056 -13.865 -4.948 1.00 55.50 394 SER A O 1
ATOM 3263 N N . LYS A 1 395 ? 34.272 -12.210 -3.637 1.00 57.62 395 LYS A N 1
ATOM 3264 C CA . LYS A 1 395 ? 33.598 -13.060 -2.645 1.00 57.62 395 LYS A CA 1
ATOM 3265 C C . LYS A 1 395 ? 32.578 -14.011 -3.286 1.00 57.62 395 LYS A C 1
ATOM 3267 O O . LYS A 1 395 ? 32.459 -15.151 -2.863 1.00 57.62 395 LYS A O 1
ATOM 3272 N N . TYR A 1 396 ? 31.879 -13.557 -4.324 1.00 57.62 396 TYR A N 1
ATOM 3273 C CA . TYR A 1 396 ? 30.902 -14.360 -5.057 1.00 57.62 396 TYR A CA 1
ATOM 3274 C C . TYR A 1 396 ? 31.562 -15.369 -6.009 1.00 57.62 396 TYR A C 1
ATOM 3276 O O . TYR A 1 396 ? 31.190 -16.541 -6.020 1.00 57.62 396 TYR A O 1
ATOM 3284 N N . ILE A 1 397 ? 32.585 -14.938 -6.757 1.00 58.72 397 ILE A N 1
ATOM 3285 C CA . ILE A 1 397 ? 33.335 -15.814 -7.675 1.00 58.72 397 ILE A CA 1
ATOM 3286 C C . ILE A 1 397 ? 33.967 -16.998 -6.911 1.00 58.72 397 ILE A C 1
ATOM 3288 O O . ILE A 1 397 ? 34.053 -18.103 -7.440 1.00 58.72 397 ILE A O 1
ATOM 3292 N N . GLU A 1 398 ? 34.357 -16.791 -5.649 1.00 53.34 398 GLU A N 1
ATOM 3293 C CA . GLU A 1 398 ? 34.927 -17.823 -4.771 1.00 53.34 398 GLU A CA 1
ATOM 3294 C C . GLU A 1 398 ? 33.869 -18.748 -4.114 1.00 53.34 398 GLU A C 1
ATOM 3296 O O . GLU A 1 398 ? 34.166 -19.910 -3.826 1.00 53.34 398 GLU A O 1
ATOM 3301 N N . GLU A 1 399 ? 32.626 -18.286 -3.906 1.00 51.81 399 GLU A N 1
ATOM 3302 C CA . GLU A 1 399 ? 31.546 -19.012 -3.201 1.00 51.81 399 GLU A CA 1
ATOM 3303 C C . GLU A 1 399 ? 30.619 -19.855 -4.115 1.00 51.81 399 GLU A C 1
ATOM 3305 O O . GLU A 1 399 ? 29.776 -20.590 -3.595 1.00 51.81 399 GLU A O 1
ATOM 3310 N N . MET A 1 400 ? 30.833 -19.859 -5.444 1.00 47.59 400 MET A N 1
ATOM 3311 C CA . MET A 1 400 ? 30.095 -20.615 -6.494 1.00 47.59 400 MET A CA 1
ATOM 3312 C C . MET A 1 400 ? 29.889 -22.132 -6.252 1.00 47.59 400 MET A C 1
ATOM 3314 O O . MET A 1 400 ? 29.243 -22.816 -7.043 1.00 47.59 400 MET A O 1
ATOM 3318 N N . SER A 1 401 ? 30.440 -22.689 -5.175 1.00 45.22 401 SER A N 1
ATOM 3319 C CA . SER A 1 401 ? 30.443 -24.115 -4.842 1.00 45.22 401 SER A CA 1
ATOM 3320 C C . SER A 1 401 ? 29.344 -24.555 -3.855 1.00 45.22 401 SER A C 1
ATOM 3322 O O . SER A 1 401 ? 29.351 -25.714 -3.433 1.00 45.22 401 SER A O 1
ATOM 3324 N N . ARG A 1 402 ? 28.378 -23.695 -3.476 1.00 45.66 402 ARG A N 1
ATOM 3325 C CA . ARG A 1 402 ? 27.269 -24.072 -2.566 1.00 45.66 402 ARG A CA 1
ATOM 3326 C C . ARG A 1 402 ? 25.876 -23.827 -3.163 1.00 45.66 402 ARG A C 1
ATOM 3328 O O . ARG A 1 402 ? 25.490 -22.714 -3.482 1.00 45.66 402 ARG A O 1
ATOM 3335 N N . ASP A 1 403 ? 25.100 -24.906 -3.231 1.00 41.84 403 ASP A N 1
ATOM 3336 C CA . ASP A 1 403 ? 23.812 -25.112 -3.924 1.00 41.84 403 ASP A CA 1
ATOM 3337 C C . ASP A 1 403 ? 22.588 -24.321 -3.372 1.00 41.84 403 ASP A C 1
ATOM 3339 O O . ASP A 1 403 ? 21.441 -24.705 -3.600 1.00 41.84 403 ASP A O 1
ATOM 3343 N N . ALA A 1 404 ? 22.799 -23.218 -2.643 1.00 47.72 404 ALA A N 1
ATOM 3344 C CA . ALA A 1 404 ? 21.755 -22.425 -1.968 1.00 47.72 404 ALA A CA 1
ATOM 3345 C C . ALA A 1 404 ? 21.813 -20.921 -2.314 1.00 47.72 404 ALA A C 1
ATOM 3347 O O . ALA A 1 404 ? 21.496 -20.074 -1.483 1.00 47.72 404 ALA A O 1
ATOM 3348 N N . ASP A 1 405 ? 22.279 -20.582 -3.516 1.00 59.28 405 ASP A N 1
ATOM 3349 C CA . ASP A 1 405 ? 22.740 -19.227 -3.812 1.00 59.28 405 ASP A CA 1
ATOM 3350 C C . ASP A 1 405 ? 21.658 -18.317 -4.429 1.00 59.28 405 ASP A C 1
ATOM 3352 O O . ASP A 1 405 ? 20.957 -18.689 -5.380 1.00 59.28 405 ASP A O 1
ATOM 3356 N N . ALA A 1 406 ? 21.553 -17.084 -3.924 1.00 59.31 406 ALA A N 1
ATOM 3357 C CA . ALA A 1 406 ? 20.603 -16.066 -4.378 1.00 59.31 406 ALA A CA 1
ATOM 3358 C C . ALA A 1 406 ? 20.746 -15.742 -5.874 1.00 59.31 406 ALA A C 1
ATOM 3360 O O . ALA A 1 406 ? 19.771 -15.438 -6.574 1.00 59.31 406 ALA A O 1
ATOM 3361 N N . HIS A 1 407 ? 21.955 -15.920 -6.400 1.00 63.84 407 HIS A N 1
ATOM 3362 C CA . HIS A 1 407 ? 22.307 -15.649 -7.789 1.00 63.84 407 HIS A CA 1
ATOM 3363 C C . HIS A 1 407 ? 22.246 -16.883 -8.705 1.00 63.84 407 HIS A C 1
ATOM 3365 O O . HIS A 1 407 ? 22.564 -16.775 -9.885 1.00 63.84 407 HIS A O 1
ATOM 3371 N N . ARG A 1 408 ? 21.755 -18.043 -8.232 1.00 66.94 408 ARG A N 1
ATOM 3372 C CA . ARG A 1 408 ? 21.552 -19.243 -9.074 1.00 66.94 408 ARG A CA 1
ATOM 3373 C C . ARG A 1 408 ? 20.692 -18.925 -10.300 1.00 66.94 408 ARG A C 1
ATOM 3375 O O . ARG A 1 408 ? 19.588 -18.412 -10.142 1.00 66.94 408 ARG A O 1
ATOM 3382 N N . SER A 1 409 ? 21.147 -19.229 -11.509 1.00 71.88 409 SER A N 1
ATOM 3383 C CA . SER A 1 409 ? 20.430 -18.881 -12.749 1.00 71.88 409 SER A CA 1
ATOM 3384 C C . SER A 1 409 ? 20.288 -17.370 -13.013 1.00 71.88 409 SER A C 1
ATOM 3386 O O . SER A 1 409 ? 19.469 -17.003 -13.851 1.00 71.88 409 SER A O 1
ATOM 3388 N N . VAL A 1 410 ? 21.008 -16.482 -12.307 1.00 77.69 410 VAL A N 1
ATOM 3389 C CA . VAL A 1 410 ? 21.064 -15.042 -12.631 1.00 77.69 410 VAL A CA 1
ATOM 3390 C C . VAL A 1 410 ? 22.226 -14.781 -13.577 1.00 77.69 410 VAL A C 1
ATOM 3392 O O . VAL A 1 410 ? 23.344 -15.190 -13.284 1.00 77.69 410 VAL A O 1
ATOM 3395 N N . ARG A 1 411 ? 21.989 -14.053 -14.675 1.00 78.56 411 ARG A N 1
ATOM 3396 C CA . ARG A 1 411 ? 23.050 -13.686 -15.625 1.00 78.56 411 ARG A CA 1
ATOM 3397 C C . ARG A 1 411 ? 22.965 -12.220 -16.035 1.00 78.56 411 ARG A C 1
ATOM 3399 O O . ARG A 1 411 ? 22.132 -11.827 -16.857 1.00 78.56 411 ARG A O 1
ATOM 3406 N N . TYR A 1 412 ? 23.867 -11.410 -15.479 1.00 81.88 412 TYR A N 1
ATOM 3407 C CA . TYR A 1 412 ? 23.957 -9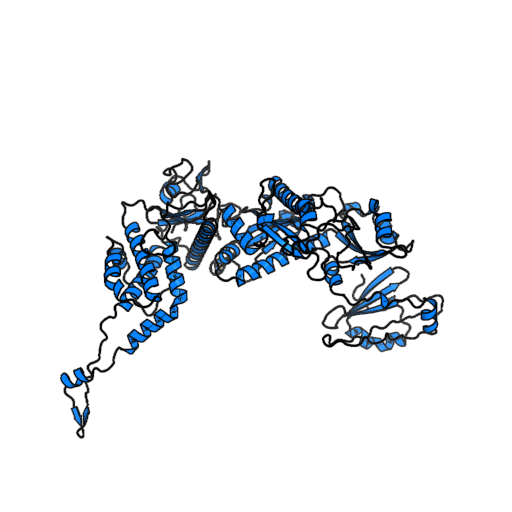.982 -15.801 1.00 81.88 412 TYR A CA 1
ATOM 3408 C C . TYR A 1 412 ? 24.866 -9.644 -16.964 1.00 81.88 412 TYR A C 1
ATOM 3410 O O . TYR A 1 412 ? 24.596 -8.653 -17.627 1.00 81.88 412 TYR A O 1
ATOM 3418 N N . ARG A 1 413 ? 25.935 -10.402 -17.205 1.00 85.06 413 ARG A N 1
ATOM 3419 C CA . ARG A 1 413 ? 26.880 -10.134 -18.292 1.00 85.06 413 ARG A CA 1
ATOM 3420 C C . ARG A 1 413 ? 27.097 -11.403 -19.091 1.00 85.06 413 ARG A C 1
ATOM 3422 O O . ARG A 1 413 ? 27.163 -12.491 -18.527 1.00 85.06 413 ARG A O 1
ATOM 3429 N N . ASP A 1 414 ? 27.168 -11.236 -20.399 1.00 83.56 414 ASP A N 1
ATOM 3430 C CA . ASP A 1 414 ? 27.616 -12.272 -21.309 1.00 83.56 414 ASP A CA 1
ATOM 3431 C C . ASP A 1 414 ? 29.125 -12.154 -21.556 1.00 83.56 414 ASP A C 1
ATOM 3433 O O . ASP A 1 414 ? 29.613 -11.074 -21.880 1.00 83.56 414 ASP A O 1
ATOM 3437 N N . ASP A 1 415 ? 29.853 -13.263 -21.435 1.00 82.69 415 ASP A N 1
ATOM 3438 C CA . ASP A 1 415 ? 31.317 -13.285 -21.552 1.00 82.69 415 ASP A CA 1
ATOM 3439 C C . ASP A 1 415 ? 31.814 -13.077 -22.985 1.00 82.69 415 ASP A C 1
ATOM 3441 O O . ASP A 1 415 ? 32.932 -12.616 -23.188 1.00 82.69 415 ASP A O 1
ATOM 3445 N N . LEU A 1 416 ? 30.990 -13.400 -23.987 1.00 85.75 416 LEU A N 1
ATOM 3446 C CA . LEU A 1 416 ? 31.377 -13.305 -25.392 1.00 85.75 416 LEU A CA 1
ATOM 3447 C C . LEU A 1 416 ? 31.307 -11.864 -25.913 1.00 85.75 416 LEU A C 1
ATOM 3449 O O . LEU A 1 416 ? 32.262 -11.329 -26.468 1.00 85.75 416 LEU A O 1
ATOM 3453 N N . THR A 1 417 ? 30.148 -11.234 -25.762 1.00 86.31 417 THR A N 1
ATOM 3454 C CA . THR A 1 417 ? 29.872 -9.882 -26.267 1.00 86.31 417 THR A CA 1
ATOM 3455 C C . THR A 1 417 ? 30.230 -8.791 -25.265 1.00 86.31 417 THR A C 1
ATOM 3457 O O . THR A 1 417 ? 30.188 -7.609 -25.611 1.00 86.31 417 THR A O 1
ATOM 3460 N N . GLU A 1 418 ? 30.533 -9.177 -24.022 1.00 87.50 418 GLU A N 1
ATOM 3461 C CA . GLU A 1 418 ? 30.608 -8.306 -22.848 1.00 87.50 418 GLU A CA 1
ATOM 3462 C C . GLU A 1 418 ? 29.325 -7.495 -22.588 1.00 87.50 418 GLU A C 1
ATOM 3464 O O . GLU A 1 418 ? 29.335 -6.538 -21.808 1.00 87.50 418 GLU A O 1
ATOM 3469 N N . GLY A 1 419 ? 28.218 -7.874 -23.234 1.00 88.25 419 GLY A N 1
ATOM 3470 C CA . GLY A 1 419 ? 26.929 -7.213 -23.128 1.00 88.25 419 GLY A CA 1
ATOM 3471 C C . GLY A 1 419 ? 26.275 -7.466 -21.776 1.00 88.25 419 GLY A C 1
ATOM 3472 O O . GLY A 1 419 ? 26.274 -8.587 -21.263 1.00 88.25 419 GLY A O 1
ATOM 3473 N N . TYR A 1 420 ? 25.683 -6.419 -21.209 1.00 89.38 420 TYR A N 1
ATOM 3474 C CA . TYR A 1 420 ? 24.930 -6.488 -19.964 1.00 89.38 420 TYR A CA 1
ATOM 3475 C C . TYR A 1 420 ? 23.436 -6.697 -20.223 1.00 89.38 420 TYR A C 1
ATOM 3477 O O . TYR A 1 420 ? 22.853 -6.088 -21.117 1.00 89.38 420 TYR A O 1
ATOM 3485 N N . ASN A 1 421 ? 22.806 -7.543 -19.410 1.00 87.25 421 ASN A N 1
ATOM 3486 C CA . ASN A 1 421 ? 21.364 -7.741 -19.389 1.00 87.25 421 ASN A CA 1
ATOM 3487 C C . ASN A 1 421 ? 20.668 -6.499 -18.807 1.00 87.25 421 ASN A C 1
ATOM 3489 O O . ASN A 1 421 ? 21.242 -5.752 -18.013 1.00 87.25 421 ASN A O 1
ATOM 3493 N N . ILE A 1 422 ? 19.416 -6.279 -19.195 1.00 88.06 422 ILE A N 1
ATOM 3494 C CA . ILE A 1 422 ? 18.690 -5.047 -18.875 1.00 88.06 422 ILE A CA 1
ATOM 3495 C C . ILE A 1 422 ? 18.060 -5.176 -17.492 1.00 88.06 422 ILE A C 1
ATOM 3497 O O . ILE A 1 422 ? 17.100 -5.923 -17.333 1.00 88.06 422 ILE A O 1
ATOM 3501 N N . THR A 1 423 ? 18.549 -4.414 -16.513 1.00 88.75 423 THR A N 1
ATOM 3502 C CA . THR A 1 423 ? 18.004 -4.396 -15.145 1.00 88.75 423 THR A CA 1
ATOM 3503 C C . THR A 1 423 ? 16.724 -3.551 -15.069 1.00 88.75 423 THR A C 1
ATOM 3505 O O . THR A 1 423 ? 16.803 -2.329 -15.250 1.00 88.75 423 THR A O 1
ATOM 3508 N N . PRO A 1 424 ? 15.547 -4.134 -14.777 1.00 92.06 424 PRO A N 1
ATOM 3509 C CA . PRO A 1 424 ? 14.297 -3.388 -14.694 1.00 92.06 424 PRO A CA 1
ATOM 3510 C C . PRO A 1 424 ? 14.216 -2.660 -13.353 1.00 92.06 424 PRO A C 1
ATOM 3512 O O . PRO A 1 424 ? 14.184 -3.293 -12.296 1.00 92.06 424 PRO A O 1
ATOM 3515 N N . ASN A 1 425 ? 14.163 -1.327 -13.397 1.00 94.69 425 ASN A N 1
ATOM 3516 C CA . ASN A 1 425 ? 14.029 -0.495 -12.202 1.00 94.69 425 ASN A CA 1
ATOM 3517 C C . ASN A 1 425 ? 12.677 0.192 -12.186 1.00 94.69 425 ASN A C 1
ATOM 3519 O O . ASN A 1 425 ? 12.281 0.784 -13.188 1.00 94.69 425 ASN A O 1
ATOM 3523 N N . PHE A 1 426 ? 11.975 0.188 -11.064 1.00 94.38 426 PHE A N 1
ATOM 3524 C CA . PHE A 1 426 ? 10.665 0.820 -11.030 1.00 94.38 426 PHE A CA 1
ATOM 3525 C C . PHE A 1 426 ? 10.322 1.465 -9.696 1.00 94.38 426 PHE A C 1
ATOM 3527 O O . PHE A 1 426 ? 10.835 1.086 -8.648 1.00 94.38 426 PHE A O 1
ATOM 3534 N N . PHE A 1 427 ? 9.420 2.440 -9.755 1.00 94.44 427 PHE A N 1
ATOM 3535 C CA . PHE A 1 427 ? 8.759 2.982 -8.578 1.00 94.44 427 PHE A CA 1
ATOM 3536 C C . PHE A 1 427 ? 7.335 2.451 -8.466 1.00 94.44 427 PHE A C 1
ATOM 3538 O O . PHE A 1 427 ? 6.647 2.312 -9.478 1.00 94.44 427 PHE A O 1
ATOM 3545 N N . ILE A 1 428 ? 6.883 2.208 -7.237 1.00 93.19 428 ILE A N 1
ATOM 3546 C CA . ILE A 1 428 ? 5.486 1.885 -6.932 1.00 93.19 428 ILE A CA 1
ATOM 3547 C C . ILE A 1 428 ? 4.888 2.988 -6.074 1.00 93.19 428 ILE A C 1
ATOM 3549 O O . ILE A 1 428 ? 5.428 3.323 -5.019 1.00 93.19 428 ILE A O 1
ATOM 3553 N N . ARG A 1 429 ? 3.753 3.530 -6.507 1.00 91.81 429 ARG A N 1
ATOM 3554 C CA . ARG A 1 429 ? 3.017 4.576 -5.799 1.00 91.81 429 ARG A CA 1
ATOM 3555 C C . ARG A 1 429 ? 1.625 4.094 -5.451 1.00 91.81 429 ARG A C 1
ATOM 3557 O O . ARG A 1 429 ? 0.989 3.408 -6.243 1.00 91.81 429 ARG A O 1
ATOM 3564 N N . GLY A 1 430 ? 1.148 4.471 -4.273 1.00 89.94 430 GLY A N 1
ATOM 3565 C CA . GLY A 1 430 ? -0.256 4.286 -3.933 1.00 89.94 430 GLY A CA 1
ATOM 3566 C C . GLY A 1 430 ? -1.120 5.255 -4.732 1.00 89.94 430 GLY A C 1
ATOM 3567 O O . GLY A 1 430 ? -0.826 6.445 -4.758 1.00 89.94 430 GLY A O 1
ATOM 3568 N N . ASP A 1 431 ? -2.182 4.748 -5.341 1.00 88.50 431 ASP A N 1
ATOM 3569 C CA . ASP A 1 431 ? -3.202 5.533 -6.030 1.00 88.50 431 ASP A CA 1
ATOM 3570 C C . ASP A 1 431 ? -4.598 5.119 -5.554 1.00 88.50 431 ASP A C 1
ATOM 3572 O O . ASP A 1 431 ? -4.837 3.968 -5.165 1.00 88.50 431 ASP A O 1
ATOM 3576 N N . VAL A 1 432 ? -5.531 6.067 -5.571 1.00 88.56 432 VAL A N 1
ATOM 3577 C CA . VAL A 1 432 ? -6.940 5.817 -5.268 1.00 88.56 432 VAL A CA 1
ATOM 3578 C C . VAL A 1 432 ? -7.778 6.227 -6.472 1.00 88.56 432 VAL A C 1
ATOM 3580 O O . VAL A 1 432 ? -7.625 7.348 -6.956 1.00 88.56 432 VAL A O 1
ATOM 3583 N N . PRO A 1 433 ? -8.707 5.367 -6.939 1.00 87.38 433 PRO A N 1
ATOM 3584 C CA . PRO A 1 433 ? -9.578 5.718 -8.051 1.00 87.38 433 PRO A CA 1
ATOM 3585 C C . PRO A 1 433 ? -10.292 7.055 -7.827 1.00 87.38 433 PRO A C 1
ATOM 3587 O O . PRO A 1 433 ? -10.855 7.301 -6.756 1.00 87.38 433 PRO A O 1
ATOM 3590 N N . LYS A 1 434 ? -10.309 7.908 -8.859 1.00 87.12 434 LYS A N 1
ATOM 3591 C CA . LYS A 1 434 ? -11.014 9.195 -8.811 1.00 87.12 434 LYS A CA 1
ATOM 3592 C C . LYS A 1 434 ? -12.502 8.964 -8.519 1.00 87.12 434 LYS A C 1
ATOM 3594 O O . LYS A 1 434 ? -13.117 8.016 -9.019 1.00 87.12 434 LYS A O 1
ATOM 3599 N N . PHE A 1 435 ? -13.082 9.827 -7.688 1.00 88.56 435 PHE A N 1
ATOM 3600 C CA . PHE A 1 435 ? -14.515 9.784 -7.415 1.00 88.56 435 PHE A CA 1
ATOM 3601 C C . PHE A 1 435 ? -15.298 10.202 -8.662 1.00 88.56 435 PHE A C 1
ATOM 3603 O O . PHE A 1 435 ? -15.018 11.233 -9.268 1.00 88.56 435 PHE A O 1
ATOM 3610 N N . SER A 1 436 ? -16.287 9.395 -9.020 1.00 86.94 436 SER A N 1
ATOM 3611 C CA . SER A 1 436 ? -17.198 9.607 -10.142 1.00 86.94 436 SER A CA 1
ATOM 3612 C C . SER A 1 436 ? -18.650 9.630 -9.674 1.00 86.94 436 SER A C 1
ATOM 3614 O O . SER A 1 436 ? -19.413 10.494 -10.092 1.00 86.94 436 SER A O 1
ATOM 3616 N N . ASN A 1 437 ? -19.046 8.694 -8.806 1.00 87.06 437 ASN A N 1
ATOM 3617 C CA . ASN A 1 437 ? -20.395 8.608 -8.257 1.00 87.06 437 ASN A CA 1
ATOM 3618 C C . ASN A 1 437 ? -20.435 7.751 -6.980 1.00 87.06 437 ASN A C 1
ATOM 3620 O O . ASN A 1 437 ? -19.522 6.975 -6.693 1.00 87.06 437 ASN A O 1
ATOM 3624 N N . GLU A 1 438 ? -21.542 7.844 -6.242 1.00 85.50 438 GLU A N 1
ATOM 3625 C CA . GLU A 1 438 ? -21.715 7.178 -4.944 1.00 85.50 438 GLU A CA 1
ATOM 3626 C C . GLU A 1 438 ? -21.697 5.643 -5.000 1.00 85.50 438 GLU A C 1
ATOM 3628 O O . GLU A 1 438 ? -21.419 5.000 -3.988 1.00 85.50 438 GLU A O 1
ATOM 3633 N N . SER A 1 439 ? -21.917 5.013 -6.163 1.00 85.38 439 SER A N 1
ATOM 3634 C CA . SER A 1 439 ? -21.860 3.546 -6.249 1.00 85.38 439 SER A CA 1
ATOM 3635 C C . SER A 1 439 ? -20.466 2.983 -5.940 1.00 85.38 439 SER A C 1
ATOM 3637 O O . SER A 1 439 ? -20.355 1.823 -5.545 1.00 85.38 439 SER A O 1
ATOM 3639 N N . GLN A 1 440 ? -19.411 3.807 -6.032 1.00 88.62 440 GLN A N 1
ATOM 3640 C CA . GLN A 1 440 ? -18.045 3.422 -5.661 1.00 88.62 440 GLN A CA 1
ATOM 3641 C C . GLN A 1 440 ? -17.897 3.089 -4.174 1.00 88.62 440 GLN A C 1
ATOM 3643 O O . GLN A 1 440 ? -17.067 2.247 -3.841 1.00 88.62 440 GLN A O 1
ATOM 3648 N N . TYR A 1 441 ? -18.714 3.667 -3.283 1.00 86.31 441 TYR A N 1
ATOM 3649 C CA . TYR A 1 441 ? -18.669 3.341 -1.849 1.00 86.31 441 TYR A CA 1
ATOM 3650 C C . TYR A 1 441 ? -19.116 1.905 -1.544 1.00 86.31 441 TYR A C 1
ATOM 3652 O O . TYR A 1 441 ? -18.829 1.389 -0.467 1.00 86.31 441 TYR A O 1
ATOM 3660 N N . VAL A 1 442 ? -19.811 1.249 -2.479 1.00 83.81 442 VAL A N 1
ATOM 3661 C CA . VAL A 1 442 ? -20.202 -0.165 -2.359 1.00 83.81 442 VAL A CA 1
ATOM 3662 C C . VAL A 1 442 ? -19.033 -1.097 -2.699 1.00 83.81 442 VAL A C 1
ATOM 3664 O O . VAL A 1 442 ? -19.010 -2.242 -2.255 1.00 83.81 442 VAL A O 1
ATOM 3667 N N . SER A 1 443 ? -18.057 -0.623 -3.477 1.00 83.25 443 SER A N 1
ATOM 3668 C CA . SER A 1 443 ? -16.856 -1.382 -3.816 1.00 83.25 443 SER A CA 1
ATOM 3669 C C . SER A 1 443 ? -15.824 -1.290 -2.690 1.00 83.25 443 SER A C 1
ATOM 3671 O O . SER A 1 443 ? -15.359 -0.199 -2.365 1.00 83.25 443 SER A O 1
ATOM 3673 N N . ASP A 1 444 ? -15.330 -2.442 -2.232 1.00 78.81 444 ASP A N 1
ATOM 3674 C CA . ASP A 1 444 ? -14.230 -2.556 -1.260 1.00 78.81 444 ASP A CA 1
ATOM 3675 C C . ASP A 1 444 ? -12.980 -1.742 -1.660 1.00 78.81 444 ASP A C 1
ATOM 3677 O O . ASP A 1 444 ? -12.274 -1.211 -0.805 1.00 78.81 444 ASP A O 1
ATOM 3681 N N . TYR A 1 445 ? -12.725 -1.594 -2.966 1.00 86.00 445 TYR A N 1
ATOM 3682 C CA . TYR A 1 445 ? -11.548 -0.901 -3.514 1.00 86.00 445 TYR A CA 1
ATOM 3683 C C . TYR A 1 445 ? -11.866 0.436 -4.194 1.00 86.00 445 TYR A C 1
ATOM 3685 O O . TYR A 1 445 ? -11.060 0.930 -4.985 1.00 86.00 445 TYR A O 1
ATOM 3693 N N . PHE A 1 446 ? -13.048 1.001 -3.909 1.00 87.06 446 PHE A N 1
ATOM 3694 C CA . PHE A 1 446 ? -13.530 2.272 -4.464 1.00 87.06 446 PHE A CA 1
ATOM 3695 C C . PHE A 1 446 ? -13.558 2.335 -6.007 1.00 87.06 446 PHE A C 1
ATOM 3697 O O . PHE A 1 446 ? -13.373 3.390 -6.610 1.00 87.06 446 PHE A O 1
ATOM 3704 N N . GLN A 1 447 ? -13.773 1.197 -6.672 1.00 81.81 447 GLN A N 1
ATOM 3705 C CA . GLN A 1 447 ? -13.752 1.092 -8.130 1.00 81.81 447 GLN A CA 1
ATOM 3706 C C . GLN A 1 447 ? -15.122 1.423 -8.748 1.00 81.81 447 GLN A C 1
ATOM 3708 O O . GLN A 1 447 ? -16.156 1.050 -8.181 1.00 81.81 447 GLN A O 1
ATOM 3713 N N . PRO A 1 448 ? -15.164 2.093 -9.917 1.00 76.44 448 PRO A N 1
ATOM 3714 C CA . PRO A 1 448 ? -16.393 2.253 -10.689 1.00 76.44 448 PRO A CA 1
ATOM 3715 C C . PRO A 1 448 ? -16.946 0.892 -11.137 1.00 76.44 448 PRO A C 1
ATOM 3717 O O . PRO A 1 448 ? -16.204 0.034 -11.604 1.00 76.44 448 PRO A O 1
ATOM 3720 N N . ARG A 1 449 ? -18.270 0.702 -11.059 1.00 66.31 449 ARG A N 1
ATOM 3721 C CA . ARG A 1 449 ? -18.939 -0.590 -11.321 1.00 66.31 449 ARG A CA 1
ATOM 3722 C C . ARG A 1 449 ? -18.725 -1.165 -12.735 1.00 66.31 449 ARG A C 1
ATOM 3724 O O . ARG A 1 449 ? -18.919 -2.361 -12.926 1.00 66.31 449 ARG A O 1
ATOM 3731 N N . ASN A 1 450 ? -18.351 -0.332 -13.706 1.00 64.31 450 ASN A N 1
ATOM 3732 C CA . ASN A 1 450 ? -18.321 -0.680 -15.132 1.00 64.31 450 ASN A CA 1
ATOM 3733 C C . ASN A 1 450 ? -16.910 -0.685 -15.755 1.00 64.31 450 ASN A C 1
ATOM 3735 O O . ASN A 1 450 ? -16.797 -0.815 -16.972 1.00 64.31 450 ASN A O 1
ATOM 3739 N N . GLU A 1 451 ? -15.840 -0.536 -14.969 1.00 62.03 451 GLU A N 1
ATOM 3740 C CA . GLU A 1 451 ? -14.468 -0.518 -15.495 1.00 62.03 451 GLU A CA 1
ATOM 3741 C C . GLU A 1 451 ? -13.744 -1.847 -15.255 1.00 62.03 451 GLU A C 1
ATOM 3743 O O . GLU A 1 451 ? -13.946 -2.512 -14.241 1.00 62.03 451 GLU A O 1
ATOM 3748 N N . LYS A 1 452 ? -12.884 -2.254 -16.202 1.00 59.78 452 LYS A N 1
ATOM 3749 C CA . LYS A 1 452 ? -11.994 -3.404 -15.998 1.00 59.78 452 LYS A CA 1
ATOM 3750 C C . LYS A 1 452 ? -11.029 -3.097 -14.850 1.00 59.78 452 LYS A C 1
ATOM 3752 O O . LYS A 1 452 ? -10.344 -2.075 -14.859 1.00 59.78 452 LYS A O 1
ATOM 3757 N N . ASN A 1 453 ? -10.968 -4.022 -13.895 1.00 63.00 453 ASN A N 1
ATOM 3758 C CA . ASN A 1 453 ? -10.180 -3.927 -12.669 1.00 63.00 453 ASN A CA 1
ATOM 3759 C C . ASN A 1 453 ? -8.680 -4.010 -12.953 1.00 63.00 453 ASN A C 1
ATOM 3761 O O . ASN A 1 453 ? -8.068 -5.068 -12.833 1.00 63.00 453 ASN A O 1
ATOM 3765 N N . GLU A 1 454 ? -8.071 -2.890 -13.312 1.00 75.25 454 GLU A N 1
ATOM 3766 C CA . GLU A 1 454 ? -6.621 -2.802 -13.392 1.00 75.25 454 GLU A CA 1
ATOM 3767 C C . GLU A 1 454 ? -6.075 -2.278 -12.057 1.00 75.25 454 GLU A C 1
ATOM 3769 O O . GLU A 1 454 ? -6.209 -1.100 -11.723 1.00 75.25 454 GLU A O 1
ATOM 3774 N N . LEU A 1 455 ? -5.524 -3.198 -11.258 1.00 85.62 455 LEU A N 1
ATOM 3775 C CA . LEU A 1 455 ? -4.993 -2.932 -9.914 1.00 85.62 455 LEU A CA 1
ATOM 3776 C C . LEU A 1 455 ? -3.620 -2.253 -9.934 1.00 85.62 455 LEU A C 1
ATOM 3778 O O . LEU A 1 455 ? -3.232 -1.645 -8.938 1.00 85.62 455 LEU A O 1
ATOM 3782 N N . VAL A 1 456 ? -2.905 -2.391 -11.051 1.00 90.25 456 VAL A N 1
ATOM 3783 C CA . VAL A 1 456 ? -1.562 -1.864 -11.286 1.00 90.25 456 VAL A CA 1
ATOM 3784 C C . VAL A 1 456 ? -1.540 -1.220 -12.666 1.00 90.25 456 VAL A C 1
ATOM 3786 O O . VAL A 1 456 ? -1.721 -1.905 -13.673 1.00 90.25 456 VAL A O 1
ATOM 3789 N N . LYS A 1 457 ? -1.312 0.090 -12.715 1.00 90.81 457 LYS A N 1
ATOM 3790 C CA . LYS A 1 457 ? -1.297 0.889 -13.946 1.00 90.81 457 LYS A CA 1
ATOM 3791 C C . LYS A 1 457 ? 0.068 1.520 -14.147 1.00 90.81 457 LYS A C 1
ATOM 3793 O O . LYS A 1 457 ? 0.778 1.774 -13.176 1.00 90.81 457 LYS A O 1
ATOM 3798 N N . LEU A 1 458 ? 0.443 1.780 -15.398 1.00 90.56 458 LEU A N 1
ATOM 3799 C CA . LEU A 1 458 ? 1.588 2.650 -15.643 1.00 90.56 458 LEU A CA 1
ATOM 3800 C C . LEU A 1 458 ? 1.173 4.077 -15.275 1.00 90.56 458 LEU A C 1
ATOM 3802 O O . LEU A 1 458 ? 0.077 4.517 -15.627 1.00 90.56 458 LEU A O 1
ATOM 3806 N N . ALA A 1 459 ? 2.028 4.790 -14.551 1.00 90.19 459 ALA A N 1
ATOM 3807 C CA . ALA A 1 459 ? 1.737 6.166 -14.191 1.00 90.19 459 ALA A CA 1
ATOM 3808 C C . ALA A 1 459 ? 1.600 7.031 -15.453 1.00 90.19 459 ALA A C 1
ATOM 3810 O O . ALA A 1 459 ? 2.265 6.804 -16.467 1.00 90.19 459 ALA A O 1
ATOM 3811 N N . LYS A 1 460 ? 0.742 8.049 -15.386 1.00 89.81 460 LYS A N 1
ATOM 3812 C CA . LYS A 1 460 ? 0.526 8.994 -16.487 1.00 89.81 460 LYS A CA 1
ATOM 3813 C C . LYS A 1 460 ? 1.320 10.273 -16.267 1.00 89.81 460 LYS A C 1
ATOM 3815 O O . LYS A 1 460 ? 1.595 10.653 -15.133 1.00 89.81 460 LYS A O 1
ATOM 3820 N N . TYR A 1 461 ? 1.692 10.931 -17.357 1.00 87.94 461 TYR A N 1
ATOM 3821 C CA . TYR A 1 461 ? 2.393 12.213 -17.328 1.00 87.94 461 TYR A CA 1
ATOM 3822 C C . TYR A 1 461 ? 1.744 13.185 -18.305 1.00 87.94 461 TYR A C 1
ATOM 3824 O O . TYR A 1 461 ? 1.163 12.753 -19.302 1.00 87.94 461 TYR A O 1
ATOM 3832 N N . LYS A 1 462 ? 1.845 14.487 -18.028 1.00 88.19 462 LYS A N 1
ATOM 3833 C CA . LYS A 1 462 ? 1.324 15.526 -18.918 1.00 88.19 462 LYS A CA 1
ATOM 3834 C C . LYS A 1 462 ? 2.170 15.597 -20.184 1.00 88.19 462 LYS A C 1
ATOM 3836 O O . LYS A 1 462 ? 3.385 15.788 -20.128 1.00 88.19 462 LYS A O 1
ATOM 3841 N N . ASP A 1 463 ? 1.530 15.424 -21.330 1.00 86.69 463 ASP A N 1
ATOM 3842 C CA . ASP A 1 463 ? 2.152 15.648 -22.626 1.00 86.69 463 ASP A CA 1
ATOM 3843 C C . ASP A 1 463 ? 2.352 17.154 -22.899 1.00 86.69 463 ASP A C 1
ATOM 3845 O O . ASP A 1 463 ? 2.037 18.018 -22.075 1.00 86.69 463 ASP A O 1
ATOM 3849 N N . LYS A 1 464 ? 2.871 17.490 -24.086 1.00 84.06 464 LYS A N 1
ATOM 3850 C CA . LYS A 1 464 ? 3.083 18.887 -24.507 1.00 84.06 464 LYS A CA 1
ATOM 3851 C C . LYS A 1 464 ? 1.783 19.711 -24.564 1.00 84.06 464 LYS A C 1
ATOM 3853 O O . LYS A 1 464 ? 1.853 20.934 -24.521 1.00 84.06 464 LYS A O 1
ATOM 3858 N N . ASN A 1 465 ? 0.628 19.052 -24.648 1.00 86.56 465 ASN A N 1
ATOM 3859 C CA . ASN A 1 465 ? -0.702 19.654 -24.714 1.00 86.56 465 ASN A CA 1
ATOM 3860 C C . ASN A 1 465 ? -1.411 19.662 -23.344 1.00 86.56 465 ASN A C 1
ATOM 3862 O O . ASN A 1 465 ? -2.559 20.095 -23.251 1.00 86.56 465 ASN A O 1
ATOM 3866 N N . GLY A 1 466 ? -0.751 19.181 -22.284 1.00 85.50 466 GLY A N 1
ATOM 3867 C CA . GLY A 1 466 ? -1.311 19.069 -20.939 1.00 85.50 466 GLY A CA 1
ATOM 3868 C C . GLY A 1 466 ? -2.204 17.844 -20.710 1.00 85.50 466 GLY A C 1
ATOM 3869 O O . GLY A 1 466 ? -2.813 17.749 -19.646 1.00 85.50 466 GLY A O 1
ATOM 3870 N N . GLN A 1 467 ? -2.291 16.906 -21.658 1.00 87.31 467 GLN A N 1
ATOM 3871 C CA . GLN A 1 467 ? -3.051 15.663 -21.505 1.00 87.31 467 GLN A CA 1
ATOM 3872 C C . GLN A 1 467 ? -2.228 14.595 -20.782 1.00 87.31 467 GLN A C 1
ATOM 3874 O O . GLN A 1 467 ? -1.069 14.350 -21.111 1.00 87.31 467 GLN A O 1
ATOM 3879 N N . GLU A 1 468 ? -2.836 13.916 -19.812 1.00 87.62 468 GLU A N 1
ATOM 3880 C CA . GLU A 1 468 ? -2.175 12.852 -19.055 1.00 87.62 468 GLU A CA 1
ATOM 3881 C C . GLU A 1 468 ? -2.217 11.516 -19.801 1.00 87.62 468 GLU A C 1
ATOM 3883 O O . GLU A 1 468 ? -3.272 10.887 -19.926 1.00 87.62 468 GLU A O 1
ATOM 3888 N N . THR A 1 469 ? -1.057 11.045 -20.263 1.00 90.25 469 THR A N 1
ATOM 3889 C CA . THR A 1 469 ? -0.935 9.776 -20.994 1.00 90.25 469 THR A CA 1
ATOM 3890 C C . THR A 1 469 ? 0.214 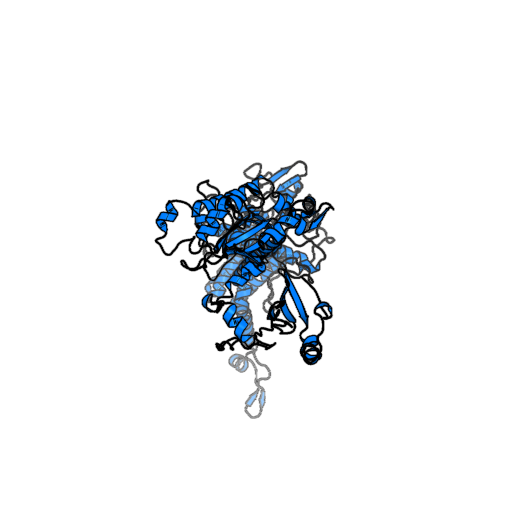8.914 -20.474 1.00 90.25 469 THR A C 1
ATOM 3892 O O . THR A 1 469 ? 1.214 9.405 -19.944 1.00 90.25 469 THR A O 1
ATOM 3895 N N . GLU A 1 470 ? 0.075 7.596 -20.632 1.00 90.38 470 GLU A N 1
ATOM 3896 C CA . GLU A 1 470 ? 1.142 6.626 -20.349 1.00 90.38 470 GLU A CA 1
ATOM 3897 C C . GLU A 1 470 ? 2.336 6.817 -21.295 1.00 90.38 470 GLU A C 1
ATOM 3899 O O . GLU A 1 470 ? 3.492 6.690 -20.898 1.00 90.38 470 GLU A O 1
ATOM 3904 N N . GLU A 1 471 ? 2.079 7.186 -22.551 1.00 89.31 471 GLU A N 1
ATOM 3905 C CA . GLU A 1 471 ? 3.129 7.435 -23.535 1.00 89.31 471 GLU A CA 1
ATOM 3906 C C . GLU A 1 471 ? 3.990 8.651 -23.180 1.00 89.31 471 GLU A C 1
ATOM 3908 O O . GLU A 1 471 ? 5.219 8.587 -23.275 1.00 89.31 471 GLU A O 1
ATOM 3913 N N . ALA A 1 472 ? 3.374 9.738 -22.709 1.00 90.25 472 ALA A N 1
ATOM 3914 C CA . ALA A 1 472 ? 4.114 10.883 -22.193 1.00 90.25 472 ALA A CA 1
ATOM 3915 C C . ALA A 1 472 ? 5.005 10.486 -21.007 1.00 90.25 472 ALA A C 1
ATOM 3917 O O . ALA A 1 472 ? 6.159 10.913 -20.957 1.00 90.25 472 ALA A O 1
ATOM 3918 N N . MET A 1 473 ? 4.525 9.612 -20.112 1.00 89.81 473 MET A N 1
ATOM 3919 C CA . MET A 1 473 ? 5.337 9.083 -19.010 1.00 89.81 473 MET A CA 1
ATOM 3920 C C . MET A 1 473 ? 6.532 8.287 -19.529 1.00 89.81 473 MET A C 1
ATOM 3922 O O . MET A 1 473 ? 7.669 8.552 -19.139 1.00 89.81 473 MET A O 1
ATOM 3926 N N . MET A 1 474 ? 6.304 7.342 -20.445 1.00 89.69 474 MET A N 1
ATOM 3927 C CA . MET A 1 474 ? 7.381 6.547 -21.041 1.00 89.69 474 MET A CA 1
ATOM 3928 C C . MET A 1 474 ? 8.443 7.440 -21.692 1.00 89.69 474 MET A C 1
ATOM 3930 O O . MET A 1 474 ? 9.637 7.211 -21.511 1.00 89.69 474 MET A O 1
ATOM 3934 N N . ASN A 1 475 ? 8.025 8.474 -22.426 1.00 89.31 475 ASN A N 1
ATOM 3935 C CA . ASN A 1 475 ? 8.933 9.413 -23.081 1.00 89.31 475 ASN A CA 1
ATOM 3936 C C . ASN A 1 475 ? 9.698 10.284 -22.077 1.00 89.31 475 ASN A C 1
ATOM 3938 O O . ASN A 1 475 ? 10.907 10.476 -22.235 1.00 89.31 475 ASN A O 1
ATOM 3942 N N . HIS A 1 476 ? 9.026 10.761 -21.027 1.00 88.62 476 HIS A N 1
ATOM 3943 C CA . HIS A 1 476 ? 9.658 11.488 -19.933 1.00 88.62 476 HIS A CA 1
ATOM 3944 C C . HIS A 1 476 ? 10.739 10.635 -19.260 1.00 88.62 476 HIS A C 1
ATOM 3946 O O . HIS A 1 476 ? 11.903 11.033 -19.255 1.00 88.62 476 HIS A O 1
ATOM 3952 N N . LEU A 1 477 ? 10.399 9.431 -18.792 1.00 90.12 477 LEU A N 1
ATOM 3953 C CA . LEU A 1 477 ? 11.342 8.523 -18.128 1.00 90.12 477 LEU A CA 1
ATOM 3954 C C . LEU A 1 477 ? 12.485 8.095 -19.052 1.00 90.12 477 LEU A C 1
ATOM 3956 O O . LEU A 1 477 ? 13.637 8.026 -18.627 1.00 90.12 477 LEU A O 1
ATOM 3960 N N . TRP A 1 478 ? 12.194 7.891 -20.339 1.00 90.19 478 TRP A N 1
ATOM 3961 C CA . TRP A 1 478 ? 13.216 7.635 -21.346 1.00 90.19 478 TRP A CA 1
ATOM 3962 C C . TRP A 1 478 ? 14.226 8.783 -21.441 1.00 90.19 478 TRP A C 1
ATOM 3964 O O . TRP A 1 478 ? 15.427 8.532 -21.528 1.00 90.19 478 TRP A O 1
ATOM 3974 N N . SER A 1 479 ? 13.773 10.040 -21.407 1.00 88.50 479 SER A N 1
ATOM 3975 C CA . SER A 1 479 ? 14.649 11.219 -21.488 1.00 88.50 479 SER A CA 1
ATOM 3976 C C . SER A 1 479 ? 15.610 11.362 -20.302 1.00 88.50 479 SER A C 1
ATOM 3978 O O . SER A 1 479 ? 16.732 11.828 -20.490 1.00 88.50 479 SER A O 1
ATOM 3980 N N . ILE A 1 480 ? 15.202 10.912 -19.111 1.00 88.19 480 ILE A N 1
ATOM 3981 C CA . ILE A 1 480 ? 15.960 11.058 -17.855 1.00 88.19 480 ILE A CA 1
ATOM 3982 C C . ILE A 1 480 ? 16.679 9.771 -17.427 1.00 88.19 480 ILE A C 1
ATOM 3984 O O . ILE A 1 480 ? 17.216 9.692 -16.320 1.00 88.19 480 ILE A O 1
ATOM 3988 N N . ARG A 1 481 ? 16.665 8.743 -18.280 1.00 91.06 481 ARG A N 1
ATOM 3989 C CA . ARG A 1 481 ? 17.317 7.460 -18.009 1.00 91.06 481 ARG A CA 1
ATOM 3990 C C . ARG A 1 481 ? 18.821 7.629 -17.811 1.00 91.06 481 ARG A C 1
ATOM 3992 O O . ARG A 1 481 ? 19.443 8.506 -18.415 1.00 91.06 481 ARG A O 1
ATOM 3999 N N . ASN A 1 482 ? 19.423 6.733 -17.037 1.00 91.81 482 ASN A N 1
ATOM 4000 C CA . ASN A 1 482 ? 20.875 6.683 -16.949 1.00 91.81 482 ASN A CA 1
ATOM 4001 C C . ASN A 1 482 ? 21.435 5.991 -18.199 1.00 91.81 482 ASN A C 1
ATOM 4003 O O . ASN A 1 482 ? 20.966 4.916 -18.569 1.00 91.81 482 ASN A O 1
ATOM 4007 N N . ARG A 1 483 ? 22.410 6.625 -18.856 1.00 90.75 483 ARG A N 1
ATOM 4008 C CA . ARG A 1 483 ? 23.204 6.036 -19.942 1.00 90.75 483 ARG A CA 1
ATOM 4009 C C . ARG A 1 483 ? 24.553 6.731 -20.035 1.00 90.75 483 ARG A C 1
ATOM 4011 O O . ARG A 1 483 ? 24.621 7.953 -19.905 1.00 90.75 483 ARG A O 1
ATOM 4018 N N . HIS A 1 484 ? 25.605 5.972 -20.322 1.00 88.00 484 HIS A N 1
ATOM 4019 C CA . HIS A 1 484 ? 26.905 6.555 -20.652 1.00 88.00 484 HIS A CA 1
ATOM 4020 C C . HIS A 1 484 ? 27.027 6.847 -22.156 1.00 88.00 484 HIS A C 1
ATOM 4022 O O . HIS A 1 484 ? 27.489 7.917 -22.550 1.00 88.00 484 HIS A O 1
ATOM 4028 N N . PHE A 1 485 ? 26.515 5.946 -22.998 1.00 88.50 485 PHE A N 1
ATOM 4029 C CA . PHE A 1 485 ? 26.539 6.076 -24.454 1.00 88.50 485 PHE A CA 1
ATOM 4030 C C . PHE A 1 485 ? 25.131 6.000 -25.055 1.00 88.50 485 PHE A C 1
ATOM 4032 O O . PHE A 1 485 ? 24.246 5.312 -24.546 1.00 88.50 485 PHE A O 1
ATOM 4039 N N . LYS A 1 486 ? 24.909 6.720 -26.162 1.00 87.94 486 LYS A N 1
ATOM 4040 C CA . LYS A 1 486 ? 23.681 6.590 -26.965 1.00 87.94 486 LYS A CA 1
ATOM 4041 C C . LYS A 1 486 ? 23.721 5.292 -27.774 1.00 87.94 486 LYS A C 1
ATOM 4043 O O . LYS A 1 486 ? 24.810 4.847 -28.130 1.00 87.94 486 LYS A O 1
ATOM 4048 N N . ASN A 1 487 ? 22.554 4.733 -28.103 1.00 88.75 487 ASN A N 1
ATOM 4049 C CA . ASN A 1 487 ? 22.440 3.527 -28.922 1.00 88.75 487 ASN A CA 1
ATOM 4050 C C . ASN A 1 487 ? 23.291 2.353 -28.391 1.00 88.75 487 ASN A C 1
ATOM 4052 O O . ASN A 1 487 ? 24.000 1.703 -29.150 1.00 88.75 487 ASN A O 1
ATOM 4056 N N . ARG A 1 488 ? 23.286 2.126 -27.072 1.00 91.00 488 ARG A N 1
ATOM 4057 C CA . ARG A 1 488 ? 23.932 0.971 -26.430 1.00 91.00 488 ARG A CA 1
ATOM 4058 C C . ARG A 1 488 ? 23.032 0.412 -25.334 1.00 91.00 488 ARG A C 1
ATOM 4060 O O . ARG A 1 488 ? 23.122 0.823 -24.179 1.00 91.00 488 ARG A O 1
ATOM 4067 N N . LEU A 1 489 ? 22.093 -0.450 -25.717 1.00 91.12 489 LEU A N 1
ATOM 4068 C CA . LEU A 1 489 ? 21.129 -1.026 -24.778 1.00 91.12 489 LEU A CA 1
ATOM 4069 C C . LEU A 1 489 ? 21.794 -1.957 -23.761 1.00 91.12 489 LEU A C 1
ATOM 4071 O O . LEU A 1 489 ? 21.479 -1.882 -22.580 1.00 91.12 489 LEU A O 1
ATOM 4075 N N . PHE A 1 490 ? 22.726 -2.790 -24.219 1.00 92.00 490 PHE A N 1
ATOM 4076 C CA . PHE A 1 490 ? 23.426 -3.791 -23.412 1.00 92.00 490 PHE A CA 1
ATOM 4077 C C . PHE A 1 490 ? 24.699 -3.228 -22.769 1.00 92.00 490 PHE A C 1
ATOM 4079 O O . PHE A 1 490 ? 25.690 -3.930 -22.581 1.00 92.00 490 PHE A O 1
ATOM 4086 N N . ASP A 1 491 ? 24.707 -1.930 -22.483 1.00 91.19 491 ASP A N 1
ATOM 4087 C CA . ASP A 1 491 ? 25.773 -1.280 -21.733 1.00 91.19 491 ASP A CA 1
ATOM 4088 C C . ASP A 1 491 ? 25.426 -1.306 -20.245 1.00 91.19 491 ASP A C 1
ATOM 4090 O O . ASP A 1 491 ? 24.279 -1.062 -19.865 1.00 91.19 491 ASP A O 1
ATOM 4094 N N . ARG A 1 492 ? 26.423 -1.561 -19.394 1.00 87.25 492 ARG A N 1
ATOM 4095 C CA . ARG A 1 492 ? 26.264 -1.604 -17.934 1.00 87.25 492 ARG A CA 1
ATOM 4096 C C . ARG A 1 492 ? 25.562 -0.363 -17.382 1.00 87.25 492 ARG A C 1
ATOM 4098 O O . ARG A 1 492 ? 24.813 -0.451 -16.412 1.00 87.25 492 ARG A O 1
ATOM 4105 N N . ASP A 1 493 ? 25.851 0.804 -17.955 1.00 88.94 493 ASP A N 1
ATOM 4106 C CA . ASP A 1 493 ? 25.343 2.080 -17.465 1.00 88.94 493 ASP A CA 1
ATOM 4107 C C . ASP A 1 493 ? 23.990 2.471 -18.083 1.00 88.94 493 ASP A C 1
ATOM 4109 O O . ASP A 1 493 ? 23.435 3.500 -17.687 1.00 88.94 493 ASP A O 1
ATOM 4113 N N . THR A 1 494 ? 23.424 1.662 -18.987 1.00 91.31 494 THR A N 1
ATOM 4114 C CA . THR A 1 494 ? 22.072 1.857 -19.532 1.00 91.31 494 THR A CA 1
ATOM 4115 C C . THR A 1 494 ? 21.027 1.277 -18.579 1.00 91.31 494 THR A C 1
ATOM 4117 O O . THR A 1 494 ? 20.699 0.094 -18.618 1.00 91.31 494 THR A O 1
ATOM 4120 N N . LEU A 1 495 ? 20.471 2.132 -17.717 1.00 93.31 495 LEU A N 1
ATOM 4121 C CA . LEU A 1 495 ? 19.464 1.743 -16.725 1.00 93.31 495 LEU A CA 1
ATOM 4122 C C . LEU A 1 495 ? 18.113 2.370 -17.055 1.00 93.31 495 LEU A C 1
ATOM 4124 O O . LEU A 1 495 ? 17.985 3.590 -17.186 1.00 93.31 495 LEU A O 1
ATOM 4128 N N . LEU A 1 496 ? 17.095 1.518 -17.162 1.00 92.81 496 LEU A N 1
ATOM 4129 C CA . LEU A 1 496 ? 15.728 1.910 -17.492 1.00 92.81 496 LEU A CA 1
ATOM 4130 C C . LEU A 1 496 ? 14.880 2.028 -16.229 1.00 92.81 496 LEU A C 1
ATOM 4132 O O . LEU A 1 496 ? 15.080 1.271 -15.280 1.00 92.81 496 LEU A O 1
ATOM 4136 N N . LEU A 1 497 ? 13.929 2.963 -16.249 1.00 93.62 497 LEU A N 1
ATOM 4137 C CA . LEU A 1 497 ? 13.042 3.267 -15.132 1.00 93.62 497 LEU A CA 1
ATOM 4138 C C . LEU A 1 497 ? 11.580 3.309 -15.592 1.00 93.62 497 LEU A C 1
ATOM 4140 O O . LEU A 1 497 ? 11.285 3.913 -16.623 1.00 93.62 497 LEU A O 1
ATOM 4144 N N . GLN A 1 498 ? 10.673 2.726 -14.808 1.00 93.75 498 GLN A N 1
ATOM 4145 C CA . GLN A 1 498 ? 9.220 2.898 -14.949 1.00 93.75 498 GLN A CA 1
ATOM 4146 C C . GLN A 1 498 ? 8.562 3.286 -13.619 1.00 93.75 498 GLN A C 1
ATOM 4148 O O . GLN A 1 498 ? 9.136 3.081 -12.554 1.00 93.75 498 GLN A O 1
ATOM 4153 N N . ILE A 1 499 ? 7.367 3.876 -13.663 1.00 93.56 499 ILE A N 1
ATOM 4154 C CA . ILE A 1 499 ? 6.600 4.256 -12.467 1.00 93.56 499 ILE A CA 1
ATOM 4155 C C . ILE A 1 499 ? 5.219 3.623 -12.579 1.00 93.56 499 ILE A C 1
ATOM 4157 O O . ILE A 1 499 ? 4.562 3.769 -13.610 1.00 93.56 499 ILE A O 1
ATOM 4161 N N . TYR A 1 500 ? 4.785 2.948 -11.520 1.00 93.62 500 TYR A N 1
ATOM 4162 C CA . TYR A 1 500 ? 3.506 2.259 -11.457 1.00 93.62 500 TYR A CA 1
ATOM 4163 C C . TYR A 1 500 ? 2.633 2.795 -10.333 1.00 93.62 500 TYR A C 1
ATOM 4165 O O . TYR A 1 500 ? 3.112 3.052 -9.227 1.00 93.62 500 TYR A O 1
ATOM 4173 N N . ASP A 1 501 ? 1.343 2.878 -10.625 1.00 92.12 501 ASP A N 1
ATOM 4174 C CA . ASP A 1 501 ? 0.296 3.271 -9.697 1.00 92.12 501 ASP A CA 1
ATOM 4175 C C . ASP A 1 501 ? -0.484 2.024 -9.290 1.00 92.12 501 ASP A C 1
ATOM 4177 O O . ASP A 1 501 ? -1.035 1.314 -10.138 1.00 92.12 501 ASP A O 1
ATOM 4181 N N . VAL A 1 502 ? -0.488 1.724 -7.992 1.00 92.38 502 VAL A N 1
ATOM 4182 C CA . VAL A 1 502 ? -1.188 0.571 -7.421 1.00 92.38 502 VAL A CA 1
ATOM 4183 C C . VAL A 1 502 ? -2.397 1.034 -6.632 1.00 92.38 502 VAL A C 1
ATOM 4185 O O . VAL A 1 502 ? -2.309 1.986 -5.858 1.00 92.38 502 VAL A O 1
ATOM 4188 N N . ASN A 1 503 ? -3.523 0.336 -6.777 1.00 91.44 503 ASN A N 1
ATOM 4189 C CA . ASN A 1 503 ? -4.710 0.633 -5.981 1.00 91.44 503 ASN A CA 1
ATOM 4190 C C . ASN A 1 503 ? -4.390 0.441 -4.489 1.00 91.44 503 ASN A C 1
ATOM 4192 O O . ASN A 1 503 ? -4.220 -0.683 -4.007 1.00 91.44 503 ASN A O 1
ATOM 4196 N N . PHE A 1 504 ? -4.318 1.549 -3.754 1.00 92.31 504 PHE A N 1
ATOM 4197 C CA . PHE A 1 504 ? -3.874 1.560 -2.367 1.00 92.31 504 PHE A CA 1
ATOM 4198 C C . PHE A 1 504 ? -4.804 0.741 -1.463 1.00 92.31 504 PHE A C 1
ATOM 4200 O O . PHE A 1 504 ? -4.339 0.014 -0.587 1.00 92.31 504 PHE A O 1
ATOM 4207 N N . LEU A 1 505 ? -6.121 0.826 -1.683 1.00 91.50 505 LEU A N 1
ATOM 4208 C CA . LEU A 1 505 ? -7.114 0.095 -0.890 1.00 91.50 505 LEU A CA 1
ATOM 4209 C C . LEU A 1 505 ? -6.984 -1.419 -1.083 1.00 91.50 505 LEU A C 1
ATOM 4211 O O . LEU A 1 505 ? -7.097 -2.179 -0.120 1.00 91.50 505 LEU A O 1
ATOM 4215 N N . TYR A 1 506 ? -6.693 -1.854 -2.311 1.00 90.75 506 TYR A N 1
ATOM 4216 C CA . TYR A 1 506 ? -6.408 -3.253 -2.603 1.00 90.75 506 TYR A CA 1
ATOM 4217 C C . TYR A 1 506 ? -5.137 -3.723 -1.891 1.00 90.75 506 TYR A C 1
ATOM 4219 O O . TYR A 1 506 ? -5.176 -4.744 -1.208 1.00 90.75 506 TYR A O 1
ATOM 4227 N N . VAL A 1 507 ? -4.034 -2.971 -2.002 1.00 92.06 507 VAL A N 1
ATOM 4228 C CA . VAL A 1 507 ? -2.762 -3.275 -1.317 1.00 92.06 507 VAL A CA 1
ATOM 4229 C C . VAL A 1 507 ? -2.976 -3.415 0.190 1.00 92.06 507 VAL A C 1
ATOM 4231 O O . VAL A 1 507 ? -2.547 -4.400 0.792 1.00 92.06 507 VAL A O 1
ATOM 4234 N N . LEU A 1 508 ? -3.712 -2.476 0.788 1.00 91.62 508 LEU A N 1
ATOM 4235 C CA . LEU A 1 508 ? -4.027 -2.468 2.212 1.00 91.62 508 LEU A CA 1
ATOM 4236 C C . LEU A 1 508 ? -4.808 -3.725 2.643 1.00 91.62 508 LEU A C 1
ATOM 4238 O O . LEU A 1 508 ? -4.471 -4.376 3.639 1.00 91.62 508 LEU A O 1
ATOM 4242 N N . ASN A 1 509 ? -5.834 -4.107 1.879 1.00 88.38 509 ASN A N 1
ATOM 4243 C CA . ASN A 1 509 ? -6.605 -5.321 2.148 1.00 88.38 509 ASN A CA 1
ATOM 4244 C C . ASN A 1 509 ? -5.773 -6.598 1.915 1.00 88.38 509 ASN A C 1
ATOM 4246 O O . ASN A 1 509 ? -5.788 -7.517 2.734 1.00 88.38 509 ASN A O 1
ATOM 4250 N N . ALA A 1 510 ? -5.001 -6.663 0.827 1.00 90.00 510 ALA A N 1
ATOM 4251 C CA . ALA A 1 510 ? -4.176 -7.820 0.484 1.00 90.00 510 ALA A CA 1
ATOM 4252 C C . ALA A 1 510 ? -3.093 -8.092 1.537 1.00 90.00 510 ALA A C 1
ATOM 4254 O O . ALA A 1 510 ? -2.900 -9.241 1.946 1.00 90.00 510 ALA A O 1
ATOM 4255 N N . TYR A 1 511 ? -2.457 -7.033 2.042 1.00 90.69 511 TYR A N 1
ATOM 4256 C CA . TYR A 1 511 ? -1.475 -7.115 3.116 1.00 90.69 511 TYR A CA 1
ATOM 4257 C C . TYR A 1 511 ? -2.081 -7.645 4.423 1.00 90.69 511 TYR A C 1
ATOM 4259 O O . TYR A 1 511 ? -1.482 -8.472 5.109 1.00 90.69 511 TYR A O 1
ATOM 4267 N N . THR A 1 512 ? -3.295 -7.222 4.778 1.00 86.38 512 THR A N 1
ATOM 4268 C CA . THR A 1 512 ? -3.952 -7.643 6.032 1.00 86.38 512 THR A CA 1
ATOM 4269 C C . THR A 1 512 ? -4.686 -8.982 5.924 1.00 86.38 512 THR A C 1
ATOM 4271 O O . THR A 1 512 ? -4.992 -9.623 6.937 1.00 86.38 512 THR A O 1
ATOM 4274 N N . SER A 1 513 ? -4.943 -9.448 4.701 1.00 83.00 513 SER A N 1
ATOM 4275 C CA . SER A 1 513 ? -5.631 -10.704 4.434 1.00 83.00 513 SER A CA 1
ATOM 4276 C C . SER A 1 513 ? -4.850 -11.914 4.950 1.00 83.00 513 SER A C 1
ATOM 4278 O O . SER A 1 513 ? -3.642 -12.057 4.778 1.00 83.00 513 SER A O 1
ATOM 4280 N N . LYS A 1 514 ? -5.566 -12.878 5.537 1.00 76.12 514 LYS A N 1
ATOM 4281 C CA . LYS A 1 514 ? -4.984 -14.182 5.911 1.00 76.12 514 LYS A CA 1
ATOM 4282 C C . LYS A 1 514 ? -4.860 -15.138 4.727 1.00 76.12 514 LYS A C 1
ATOM 4284 O O . LYS A 1 514 ? -4.212 -16.171 4.859 1.00 76.12 514 LYS A O 1
ATOM 4289 N N . ARG A 1 515 ? -5.513 -14.835 3.602 1.00 75.62 515 ARG A N 1
ATOM 4290 C CA . ARG A 1 515 ? -5.508 -15.686 2.408 1.00 75.62 515 ARG A CA 1
ATOM 4291 C C . ARG A 1 515 ? -4.234 -15.414 1.618 1.00 75.62 515 ARG A C 1
ATOM 4293 O O . ARG A 1 515 ? -4.072 -14.310 1.110 1.00 75.62 515 ARG A O 1
ATOM 4300 N N . SER A 1 516 ? -3.362 -16.414 1.506 1.00 79.56 516 SER A N 1
ATOM 4301 C CA . SER A 1 516 ? -2.158 -16.328 0.670 1.00 79.56 516 SER A CA 1
ATOM 4302 C C . SER A 1 516 ? -2.500 -16.142 -0.807 1.00 79.56 516 SER A C 1
ATOM 4304 O O . SER A 1 516 ? -1.825 -15.378 -1.479 1.00 79.56 516 SER A O 1
ATOM 4306 N N . THR A 1 517 ? -3.595 -16.740 -1.287 1.00 85.75 517 THR A N 1
ATOM 4307 C CA . THR A 1 517 ? -4.001 -16.685 -2.703 1.00 85.75 517 THR A CA 1
ATOM 4308 C C . THR A 1 517 ? -4.117 -15.263 -3.247 1.00 85.75 517 THR A C 1
ATOM 4310 O O . THR A 1 517 ? -3.599 -14.990 -4.317 1.00 85.75 517 THR A O 1
ATOM 4313 N N . LEU A 1 518 ? -4.715 -14.340 -2.484 1.00 85.31 518 LEU A N 1
ATOM 4314 C CA . LEU A 1 518 ? -4.886 -12.942 -2.899 1.00 85.31 518 LEU A CA 1
ATOM 4315 C C . LEU A 1 518 ? -3.540 -12.226 -3.098 1.00 85.31 518 LEU A C 1
ATOM 4317 O O . LEU A 1 518 ? -3.408 -11.383 -3.984 1.00 85.31 518 LEU A O 1
ATOM 4321 N N . ARG A 1 519 ? -2.546 -12.558 -2.264 1.00 88.12 519 ARG A N 1
ATOM 4322 C CA . ARG A 1 519 ? -1.193 -12.004 -2.374 1.00 88.12 519 ARG A CA 1
ATOM 4323 C C . ARG A 1 519 ? -0.448 -12.616 -3.550 1.00 88.12 519 ARG A C 1
ATOM 4325 O O . ARG A 1 519 ? 0.125 -11.869 -4.325 1.00 88.12 519 ARG A O 1
ATOM 4332 N N . GLU A 1 520 ? -0.516 -13.935 -3.719 1.00 88.25 520 GLU A N 1
ATOM 4333 C CA . GLU A 1 520 ? 0.149 -14.626 -4.831 1.00 88.25 520 GLU A CA 1
ATOM 4334 C C . GLU A 1 520 ? -0.424 -14.228 -6.199 1.00 88.25 520 GLU A C 1
ATOM 4336 O O . GLU A 1 520 ? 0.326 -14.036 -7.153 1.00 88.25 520 GLU A O 1
ATOM 4341 N N . GLU A 1 521 ? -1.745 -14.054 -6.301 1.00 88.38 521 GLU A N 1
ATOM 4342 C CA . GLU A 1 521 ? -2.395 -13.550 -7.516 1.00 88.38 521 GLU A CA 1
ATOM 4343 C C . GLU A 1 521 ? -1.914 -12.137 -7.844 1.00 88.38 521 GLU A C 1
ATOM 4345 O O . GLU A 1 521 ? -1.447 -11.893 -8.954 1.00 88.38 521 GLU A O 1
ATOM 4350 N N . PHE A 1 522 ? -1.930 -11.227 -6.863 1.00 90.44 522 PHE A N 1
ATOM 4351 C CA . PHE A 1 522 ? -1.418 -9.872 -7.063 1.00 90.44 522 PHE A CA 1
ATOM 4352 C C . PHE A 1 522 ? 0.067 -9.865 -7.434 1.00 90.44 522 PHE A C 1
ATOM 4354 O O . PHE A 1 522 ? 0.460 -9.160 -8.358 1.00 90.44 522 PHE A O 1
ATOM 4361 N N . LYS A 1 523 ? 0.884 -10.668 -6.745 1.00 92.06 523 LYS A N 1
ATOM 4362 C CA . LYS A 1 523 ? 2.317 -10.829 -7.002 1.00 92.06 523 LYS A CA 1
ATOM 4363 C C . LYS A 1 523 ? 2.567 -11.213 -8.455 1.00 92.06 523 LYS A C 1
ATOM 4365 O O . LYS A 1 523 ? 3.335 -10.546 -9.145 1.00 92.06 523 LYS A O 1
ATOM 4370 N N . ARG A 1 524 ? 1.893 -12.263 -8.931 1.00 90.31 524 ARG A N 1
ATOM 4371 C CA . ARG A 1 524 ? 2.004 -12.748 -10.310 1.00 90.31 524 ARG A CA 1
ATOM 4372 C C . ARG A 1 524 ? 1.564 -11.684 -11.312 1.00 90.31 524 ARG A C 1
ATOM 4374 O O . ARG A 1 524 ? 2.306 -11.391 -12.245 1.00 90.31 524 ARG A O 1
ATOM 4381 N N . ASP A 1 525 ? 0.386 -11.103 -11.111 1.00 90.44 525 ASP A N 1
ATOM 4382 C CA . ASP A 1 525 ? -0.218 -10.183 -12.074 1.00 90.44 525 ASP A CA 1
ATOM 4383 C C . ASP A 1 525 ? 0.564 -8.855 -12.146 1.00 90.44 525 ASP A C 1
ATOM 4385 O O . ASP A 1 525 ? 0.796 -8.325 -13.234 1.00 90.44 525 ASP A O 1
ATOM 4389 N N . ALA A 1 526 ? 1.052 -8.347 -11.007 1.00 92.44 526 ALA A N 1
ATOM 4390 C CA . ALA A 1 526 ? 1.905 -7.162 -10.950 1.00 92.44 526 ALA A CA 1
ATOM 4391 C C . ALA A 1 526 ? 3.254 -7.401 -11.642 1.00 92.44 526 ALA A C 1
ATOM 4393 O O . ALA A 1 526 ? 3.661 -6.594 -12.476 1.00 92.44 526 ALA A O 1
ATOM 4394 N N . ARG A 1 527 ? 3.935 -8.520 -11.353 1.00 92.69 527 ARG A N 1
ATOM 4395 C CA . ARG A 1 527 ? 5.227 -8.859 -11.979 1.00 92.69 527 ARG A CA 1
ATOM 4396 C C . ARG A 1 527 ? 5.106 -9.054 -13.488 1.00 92.69 527 ARG A C 1
ATOM 4398 O O . ARG A 1 527 ? 5.929 -8.524 -14.236 1.00 92.69 527 ARG A O 1
ATOM 4405 N N . ASP A 1 528 ? 4.059 -9.741 -13.941 1.00 89.50 528 ASP A N 1
ATOM 4406 C CA . ASP A 1 528 ? 3.765 -9.911 -15.366 1.00 89.50 528 ASP A CA 1
ATOM 4407 C C . ASP A 1 528 ? 3.507 -8.559 -16.048 1.00 89.50 528 ASP A C 1
ATOM 4409 O O . ASP A 1 528 ? 4.091 -8.264 -17.094 1.00 89.50 528 ASP A O 1
ATOM 4413 N N . LYS A 1 529 ? 2.715 -7.680 -15.418 1.00 91.25 529 LYS A N 1
ATOM 4414 C CA . LYS A 1 529 ? 2.484 -6.317 -15.912 1.00 91.25 529 LYS A CA 1
ATOM 4415 C C . LYS A 1 529 ? 3.783 -5.515 -15.994 1.00 91.25 529 LYS A C 1
ATOM 4417 O O . LYS A 1 529 ? 4.033 -4.879 -17.017 1.00 91.25 529 LYS A O 1
ATOM 4422 N N . PHE A 1 530 ? 4.622 -5.564 -14.957 1.00 92.88 530 PHE A N 1
ATOM 4423 C CA . PHE A 1 530 ? 5.905 -4.863 -14.940 1.00 92.88 530 PHE A CA 1
ATOM 4424 C C . PHE A 1 530 ? 6.791 -5.321 -16.096 1.00 92.88 530 PHE A C 1
ATOM 4426 O O . PHE A 1 530 ? 7.273 -4.506 -16.882 1.00 92.88 530 PHE A O 1
ATOM 4433 N N . ARG A 1 531 ? 6.944 -6.637 -16.249 1.00 88.94 531 ARG A N 1
ATOM 4434 C CA . ARG A 1 531 ? 7.711 -7.247 -17.333 1.00 88.94 531 ARG A CA 1
ATOM 4435 C C . ARG A 1 531 ? 7.194 -6.817 -18.709 1.00 88.94 531 ARG A C 1
ATOM 4437 O O . ARG A 1 531 ? 7.977 -6.331 -19.523 1.00 88.94 531 ARG A O 1
ATOM 4444 N N . LYS A 1 532 ? 5.888 -6.947 -18.957 1.00 88.44 532 LYS A N 1
ATOM 4445 C CA . LYS A 1 532 ? 5.251 -6.558 -20.227 1.00 88.44 532 LYS A CA 1
ATOM 4446 C C . LYS A 1 532 ? 5.470 -5.088 -20.549 1.00 88.44 532 LYS A C 1
ATOM 4448 O O . LYS A 1 532 ? 5.829 -4.758 -21.674 1.00 88.44 532 LYS A O 1
ATOM 4453 N N . ASN A 1 533 ? 5.326 -4.202 -19.570 1.00 91.31 533 ASN A N 1
ATOM 4454 C CA . ASN A 1 533 ? 5.524 -2.776 -19.794 1.00 91.31 533 ASN A CA 1
ATOM 4455 C C . ASN A 1 533 ? 6.988 -2.431 -20.119 1.00 91.31 533 ASN A C 1
ATOM 4457 O O . ASN A 1 533 ? 7.238 -1.527 -20.920 1.00 91.31 533 ASN A O 1
ATOM 4461 N N . PHE A 1 534 ? 7.967 -3.147 -19.555 1.00 91.00 534 PHE A N 1
ATOM 4462 C CA . PHE A 1 534 ? 9.368 -3.015 -19.972 1.00 91.00 534 PHE A CA 1
ATOM 4463 C C . PHE A 1 534 ? 9.606 -3.508 -21.397 1.00 91.00 534 PHE A C 1
ATOM 4465 O O . PHE A 1 534 ? 10.268 -2.811 -22.159 1.00 91.00 534 PHE A O 1
ATOM 4472 N N . ILE A 1 535 ? 9.033 -4.649 -21.779 1.00 86.69 535 ILE A N 1
ATOM 4473 C CA . ILE A 1 535 ? 9.122 -5.166 -23.153 1.00 86.69 535 ILE A CA 1
ATOM 4474 C C . ILE A 1 535 ? 8.528 -4.153 -24.138 1.00 86.69 535 ILE A C 1
ATOM 4476 O O . ILE A 1 535 ? 9.193 -3.768 -25.094 1.00 86.69 535 ILE A O 1
ATOM 4480 N N . LEU A 1 536 ? 7.341 -3.614 -23.844 1.00 87.38 536 LEU A N 1
ATOM 4481 C CA . LEU A 1 536 ? 6.704 -2.573 -24.656 1.00 87.38 536 LEU A CA 1
ATOM 4482 C C . LEU A 1 536 ? 7.569 -1.309 -24.782 1.00 87.38 536 LEU A C 1
ATOM 4484 O O . LEU A 1 536 ? 7.604 -0.680 -25.840 1.00 87.38 536 LEU A O 1
ATOM 4488 N N . LEU A 1 537 ? 8.274 -0.913 -23.717 1.00 89.94 537 LEU A N 1
ATOM 4489 C CA . LEU A 1 537 ? 9.229 0.195 -23.778 1.00 89.94 537 LEU A CA 1
ATOM 4490 C C . LEU A 1 537 ? 10.387 -0.116 -24.730 1.00 89.94 537 LEU A C 1
ATOM 4492 O O . LEU A 1 537 ? 10.750 0.739 -25.537 1.00 89.94 537 LEU A O 1
ATOM 4496 N N . LEU A 1 538 ? 10.954 -1.319 -24.639 1.00 89.25 538 LEU A N 1
ATOM 4497 C CA . LEU A 1 538 ? 12.047 -1.757 -25.502 1.00 89.25 538 LEU A CA 1
ATOM 4498 C C . LEU A 1 538 ? 11.606 -1.814 -26.966 1.00 89.25 538 LEU A C 1
ATOM 4500 O O . LEU A 1 538 ? 12.280 -1.225 -27.806 1.00 89.25 538 LEU A O 1
ATOM 4504 N N . ASP A 1 539 ? 10.439 -2.392 -27.252 1.00 84.94 539 ASP A N 1
ATOM 4505 C CA . ASP A 1 539 ? 9.835 -2.421 -28.589 1.00 84.94 539 ASP A CA 1
ATOM 4506 C C . ASP A 1 539 ? 9.638 -1.022 -29.170 1.00 84.94 539 ASP A C 1
ATOM 4508 O O . ASP A 1 539 ? 9.887 -0.784 -30.350 1.00 84.94 539 ASP A O 1
ATOM 4512 N N . LYS A 1 540 ? 9.210 -0.052 -28.357 1.00 86.62 540 LYS A N 1
ATOM 4513 C CA . LYS A 1 540 ? 9.034 1.330 -28.823 1.00 86.62 540 LYS A CA 1
ATOM 4514 C C . LYS A 1 540 ? 10.356 2.046 -29.094 1.00 86.62 540 LYS A C 1
ATOM 4516 O O . LYS A 1 540 ? 10.367 2.979 -29.894 1.00 86.62 540 LYS A O 1
ATOM 4521 N N . LYS A 1 541 ? 11.448 1.675 -28.419 1.00 88.69 541 LYS A N 1
ATOM 4522 C CA . LYS A 1 541 ? 12.715 2.429 -28.440 1.00 88.69 541 LYS A CA 1
ATOM 4523 C C . LYS A 1 541 ? 13.846 1.756 -29.208 1.00 88.69 541 LYS A C 1
ATOM 4525 O O . LYS A 1 541 ? 14.787 2.455 -29.568 1.00 88.69 541 LYS A O 1
ATOM 4530 N N . PHE A 1 542 ? 13.753 0.463 -29.501 1.00 86.88 542 PHE A N 1
ATOM 4531 C CA . PHE A 1 542 ? 14.776 -0.286 -30.225 1.00 86.88 542 PHE A CA 1
ATOM 4532 C C . PHE A 1 542 ? 14.186 -1.149 -31.335 1.00 86.88 542 PHE A C 1
ATOM 4534 O O . PHE A 1 542 ? 13.039 -1.584 -31.277 1.00 86.88 542 PHE A O 1
ATOM 4541 N N . ASN A 1 543 ? 15.006 -1.390 -32.351 1.00 81.75 543 ASN A N 1
ATOM 4542 C CA . ASN A 1 543 ? 14.871 -2.499 -33.281 1.00 81.75 543 ASN A CA 1
ATOM 4543 C C . ASN A 1 543 ? 15.791 -3.624 -32.807 1.00 81.75 543 ASN A C 1
ATOM 4545 O O . ASN A 1 543 ? 16.956 -3.370 -32.484 1.00 81.75 543 ASN A O 1
ATOM 4549 N N . PHE A 1 544 ? 15.276 -4.849 -32.777 1.00 80.12 544 PHE A N 1
ATOM 4550 C CA . PHE A 1 544 ? 16.044 -6.030 -32.405 1.00 80.12 544 PHE A CA 1
ATOM 4551 C C . PHE A 1 544 ? 16.295 -6.903 -33.622 1.00 80.12 544 PHE A C 1
ATOM 4553 O O . PHE A 1 544 ? 15.436 -7.037 -34.491 1.00 80.12 544 PHE A O 1
ATOM 4560 N N . TYR A 1 545 ? 17.474 -7.511 -33.664 1.00 76.81 545 TYR A N 1
ATOM 4561 C CA . TYR A 1 545 ? 17.877 -8.386 -34.751 1.00 76.81 545 TYR A CA 1
ATOM 4562 C C . TYR A 1 545 ? 18.581 -9.625 -34.205 1.00 76.81 545 TYR A C 1
ATOM 4564 O O . TYR A 1 545 ? 19.432 -9.525 -33.318 1.00 76.81 545 TYR A O 1
ATOM 4572 N N . LYS A 1 546 ? 18.252 -10.789 -34.764 1.00 78.31 546 LYS A N 1
ATOM 4573 C CA . LYS A 1 546 ? 19.034 -12.017 -34.620 1.00 78.31 546 LYS A CA 1
ATOM 4574 C C . LYS A 1 546 ? 20.147 -11.984 -35.657 1.00 78.31 546 LYS A C 1
ATOM 4576 O O . LYS A 1 546 ? 19.857 -11.933 -36.851 1.00 78.31 546 LYS A O 1
ATOM 4581 N N . ILE A 1 547 ? 21.397 -12.025 -35.212 1.00 77.62 547 ILE A N 1
ATOM 4582 C CA . ILE A 1 547 ? 22.559 -12.063 -36.102 1.00 77.62 547 ILE A CA 1
ATOM 4583 C C . ILE A 1 547 ? 23.186 -13.449 -36.045 1.00 77.62 547 ILE A C 1
ATOM 4585 O O . ILE A 1 547 ? 23.614 -13.880 -34.976 1.00 77.62 547 ILE A O 1
ATOM 4589 N N . ILE A 1 548 ? 23.249 -14.118 -37.194 1.00 78.31 548 ILE A N 1
ATOM 4590 C CA . ILE A 1 548 ? 23.876 -15.432 -37.374 1.00 78.31 548 ILE A CA 1
ATOM 4591 C C . ILE A 1 548 ? 25.077 -15.239 -38.310 1.00 78.31 548 ILE A C 1
ATOM 4593 O O . ILE A 1 548 ? 24.864 -14.947 -39.490 1.00 78.31 548 ILE A O 1
ATOM 4597 N N . PRO A 1 549 ? 26.326 -15.358 -37.828 1.00 78.00 549 PRO A N 1
ATOM 4598 C CA . PRO A 1 549 ? 27.511 -15.252 -38.680 1.00 78.00 549 PRO A CA 1
ATOM 4599 C C . PRO A 1 549 ? 27.502 -16.270 -39.825 1.00 78.00 549 PRO A C 1
ATOM 4601 O O . PRO A 1 549 ? 27.014 -17.387 -39.660 1.00 78.00 549 PRO A O 1
ATOM 4604 N N . GLN A 1 550 ? 28.065 -15.895 -40.972 1.00 74.19 550 GLN A N 1
ATOM 4605 C CA . GLN A 1 550 ? 28.319 -16.791 -42.101 1.00 74.19 550 GLN A CA 1
ATOM 4606 C C . GLN A 1 550 ? 29.831 -16.917 -42.301 1.00 74.19 550 GLN A C 1
ATOM 4608 O O . GLN A 1 550 ? 30.553 -15.923 -42.278 1.00 74.19 550 GLN A O 1
ATOM 4613 N N . GLY A 1 551 ? 30.331 -18.147 -42.434 1.00 67.00 551 GLY A N 1
ATOM 4614 C CA . GLY A 1 551 ? 31.751 -18.422 -42.705 1.00 67.00 551 GLY A CA 1
ATOM 4615 C C . GLY A 1 551 ? 32.745 -18.092 -41.577 1.00 67.00 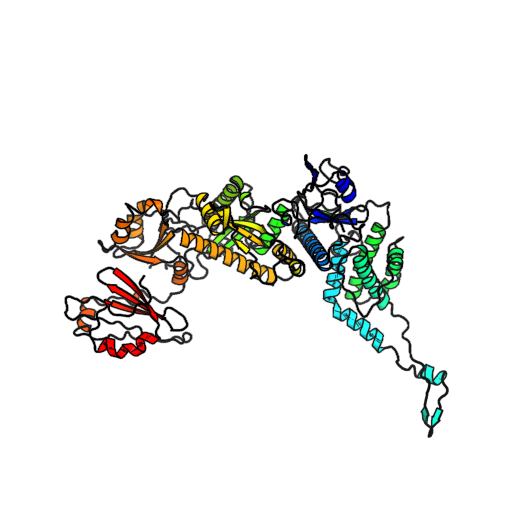551 GLY A C 1
ATOM 4616 O O . GLY A 1 551 ? 33.924 -18.411 -41.708 1.00 67.00 551 GLY A O 1
ATOM 4617 N N . LEU A 1 552 ? 32.297 -17.498 -40.468 1.00 67.44 552 LEU A N 1
ATOM 4618 C CA . LEU A 1 552 ? 33.094 -17.207 -39.275 1.00 67.44 552 LEU A CA 1
ATOM 4619 C C . LEU A 1 552 ? 32.478 -17.878 -38.051 1.00 67.44 552 LEU A C 1
ATOM 4621 O O . LEU A 1 552 ? 31.257 -17.899 -37.898 1.00 67.44 552 LEU A O 1
ATOM 4625 N N . ASP A 1 553 ? 33.326 -18.358 -37.142 1.00 77.75 553 ASP A N 1
ATOM 4626 C CA . ASP A 1 553 ? 32.864 -18.699 -35.801 1.00 77.75 553 ASP A CA 1
ATOM 4627 C C . ASP A 1 553 ? 32.385 -17.432 -35.057 1.00 77.75 553 ASP A C 1
ATOM 4629 O O . ASP A 1 553 ? 32.799 -16.302 -35.352 1.00 77.75 553 ASP A O 1
ATOM 4633 N N . LEU A 1 554 ? 31.476 -17.604 -34.093 1.00 79.25 554 LEU A N 1
ATOM 4634 C CA . LEU A 1 554 ? 30.851 -16.476 -33.398 1.00 79.25 554 LEU A CA 1
ATOM 4635 C C . LEU A 1 554 ? 31.864 -15.634 -32.603 1.00 79.25 554 LEU A C 1
ATOM 4637 O O . LEU A 1 554 ? 31.703 -14.416 -32.509 1.00 79.25 554 LEU A O 1
ATOM 4641 N N . ASN A 1 555 ? 32.927 -16.247 -32.073 1.00 84.06 555 ASN A N 1
ATOM 4642 C CA . ASN A 1 555 ? 33.969 -15.541 -31.324 1.00 84.06 555 ASN A CA 1
ATOM 4643 C C . ASN A 1 555 ? 34.769 -14.605 -32.234 1.00 84.06 555 ASN A C 1
ATOM 4645 O O . ASN A 1 555 ? 34.965 -13.431 -31.907 1.00 84.06 555 ASN A O 1
ATOM 4649 N N . ALA A 1 556 ? 35.193 -15.096 -33.396 1.00 82.88 556 ALA A N 1
ATOM 4650 C CA . ALA A 1 556 ? 35.883 -14.333 -34.421 1.00 82.88 556 ALA A CA 1
ATOM 4651 C C . ALA A 1 556 ? 34.991 -13.209 -34.956 1.00 82.88 556 ALA A C 1
ATOM 4653 O O . ALA A 1 556 ? 35.441 -12.065 -35.074 1.00 82.88 556 ALA A O 1
ATOM 4654 N N . PHE A 1 557 ? 33.709 -13.501 -35.196 1.00 84.62 557 PHE A N 1
ATOM 4655 C CA . PHE A 1 557 ? 32.727 -12.511 -35.626 1.00 84.62 557 PHE A CA 1
ATOM 4656 C C . PHE A 1 557 ? 32.580 -11.360 -34.620 1.00 84.62 557 PHE A C 1
ATOM 4658 O O . PHE A 1 557 ? 32.672 -10.185 -34.997 1.00 84.62 557 PHE A O 1
ATOM 4665 N N . VAL A 1 558 ? 32.391 -11.686 -33.336 1.00 85.88 558 VAL A N 1
ATOM 4666 C CA . VAL A 1 558 ? 32.257 -10.696 -32.258 1.00 85.88 558 VAL A CA 1
ATOM 4667 C C . VAL A 1 558 ? 33.551 -9.906 -32.089 1.00 85.88 558 VAL A C 1
ATOM 4669 O O . VAL A 1 558 ? 33.503 -8.679 -32.049 1.00 85.88 558 VAL A O 1
ATOM 4672 N N . THR A 1 559 ? 34.709 -10.570 -32.081 1.00 86.38 559 THR A N 1
ATOM 4673 C CA . THR A 1 559 ? 36.025 -9.923 -31.933 1.00 86.38 559 THR A CA 1
ATOM 4674 C C . THR A 1 559 ? 36.288 -8.920 -33.055 1.00 86.38 559 THR A C 1
ATOM 4676 O O . THR A 1 559 ? 36.714 -7.792 -32.796 1.00 86.38 559 THR A O 1
ATOM 4679 N N . HIS A 1 560 ? 35.971 -9.284 -34.301 1.00 84.56 560 HIS A N 1
ATOM 4680 C CA . HIS A 1 560 ? 36.150 -8.410 -35.460 1.00 84.56 560 HIS A CA 1
ATOM 4681 C C . HIS A 1 560 ? 35.290 -7.136 -35.374 1.00 84.56 560 HIS A C 1
ATOM 4683 O O . HIS A 1 560 ? 35.720 -6.053 -35.774 1.00 84.56 560 HIS A O 1
ATOM 4689 N N . ARG A 1 561 ? 34.080 -7.241 -34.807 1.00 83.62 561 ARG A N 1
ATOM 4690 C CA . ARG A 1 561 ? 33.096 -6.145 -34.722 1.00 83.62 561 ARG A CA 1
ATOM 4691 C C . ARG A 1 561 ? 33.039 -5.451 -33.366 1.00 83.62 561 ARG A C 1
ATOM 4693 O O . ARG A 1 561 ? 32.343 -4.441 -33.232 1.00 83.62 561 ARG A O 1
ATOM 4700 N N . PHE A 1 562 ? 33.801 -5.933 -32.387 1.00 85.06 562 PHE A N 1
ATOM 4701 C CA . PHE A 1 562 ? 33.698 -5.540 -30.985 1.00 85.06 562 PHE A CA 1
ATOM 4702 C C . PHE A 1 562 ? 33.715 -4.021 -30.799 1.00 85.06 562 PHE A C 1
ATOM 4704 O O . PHE A 1 562 ? 32.788 -3.449 -30.235 1.00 85.06 562 PHE A O 1
ATOM 4711 N N . ARG A 1 563 ? 34.703 -3.326 -31.381 1.00 83.00 563 ARG A N 1
ATOM 4712 C CA . ARG A 1 563 ? 34.835 -1.860 -31.259 1.00 83.00 563 ARG A CA 1
ATOM 4713 C C . ARG A 1 563 ? 33.604 -1.088 -31.743 1.00 83.00 563 ARG A C 1
ATOM 4715 O O . ARG A 1 563 ? 33.302 -0.030 -31.197 1.00 83.00 563 ARG A O 1
ATOM 4722 N N . ARG A 1 564 ? 32.916 -1.589 -32.773 1.00 81.75 564 ARG A N 1
ATOM 4723 C CA . ARG A 1 564 ? 31.749 -0.925 -33.372 1.00 81.75 564 ARG A CA 1
ATOM 4724 C C . ARG A 1 564 ? 30.454 -1.294 -32.650 1.00 81.75 564 ARG A C 1
ATOM 4726 O O . ARG A 1 564 ? 29.549 -0.464 -32.579 1.00 81.75 564 ARG A O 1
ATOM 4733 N N . TRP A 1 565 ? 30.345 -2.530 -32.166 1.00 86.88 565 TRP A N 1
ATOM 4734 C CA . TRP A 1 565 ? 29.093 -3.105 -31.664 1.00 86.88 565 TRP A CA 1
ATOM 4735 C C . TRP A 1 565 ? 29.058 -3.309 -30.141 1.00 86.88 565 TRP A C 1
ATOM 4737 O O . TRP A 1 565 ? 28.047 -3.772 -29.614 1.00 86.88 565 TRP A O 1
ATOM 4747 N N . ILE A 1 566 ? 30.113 -2.935 -29.412 1.00 89.38 566 ILE A N 1
ATOM 4748 C CA . ILE A 1 566 ? 30.140 -2.968 -27.944 1.00 89.38 566 ILE A CA 1
ATOM 4749 C C . ILE A 1 566 ? 28.922 -2.241 -27.348 1.00 89.38 566 ILE A C 1
ATOM 4751 O O . ILE A 1 566 ? 28.579 -1.126 -27.752 1.00 89.38 566 ILE A O 1
ATOM 4755 N N . GLY A 1 567 ? 28.237 -2.906 -26.414 1.00 88.25 567 GLY A N 1
ATOM 4756 C CA . GLY A 1 567 ? 26.995 -2.426 -25.795 1.00 88.25 567 GLY A CA 1
ATOM 4757 C C . GLY A 1 567 ? 25.747 -2.489 -26.692 1.00 88.25 567 GLY A C 1
ATOM 4758 O O . GLY A 1 567 ? 24.667 -2.094 -26.256 1.00 88.25 567 GLY A O 1
ATOM 4759 N N . LYS A 1 568 ? 25.861 -2.984 -27.932 1.00 89.88 568 LYS A N 1
ATOM 4760 C CA . LYS A 1 568 ? 24.731 -3.254 -28.844 1.00 89.88 568 LYS A CA 1
ATOM 4761 C C . LYS A 1 568 ? 24.453 -4.738 -29.052 1.00 89.88 568 LYS A C 1
ATOM 4763 O O . LYS A 1 568 ? 23.397 -5.071 -29.578 1.00 89.88 568 LYS A O 1
ATOM 4768 N N . MET A 1 569 ? 25.372 -5.607 -28.642 1.00 88.75 56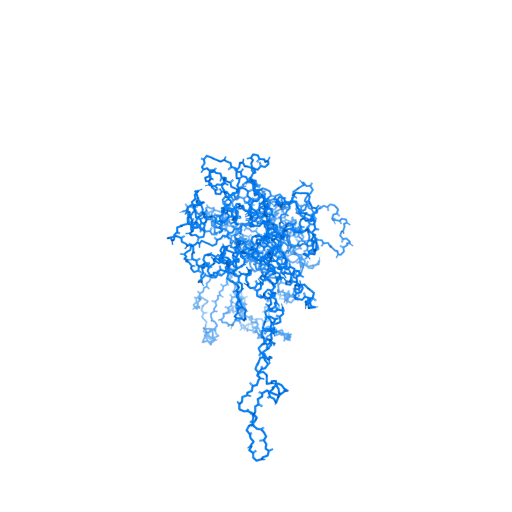9 MET A N 1
ATOM 4769 C CA . MET A 1 569 ? 25.243 -7.058 -28.750 1.00 88.75 569 MET A CA 1
ATOM 4770 C C . MET A 1 569 ? 24.991 -7.696 -27.387 1.00 88.75 569 MET A C 1
ATOM 4772 O O . MET A 1 569 ? 25.512 -7.217 -26.382 1.00 88.75 569 MET A O 1
ATOM 4776 N N . TYR A 1 570 ? 24.255 -8.801 -27.382 1.00 87.19 570 TYR A N 1
ATOM 4777 C CA . TYR A 1 570 ? 24.117 -9.699 -26.239 1.00 87.19 570 TYR A CA 1
ATOM 4778 C C . TYR A 1 570 ? 23.999 -11.144 -26.732 1.00 87.19 570 TYR A C 1
ATOM 4780 O O . TYR A 1 570 ? 23.210 -11.414 -27.640 1.00 87.19 570 TYR A O 1
ATOM 4788 N N . CYS A 1 571 ? 24.763 -12.074 -26.154 1.00 84.06 571 CYS A N 1
ATOM 4789 C CA . CYS A 1 571 ? 24.634 -13.504 -26.450 1.00 84.06 571 CYS A CA 1
ATOM 4790 C C . CYS A 1 571 ? 23.797 -14.203 -25.363 1.00 84.06 571 CYS A C 1
ATOM 4792 O O . CYS A 1 571 ? 24.219 -14.242 -24.202 1.00 84.06 571 CYS A O 1
ATOM 4794 N N . PRO A 1 572 ? 22.630 -14.781 -25.704 1.00 75.88 572 PRO A N 1
ATOM 4795 C CA . PRO A 1 572 ? 21.856 -15.601 -24.774 1.00 75.88 572 PRO A CA 1
ATOM 4796 C C . PRO A 1 572 ? 22.633 -16.821 -24.251 1.00 75.88 572 PRO A C 1
ATOM 4798 O O . PRO A 1 572 ? 23.588 -17.268 -24.879 1.00 75.88 572 PRO A O 1
ATOM 4801 N N . GLU A 1 573 ? 22.245 -17.331 -23.077 1.00 64.06 573 GLU A N 1
ATOM 4802 C CA . GLU A 1 573 ? 22.945 -18.429 -22.377 1.00 64.06 573 GLU A CA 1
ATOM 4803 C C . GLU A 1 573 ? 22.621 -19.813 -22.953 1.00 64.06 573 GLU A C 1
ATOM 4805 O O . GLU A 1 573 ? 23.472 -20.692 -22.959 1.00 64.06 573 GLU A O 1
ATOM 4810 N N . ASP A 1 574 ? 21.414 -19.998 -23.492 1.00 54.78 574 ASP A N 1
ATOM 4811 C CA . ASP A 1 574 ? 20.897 -21.304 -23.930 1.00 54.78 574 ASP A CA 1
ATOM 4812 C C . ASP A 1 574 ? 21.469 -21.802 -25.258 1.00 54.78 574 ASP A C 1
ATOM 4814 O O . ASP A 1 574 ? 20.860 -22.610 -25.963 1.00 54.78 574 ASP A O 1
ATOM 4818 N N . VAL A 1 575 ? 22.643 -21.304 -25.616 1.00 49.31 575 VAL A N 1
ATOM 4819 C CA . VAL A 1 575 ? 23.380 -21.809 -26.747 1.00 49.31 575 VAL A CA 1
ATOM 4820 C C . VAL A 1 575 ? 24.489 -22.681 -26.185 1.00 49.31 575 VAL A C 1
ATOM 4822 O O . VAL A 1 575 ? 25.516 -22.172 -25.742 1.00 49.31 575 VAL A O 1
ATOM 4825 N N . HIS A 1 576 ? 24.191 -23.986 -26.106 1.00 43.00 576 HIS A N 1
ATOM 4826 C CA . HIS A 1 576 ? 25.079 -25.033 -25.602 1.00 43.00 576 HIS A CA 1
ATOM 4827 C C . HIS A 1 576 ? 26.523 -24.784 -26.046 1.00 43.00 576 HIS A C 1
ATOM 4829 O O . HIS A 1 576 ? 26.750 -24.371 -27.181 1.00 43.00 576 HIS A O 1
ATOM 4835 N N . ASP A 1 577 ? 27.454 -25.046 -25.129 1.00 44.50 577 ASP A N 1
ATOM 4836 C CA . ASP A 1 577 ? 28.855 -24.592 -25.084 1.00 44.50 577 ASP A CA 1
ATOM 4837 C C . ASP A 1 577 ? 29.678 -24.804 -26.378 1.00 44.50 577 ASP A C 1
ATOM 4839 O O . ASP A 1 577 ? 30.687 -24.138 -26.579 1.00 44.50 577 ASP A O 1
ATOM 4843 N N . ASP A 1 578 ? 29.189 -25.624 -27.316 1.00 46.00 578 ASP A N 1
ATOM 4844 C CA . ASP A 1 578 ? 29.834 -25.923 -28.601 1.00 46.00 578 ASP A CA 1
ATOM 4845 C C . ASP A 1 578 ? 29.086 -25.394 -29.851 1.00 46.00 578 ASP A C 1
ATOM 4847 O O . ASP A 1 578 ? 29.560 -25.566 -30.972 1.00 46.00 578 ASP A O 1
ATOM 4851 N N . GLN A 1 579 ? 27.929 -24.732 -29.707 1.00 50.41 579 GLN A N 1
ATOM 4852 C CA . GLN A 1 579 ? 27.117 -24.235 -30.830 1.00 50.41 579 GLN A CA 1
ATOM 4853 C C . GLN A 1 579 ? 26.534 -22.834 -30.604 1.00 50.41 579 GLN A C 1
ATOM 4855 O O . GLN A 1 579 ? 25.395 -22.593 -30.993 1.00 50.41 579 GLN A O 1
ATOM 4860 N N . LYS A 1 580 ? 27.267 -21.871 -30.019 1.00 57.31 580 LYS A N 1
ATOM 4861 C CA . LYS A 1 580 ? 26.813 -20.462 -30.016 1.00 57.31 580 LYS A CA 1
ATOM 4862 C C . LYS A 1 580 ? 26.538 -19.979 -31.454 1.00 57.31 580 LYS A C 1
ATOM 4864 O O . LYS A 1 580 ? 27.455 -19.616 -32.180 1.00 57.31 580 LYS A O 1
ATOM 4869 N N . THR A 1 581 ? 25.273 -20.005 -31.877 1.00 67.00 581 THR A N 1
ATOM 4870 C CA . THR A 1 581 ? 24.854 -19.821 -33.275 1.00 67.00 581 THR A CA 1
ATOM 4871 C C . THR A 1 581 ? 24.441 -18.391 -33.602 1.00 67.00 581 THR A C 1
ATOM 4873 O O . THR A 1 581 ? 24.428 -18.020 -34.774 1.00 67.00 581 THR A O 1
ATOM 4876 N N . PHE A 1 582 ? 24.091 -17.572 -32.604 1.00 76.94 582 PHE A N 1
ATOM 4877 C CA . PHE A 1 582 ? 23.624 -16.210 -32.853 1.00 76.94 582 PHE A CA 1
ATOM 4878 C C . PHE A 1 582 ? 23.863 -15.246 -31.689 1.00 76.94 582 PHE A C 1
ATOM 4880 O O . PHE A 1 582 ? 24.014 -15.648 -30.538 1.00 76.94 582 PHE A O 1
ATOM 4887 N N . ILE A 1 583 ? 23.814 -13.951 -32.001 1.00 82.62 583 ILE A N 1
ATOM 4888 C CA . ILE A 1 583 ? 23.727 -12.855 -31.027 1.00 82.62 583 ILE A CA 1
ATOM 4889 C C . ILE A 1 583 ? 22.467 -12.028 -31.269 1.00 82.62 583 ILE A C 1
ATOM 4891 O O . ILE A 1 583 ? 21.925 -11.986 -32.376 1.00 82.62 583 ILE A O 1
ATOM 4895 N N . ILE A 1 584 ? 22.022 -11.333 -30.228 1.00 83.94 584 ILE A N 1
ATOM 4896 C CA . ILE A 1 584 ? 20.990 -10.306 -30.325 1.00 83.94 584 ILE A CA 1
ATOM 4897 C C . ILE A 1 584 ? 21.688 -8.967 -30.532 1.00 83.94 584 ILE A C 1
ATOM 4899 O O . ILE A 1 584 ? 22.516 -8.570 -29.715 1.00 83.94 584 ILE A O 1
ATOM 4903 N N . TYR A 1 585 ? 21.335 -8.264 -31.604 1.00 84.56 585 TYR A N 1
ATOM 4904 C CA . TYR A 1 585 ? 21.759 -6.893 -31.862 1.00 84.56 585 TYR A CA 1
ATOM 4905 C C . TYR A 1 585 ? 20.587 -5.934 -31.629 1.00 84.56 585 TYR A C 1
ATOM 4907 O O . TYR A 1 585 ? 19.480 -6.172 -32.112 1.00 84.56 585 TYR A O 1
ATOM 4915 N N . ALA A 1 586 ? 20.827 -4.860 -30.878 1.00 87.81 586 ALA A N 1
ATOM 4916 C CA . ALA A 1 586 ? 19.836 -3.839 -30.562 1.00 87.81 586 ALA A CA 1
ATOM 4917 C C . ALA A 1 586 ? 20.253 -2.476 -31.122 1.00 87.81 586 ALA A C 1
ATOM 4919 O O . ALA A 1 586 ? 21.352 -1.986 -30.847 1.00 87.81 586 ALA A O 1
ATOM 4920 N N . GLU A 1 587 ? 19.342 -1.840 -31.854 1.00 85.38 587 GLU A N 1
ATOM 4921 C CA . GLU A 1 587 ? 19.544 -0.518 -32.441 1.00 85.38 587 GLU A CA 1
ATOM 4922 C C . GLU A 1 587 ? 18.457 0.461 -31.999 1.00 85.38 587 GLU A C 1
ATOM 4924 O O . GLU A 1 587 ? 17.272 0.219 -32.208 1.00 85.38 587 GLU A O 1
ATOM 4929 N N . GLU A 1 588 ? 18.856 1.560 -31.356 1.00 87.88 588 GLU A N 1
ATOM 4930 C CA . GLU A 1 588 ? 17.944 2.607 -30.885 1.00 87.88 588 GLU A CA 1
ATOM 4931 C C . GLU A 1 588 ? 17.230 3.242 -32.086 1.00 87.88 588 GLU A C 1
ATOM 4933 O O . GLU A 1 588 ? 17.867 3.695 -33.036 1.00 87.88 588 GLU A O 1
ATOM 4938 N N . LYS A 1 589 ? 15.897 3.284 -32.033 1.00 85.12 589 LYS A N 1
ATOM 4939 C CA . LYS A 1 589 ? 15.063 3.991 -33.007 1.00 85.12 589 LYS A CA 1
ATOM 4940 C C . LYS A 1 589 ? 15.337 5.490 -32.862 1.00 85.12 589 LYS A C 1
ATOM 4942 O O . LYS A 1 589 ? 15.108 6.056 -31.792 1.00 85.12 589 LYS A O 1
ATOM 4947 N N . GLU A 1 590 ? 15.855 6.133 -33.906 1.00 65.38 590 GLU A N 1
ATOM 4948 C CA . GLU A 1 590 ? 16.059 7.586 -33.893 1.00 65.38 590 GLU A CA 1
ATOM 4949 C C . GLU A 1 590 ? 14.716 8.334 -33.876 1.00 65.38 590 GLU A C 1
ATOM 4951 O O . GLU A 1 590 ? 13.723 7.881 -34.444 1.00 65.38 590 GLU A O 1
ATOM 4956 N N . SER A 1 591 ? 14.684 9.491 -33.207 1.00 47.66 591 SER A N 1
ATOM 4957 C CA . SER A 1 591 ? 13.583 10.452 -33.313 1.00 47.66 591 SER A CA 1
ATOM 4958 C C . SER A 1 591 ? 13.487 10.963 -34.753 1.00 47.66 591 SER A C 1
ATOM 4960 O O . SER A 1 591 ? 14.518 11.311 -35.325 1.00 47.66 591 SER A O 1
ATOM 4962 N N . GLU A 1 592 ? 12.272 11.055 -35.299 1.00 37.41 592 GLU A N 1
ATOM 4963 C CA . GLU A 1 592 ? 11.943 11.391 -36.702 1.00 37.41 592 GLU A CA 1
ATOM 4964 C C . GLU A 1 592 ? 12.645 12.633 -37.304 1.00 37.41 592 GLU A C 1
ATOM 4966 O O . GLU A 1 592 ? 12.644 12.797 -38.518 1.00 37.41 592 GLU A O 1
ATOM 4971 N N . GLU A 1 593 ? 13.303 13.483 -36.511 1.00 34.69 593 GLU A N 1
ATOM 4972 C CA . GLU A 1 593 ? 14.025 14.675 -36.984 1.00 34.69 593 GLU A CA 1
ATOM 4973 C C . GLU A 1 593 ? 15.389 14.401 -37.659 1.00 34.69 593 GLU A C 1
ATOM 4975 O O . GLU A 1 593 ? 15.917 15.295 -38.314 1.00 34.69 593 GLU A O 1
ATOM 4980 N N . LEU A 1 594 ? 15.968 13.196 -37.556 1.00 31.73 594 LEU A N 1
ATOM 4981 C CA . LEU A 1 594 ? 17.289 12.870 -38.142 1.00 31.73 594 LEU A CA 1
ATOM 4982 C C . LEU A 1 594 ? 17.242 11.986 -39.401 1.00 31.73 594 LEU A C 1
ATOM 4984 O O . LEU A 1 594 ? 18.281 11.586 -39.927 1.00 31.73 594 LEU A O 1
ATOM 4988 N N . LEU A 1 595 ? 16.046 11.701 -39.919 1.00 33.12 595 LEU A N 1
ATOM 4989 C CA . LEU A 1 595 ? 15.836 10.620 -40.886 1.00 33.12 595 LEU A CA 1
ATOM 4990 C C . LEU A 1 595 ? 16.266 10.917 -42.334 1.00 33.12 595 LEU A C 1
ATOM 4992 O O . LEU A 1 595 ? 16.169 10.026 -43.176 1.00 33.12 595 LEU A O 1
ATOM 4996 N N . ASN A 1 596 ? 16.741 12.125 -42.653 1.00 32.81 596 ASN A N 1
ATOM 4997 C CA . ASN A 1 596 ? 16.836 12.542 -44.055 1.00 32.81 596 ASN A CA 1
ATOM 4998 C C . ASN A 1 596 ? 18.192 12.386 -44.750 1.00 32.81 596 ASN A C 1
ATOM 5000 O O . ASN A 1 596 ? 18.216 12.553 -45.964 1.00 32.81 596 ASN A O 1
ATOM 5004 N N . GLU A 1 597 ? 19.293 12.009 -44.088 1.00 32.47 597 GLU A N 1
ATOM 5005 C CA . GLU A 1 597 ? 20.577 11.903 -44.822 1.00 32.47 597 GLU A CA 1
ATOM 5006 C C . GLU A 1 597 ? 21.423 10.648 -44.553 1.00 32.47 597 GLU A C 1
ATOM 5008 O O . GLU A 1 597 ? 22.226 10.280 -45.410 1.00 32.47 597 GLU A O 1
ATOM 5013 N N . THR A 1 598 ? 21.218 9.909 -43.455 1.00 31.09 598 THR A N 1
ATOM 5014 C CA . THR A 1 598 ? 22.180 8.848 -43.067 1.00 31.09 598 THR A CA 1
ATOM 5015 C C . THR A 1 598 ? 21.601 7.428 -43.056 1.00 31.09 598 THR A C 1
ATOM 5017 O O . THR A 1 598 ? 22.316 6.463 -43.327 1.00 31.09 598 THR A O 1
ATOM 5020 N N . THR A 1 599 ? 20.302 7.259 -42.797 1.00 33.81 599 THR A N 1
ATOM 5021 C CA . THR A 1 599 ? 19.710 5.943 -42.474 1.00 33.81 599 THR A CA 1
ATOM 5022 C C . THR A 1 599 ? 19.327 5.096 -43.694 1.00 33.81 599 THR A C 1
ATOM 5024 O O . THR A 1 599 ? 19.099 3.893 -43.564 1.00 33.81 599 THR A O 1
ATOM 5027 N N . SER A 1 600 ? 19.294 5.682 -44.893 1.00 34.25 600 SER A N 1
ATOM 5028 C CA . SER A 1 600 ? 18.977 4.964 -46.139 1.00 34.25 600 SER A CA 1
ATOM 5029 C C . SER A 1 600 ? 20.136 4.100 -46.652 1.00 34.25 600 SER A C 1
ATOM 5031 O O . SER A 1 600 ? 19.904 3.154 -47.400 1.00 34.25 600 SER A O 1
ATOM 5033 N N . ASN A 1 601 ? 21.374 4.376 -46.219 1.00 33.19 601 ASN A N 1
ATOM 5034 C CA . ASN A 1 601 ? 22.564 3.655 -46.680 1.00 33.19 601 ASN A CA 1
ATOM 5035 C C . ASN A 1 601 ? 22.955 2.455 -45.800 1.00 33.19 601 ASN A C 1
ATOM 5037 O O . ASN A 1 601 ? 23.612 1.552 -46.304 1.00 33.19 601 ASN A O 1
ATOM 5041 N N . GLU A 1 602 ? 22.547 2.390 -44.526 1.00 38.94 602 GLU A N 1
ATOM 5042 C CA . GLU A 1 602 ? 22.861 1.241 -43.648 1.00 38.94 602 GLU A CA 1
ATOM 5043 C C . GLU A 1 602 ? 21.747 0.185 -43.591 1.00 38.94 602 GLU A C 1
ATOM 5045 O O . GLU A 1 602 ? 22.045 -0.987 -43.381 1.00 38.94 602 GLU A O 1
ATOM 5050 N N . LYS A 1 603 ? 20.495 0.538 -43.925 1.00 39.72 603 LYS A N 1
ATOM 5051 C CA . LYS A 1 603 ? 19.378 -0.425 -44.035 1.00 39.72 603 LYS A CA 1
ATOM 5052 C C . LYS A 1 603 ? 19.531 -1.448 -45.179 1.00 39.72 603 LYS A C 1
ATOM 5054 O O . LYS A 1 603 ? 18.759 -2.397 -45.238 1.00 39.72 603 LYS A O 1
ATOM 5059 N N . ARG A 1 604 ? 20.512 -1.267 -46.078 1.00 38.84 604 ARG A N 1
ATOM 5060 C CA . ARG A 1 604 ? 20.809 -2.152 -47.228 1.00 38.84 604 ARG A CA 1
ATOM 5061 C C . ARG A 1 604 ? 22.257 -2.668 -47.300 1.00 38.84 604 ARG A C 1
ATOM 5063 O O . ARG A 1 604 ? 22.563 -3.449 -48.189 1.00 38.84 604 ARG A O 1
ATOM 5070 N N . ARG A 1 605 ? 23.162 -2.288 -46.389 1.00 36.94 605 ARG A N 1
ATOM 5071 C CA . ARG A 1 605 ? 24.620 -2.511 -46.560 1.00 36.94 605 ARG A CA 1
ATOM 5072 C C . ARG A 1 605 ? 25.214 -3.766 -45.908 1.00 36.94 605 ARG A C 1
ATOM 5074 O O . ARG A 1 605 ? 26.367 -3.750 -45.489 1.00 36.94 605 ARG A O 1
ATOM 5081 N N . VAL A 1 606 ? 24.469 -4.867 -45.844 1.00 40.88 606 VAL A N 1
ATOM 5082 C CA . VAL A 1 606 ? 25.064 -6.178 -45.494 1.00 40.88 606 VAL A CA 1
ATOM 5083 C C . VAL A 1 606 ? 24.763 -7.266 -46.526 1.00 40.88 606 VAL A C 1
ATOM 5085 O O . VAL A 1 606 ? 25.429 -8.291 -46.532 1.00 40.88 606 VAL A O 1
ATOM 5088 N N . ILE A 1 607 ? 23.855 -7.027 -47.475 1.00 39.81 607 ILE A N 1
ATOM 5089 C CA . ILE A 1 607 ? 23.588 -8.008 -48.539 1.00 39.81 607 ILE A CA 1
ATOM 5090 C C . ILE A 1 607 ? 24.702 -8.004 -49.612 1.00 39.81 607 ILE A C 1
ATOM 5092 O O . ILE A 1 607 ? 24.780 -8.928 -50.404 1.00 39.81 607 ILE A O 1
ATOM 5096 N N . ASP A 1 608 ? 25.627 -7.036 -49.595 1.00 37.59 608 ASP A N 1
ATOM 5097 C CA . ASP A 1 608 ? 26.708 -6.962 -50.594 1.00 37.59 608 ASP A CA 1
ATOM 5098 C C . ASP A 1 608 ? 27.970 -7.800 -50.275 1.00 37.59 608 ASP A C 1
ATOM 5100 O O . ASP A 1 608 ? 28.830 -7.891 -51.144 1.00 37.59 608 ASP A O 1
ATOM 5104 N N . ASN A 1 609 ? 28.119 -8.419 -49.086 1.00 40.31 609 ASN A N 1
ATOM 5105 C CA . ASN A 1 609 ? 29.391 -9.071 -48.685 1.00 40.31 609 ASN A CA 1
ATOM 5106 C C . ASN A 1 609 ? 29.302 -10.493 -48.059 1.00 40.31 609 ASN A C 1
ATOM 5108 O O . ASN A 1 609 ? 30.319 -10.971 -47.571 1.00 40.31 609 ASN A O 1
ATOM 5112 N N . ASP A 1 610 ? 28.157 -11.188 -48.037 1.00 48.72 610 ASP A N 1
ATOM 5113 C CA . ASP A 1 610 ? 28.047 -12.603 -47.582 1.00 48.72 610 ASP A CA 1
ATOM 5114 C C . ASP A 1 610 ? 28.525 -12.951 -46.137 1.00 48.72 610 ASP A C 1
ATOM 5116 O O . ASP A 1 610 ? 28.723 -14.118 -45.808 1.00 48.72 610 ASP A O 1
ATOM 5120 N N . GLU A 1 611 ? 28.686 -11.989 -45.216 1.00 61.53 611 GLU A N 1
ATOM 5121 C CA . GLU A 1 611 ? 29.329 -12.255 -43.905 1.00 61.53 611 GLU A CA 1
ATOM 5122 C C . GLU A 1 611 ? 28.394 -12.680 -42.746 1.00 61.53 611 GLU A C 1
ATOM 5124 O O . GLU A 1 611 ? 28.871 -13.238 -41.755 1.00 61.53 611 GLU A O 1
ATOM 5129 N N . PHE A 1 612 ? 27.086 -12.391 -42.785 1.00 65.94 612 PHE A N 1
ATOM 5130 C CA . PHE A 1 612 ? 26.127 -12.808 -41.741 1.00 65.94 612 PHE A CA 1
ATOM 5131 C C . PHE A 1 612 ? 24.658 -12.653 -42.165 1.00 65.94 612 PHE A C 1
ATOM 5133 O O . PHE A 1 612 ? 24.309 -11.752 -42.923 1.00 65.94 612 PHE A O 1
ATOM 5140 N N . ILE A 1 613 ? 23.775 -13.484 -41.601 1.00 65.88 613 ILE A N 1
ATOM 5141 C CA . ILE A 1 613 ? 22.316 -13.371 -41.728 1.00 65.88 613 ILE A CA 1
ATOM 5142 C C . ILE A 1 613 ? 21.786 -12.460 -40.616 1.00 65.88 613 ILE A C 1
ATOM 5144 O O . ILE A 1 613 ? 22.108 -12.642 -39.440 1.00 65.88 613 ILE A O 1
ATOM 5148 N N . CYS A 1 614 ? 20.943 -11.499 -40.991 1.00 67.12 614 CYS A N 1
ATOM 5149 C CA . CYS A 1 614 ? 20.257 -10.587 -40.081 1.00 67.12 614 CYS A CA 1
ATOM 5150 C C . CYS A 1 614 ? 18.745 -10.809 -40.176 1.00 67.12 614 CYS A C 1
ATOM 5152 O O . CYS A 1 614 ? 18.149 -10.550 -41.220 1.00 67.12 614 CYS A O 1
ATOM 5154 N N . LEU A 1 615 ? 18.126 -11.287 -39.095 1.00 63.25 615 LEU A N 1
ATOM 5155 C CA . LEU A 1 615 ? 16.678 -11.490 -39.026 1.00 63.25 615 LEU A CA 1
ATOM 5156 C C . LEU A 1 615 ? 16.067 -10.459 -38.074 1.00 63.25 615 LEU A C 1
ATOM 5158 O O . LEU A 1 615 ? 16.485 -10.408 -36.913 1.00 63.25 615 LEU A O 1
ATOM 5162 N N . PRO A 1 616 ? 15.096 -9.642 -38.512 1.00 62.00 616 PRO A N 1
ATOM 5163 C CA . PRO A 1 616 ? 14.394 -8.747 -37.605 1.00 62.00 616 PRO A CA 1
ATOM 5164 C C . PRO A 1 616 ? 13.630 -9.557 -36.552 1.00 62.00 616 PRO A C 1
ATOM 5166 O O . PRO A 1 616 ? 13.011 -10.576 -36.854 1.00 62.00 616 PRO A O 1
ATOM 5169 N N . LEU A 1 617 ? 13.665 -9.084 -35.311 1.00 59.47 617 LEU A N 1
ATOM 5170 C CA . LEU A 1 617 ? 12.886 -9.606 -34.196 1.00 59.47 617 LEU A CA 1
ATOM 5171 C C . LEU A 1 617 ? 11.989 -8.471 -33.676 1.00 59.47 617 LEU A C 1
ATOM 5173 O O . LEU A 1 617 ? 12.474 -7.379 -33.382 1.00 59.47 617 LEU A O 1
ATOM 5177 N N . SER A 1 618 ? 10.689 -8.714 -33.499 1.00 51.62 618 SER A N 1
ATOM 5178 C CA . SER A 1 618 ? 9.925 -7.948 -32.496 1.00 51.62 618 SER A CA 1
ATOM 5179 C C . SER A 1 618 ? 10.420 -8.348 -31.103 1.00 51.62 618 SER A C 1
ATOM 5181 O O . SER A 1 618 ? 10.763 -9.520 -30.935 1.00 51.62 618 SER A O 1
ATOM 5183 N N . ALA A 1 619 ? 10.455 -7.456 -30.102 1.00 48.56 619 ALA A N 1
ATOM 5184 C CA . ALA A 1 619 ? 10.878 -7.833 -28.746 1.00 48.56 619 ALA A CA 1
ATOM 5185 C C . ALA A 1 619 ? 9.999 -8.958 -28.186 1.00 48.56 619 ALA A C 1
ATOM 5187 O O . ALA A 1 619 ? 10.510 -9.816 -27.476 1.00 48.56 619 ALA A O 1
ATOM 5188 N N . GLN A 1 620 ? 8.725 -9.029 -28.595 1.00 43.94 620 GLN A N 1
ATOM 5189 C CA . GLN A 1 620 ? 7.845 -10.161 -28.307 1.00 43.94 620 GLN A CA 1
ATOM 5190 C C . GLN A 1 620 ? 8.320 -11.477 -28.963 1.00 43.94 620 GLN A C 1
ATOM 5192 O O . GLN A 1 620 ? 8.351 -12.505 -28.303 1.00 43.94 620 GLN A O 1
ATOM 5197 N N . SER A 1 621 ? 8.781 -11.465 -30.216 1.00 42.56 621 SER A N 1
ATOM 5198 C CA . SER A 1 621 ? 9.358 -12.648 -30.892 1.00 42.56 621 SER A CA 1
ATOM 5199 C C . SER A 1 621 ? 10.797 -12.990 -30.467 1.00 42.56 621 SER A C 1
ATOM 5201 O O . SER A 1 621 ? 11.232 -14.119 -30.682 1.00 42.56 621 SER A O 1
ATOM 5203 N N . VAL A 1 622 ? 11.532 -12.075 -29.811 1.00 44.31 622 VAL A N 1
ATOM 5204 C CA . VAL A 1 622 ? 12.769 -12.438 -29.080 1.00 44.31 622 VAL A CA 1
ATOM 5205 C C . VAL A 1 622 ? 12.426 -13.393 -27.913 1.00 44.31 622 VAL A C 1
ATOM 5207 O O . VAL A 1 622 ? 13.250 -14.229 -27.549 1.00 44.31 622 VAL A O 1
ATOM 5210 N N . LEU A 1 623 ? 11.196 -13.331 -27.375 1.00 41.81 623 LEU A N 1
ATOM 5211 C CA . LEU A 1 623 ? 10.715 -14.192 -26.283 1.00 41.81 623 LEU A CA 1
ATOM 5212 C C . LEU A 1 623 ? 10.301 -15.595 -26.757 1.00 41.81 623 LEU A C 1
ATOM 5214 O O . LEU A 1 623 ? 10.572 -16.565 -26.053 1.00 41.81 623 LEU A O 1
ATOM 5218 N N . ASP A 1 624 ? 9.672 -15.709 -27.932 1.00 39.03 624 ASP A N 1
ATOM 5219 C CA . ASP A 1 624 ? 9.145 -16.984 -28.452 1.00 39.03 624 ASP A CA 1
ATOM 5220 C C . ASP A 1 624 ? 10.216 -17.848 -29.143 1.00 39.03 624 ASP A C 1
ATOM 5222 O O . ASP A 1 624 ? 10.096 -19.070 -29.182 1.00 39.03 624 ASP A O 1
ATOM 5226 N N . ALA A 1 625 ? 11.327 -17.256 -29.599 1.00 37.31 625 ALA A N 1
ATOM 5227 C CA . ALA A 1 625 ? 12.444 -17.991 -30.208 1.00 37.31 625 ALA A CA 1
ATOM 5228 C C . ALA A 1 625 ? 13.138 -18.990 -29.252 1.00 37.31 625 ALA A C 1
ATOM 5230 O O . ALA A 1 625 ? 13.891 -19.849 -29.704 1.00 37.31 625 ALA A O 1
ATOM 5231 N N . ALA A 1 626 ? 12.876 -18.898 -27.943 1.00 34.12 626 ALA A N 1
ATOM 5232 C CA . ALA A 1 626 ? 13.322 -19.866 -26.944 1.00 34.12 626 ALA A CA 1
ATOM 5233 C C . ALA A 1 626 ? 12.427 -21.124 -26.855 1.00 34.12 626 ALA A C 1
ATOM 5235 O O . ALA A 1 626 ? 12.838 -22.117 -26.250 1.00 34.12 626 ALA A O 1
ATOM 5236 N N . ALA A 1 627 ? 11.216 -21.094 -27.430 1.00 31.47 627 ALA A N 1
ATOM 5237 C CA . ALA A 1 627 ? 10.273 -22.216 -27.436 1.00 31.47 627 ALA A CA 1
ATOM 5238 C C . ALA A 1 627 ? 10.460 -23.161 -28.640 1.00 31.47 627 ALA A C 1
ATOM 5240 O O . ALA A 1 627 ? 10.138 -24.345 -28.533 1.00 31.47 627 ALA A O 1
ATOM 5241 N N . ASP A 1 628 ? 11.052 -22.687 -29.740 1.00 32.09 628 ASP A N 1
ATOM 5242 C CA . ASP A 1 628 ? 11.354 -23.502 -30.923 1.00 32.09 628 ASP A CA 1
ATOM 5243 C C . ASP A 1 628 ? 12.656 -24.302 -30.734 1.00 32.09 628 ASP A C 1
ATOM 5245 O O . ASP A 1 628 ? 13.694 -24.037 -31.338 1.00 32.09 628 ASP A O 1
ATOM 5249 N N . ARG A 1 629 ? 12.598 -25.328 -29.878 1.00 33.53 629 ARG A N 1
ATOM 5250 C CA . ARG A 1 629 ? 13.670 -26.323 -29.679 1.00 33.53 629 ARG A CA 1
ATOM 5251 C C . ARG A 1 629 ? 13.771 -27.391 -30.784 1.00 33.53 629 ARG A C 1
ATOM 5253 O O . ARG A 1 629 ? 14.481 -28.371 -30.597 1.00 33.53 629 ARG A O 1
ATOM 5260 N N . GLU A 1 630 ? 13.120 -27.225 -31.936 1.00 27.62 630 GLU A N 1
ATOM 5261 C CA . GLU A 1 630 ? 13.118 -28.240 -33.011 1.00 27.62 630 GLU A CA 1
ATOM 5262 C C . GLU A 1 630 ? 13.492 -27.713 -34.407 1.00 27.62 630 GLU A C 1
ATOM 5264 O O . GLU A 1 630 ? 13.092 -28.267 -35.430 1.00 27.62 630 GLU A O 1
ATOM 5269 N N . LEU A 1 631 ? 14.337 -26.687 -34.489 1.00 29.83 631 LEU A N 1
ATOM 5270 C CA . LEU A 1 631 ? 15.164 -26.492 -35.684 1.00 29.83 631 LEU A CA 1
ATOM 5271 C C . LEU A 1 631 ? 16.556 -27.028 -35.379 1.00 29.83 631 LEU A C 1
ATOM 5273 O O . LEU A 1 631 ? 17.478 -26.287 -35.056 1.00 29.83 631 LEU A O 1
ATOM 5277 N N . ASN A 1 632 ? 16.662 -28.356 -35.437 1.00 24.55 632 ASN A N 1
ATOM 5278 C CA . ASN A 1 632 ? 17.938 -29.052 -35.465 1.00 24.55 632 ASN A CA 1
ATOM 5279 C C . ASN A 1 632 ? 18.781 -28.454 -36.615 1.00 24.55 632 ASN A C 1
ATOM 5281 O O . ASN A 1 632 ? 18.336 -28.538 -37.768 1.00 24.55 632 ASN A O 1
ATOM 5285 N N . PRO A 1 633 ? 19.950 -27.840 -36.347 1.00 29.94 633 PRO A N 1
ATOM 5286 C CA . PRO A 1 633 ? 20.788 -27.280 -37.406 1.00 29.94 633 PRO A CA 1
ATOM 5287 C C . PRO A 1 633 ? 21.281 -28.356 -38.391 1.00 29.94 633 PRO A C 1
ATOM 5289 O O . PRO A 1 633 ? 21.650 -28.025 -39.514 1.00 29.94 633 PRO A O 1
ATOM 5292 N N . ASP A 1 634 ? 21.171 -29.641 -38.035 1.00 25.83 634 ASP A N 1
ATOM 5293 C CA . ASP A 1 634 ? 21.598 -30.767 -38.871 1.00 25.83 634 ASP A CA 1
ATOM 5294 C C . ASP A 1 634 ? 20.615 -31.169 -39.994 1.00 25.83 634 ASP A C 1
ATOM 5296 O O . ASP A 1 634 ? 20.935 -32.056 -40.783 1.00 25.83 634 ASP A O 1
ATOM 5300 N N . ILE A 1 635 ? 19.436 -30.538 -40.129 1.00 25.00 635 ILE A N 1
ATOM 5301 C CA . ILE A 1 635 ? 18.474 -30.878 -41.212 1.00 25.00 635 ILE A CA 1
ATOM 5302 C C . ILE A 1 635 ? 18.626 -29.983 -42.457 1.00 25.00 635 ILE A C 1
ATOM 5304 O O . ILE A 1 635 ? 18.085 -30.294 -43.515 1.00 25.00 635 ILE A O 1
ATOM 5308 N N . PHE A 1 636 ? 19.443 -28.931 -42.393 1.00 29.23 636 PHE A N 1
ATOM 5309 C CA . PHE A 1 636 ? 19.913 -28.229 -43.590 1.00 29.23 636 PHE A CA 1
ATOM 5310 C C . PHE A 1 636 ? 21.415 -28.440 -43.764 1.00 29.23 636 PHE A C 1
ATOM 5312 O O . PHE A 1 636 ? 22.192 -27.495 -43.880 1.00 29.23 636 PHE A O 1
ATOM 5319 N N . THR A 1 637 ? 21.836 -29.702 -43.875 1.00 24.53 637 THR A N 1
ATOM 5320 C CA . THR A 1 637 ? 22.896 -29.963 -44.848 1.00 24.53 637 THR A CA 1
ATOM 5321 C C . THR A 1 637 ? 22.284 -29.596 -46.190 1.00 24.53 637 THR A C 1
ATOM 5323 O O . THR A 1 637 ? 21.438 -30.310 -46.720 1.00 24.53 637 THR A O 1
ATOM 5326 N N . ILE A 1 638 ? 22.625 -28.410 -46.690 1.00 31.88 638 ILE A N 1
ATOM 5327 C CA . ILE A 1 638 ? 22.401 -28.071 -48.087 1.00 31.88 638 ILE A CA 1
ATOM 5328 C C . ILE A 1 638 ? 23.190 -29.140 -48.855 1.00 31.88 638 ILE A C 1
ATOM 5330 O O . ILE A 1 638 ? 24.406 -29.019 -49.010 1.00 31.88 638 ILE A O 1
ATOM 5334 N N . GLU A 1 639 ? 22.515 -30.227 -49.268 1.00 28.66 639 GLU A N 1
ATOM 5335 C CA . GLU A 1 639 ? 22.910 -30.984 -50.459 1.00 28.66 639 GLU A CA 1
ATOM 5336 C C . GLU A 1 639 ? 23.280 -29.909 -51.473 1.00 28.66 639 GLU A C 1
ATOM 5338 O O . GLU A 1 639 ? 22.488 -28.979 -51.667 1.00 28.66 639 GLU A O 1
ATOM 5343 N N . SER A 1 640 ? 24.518 -29.953 -51.982 1.00 32.16 640 SER A N 1
ATOM 5344 C CA . SER A 1 640 ? 25.095 -28.872 -52.787 1.00 32.16 640 SER A CA 1
ATOM 5345 C C . SER A 1 640 ? 24.030 -28.295 -53.721 1.00 32.16 640 SER A C 1
ATOM 5347 O O . SER A 1 640 ? 23.261 -29.057 -54.302 1.00 32.16 640 SER A O 1
ATOM 5349 N N . THR A 1 641 ? 23.944 -26.973 -53.864 1.00 36.09 641 THR A N 1
ATOM 5350 C CA . THR A 1 641 ? 22.948 -26.296 -54.722 1.00 36.09 641 THR A CA 1
ATOM 5351 C C . THR A 1 641 ? 22.779 -26.981 -56.087 1.00 36.09 641 THR A C 1
ATOM 5353 O O . THR A 1 641 ? 21.672 -27.066 -56.606 1.00 36.09 641 THR A O 1
ATOM 5356 N N . SER A 1 642 ? 23.852 -27.571 -56.611 1.00 35.16 642 SER A N 1
ATOM 5357 C CA . SER A 1 642 ? 23.920 -28.454 -57.781 1.00 35.16 642 SER A CA 1
ATOM 5358 C C . SER A 1 642 ? 23.034 -29.720 -57.750 1.00 35.16 642 SER A C 1
ATOM 5360 O O . SER A 1 642 ? 22.462 -30.084 -58.773 1.00 35.16 642 SER A O 1
ATOM 5362 N N . GLU A 1 643 ? 22.894 -30.409 -56.620 1.00 35.88 643 GLU A N 1
ATOM 5363 C CA . GLU A 1 643 ? 22.113 -31.651 -56.467 1.00 35.88 643 GLU A CA 1
ATOM 5364 C C . GLU A 1 643 ? 20.604 -31.379 -56.367 1.00 35.88 643 GLU A C 1
ATOM 5366 O O . GLU A 1 643 ? 19.787 -32.086 -56.964 1.00 35.88 643 GLU A O 1
ATOM 5371 N N . LEU A 1 644 ? 20.240 -30.289 -55.685 1.00 37.22 644 LEU A N 1
ATOM 5372 C CA . LEU A 1 644 ? 18.862 -29.809 -55.557 1.00 37.22 644 LEU A CA 1
ATOM 5373 C C . LEU A 1 644 ? 18.352 -29.206 -56.879 1.00 37.22 644 LEU A C 1
ATOM 5375 O O . LEU A 1 644 ? 17.214 -29.461 -57.269 1.00 37.22 644 LEU A O 1
ATOM 5379 N N . LEU A 1 645 ? 19.218 -28.500 -57.618 1.00 39.56 645 LEU A N 1
ATOM 5380 C CA . LEU A 1 645 ? 18.941 -28.019 -58.979 1.00 39.56 645 LEU A CA 1
ATOM 5381 C C . LEU A 1 645 ? 18.742 -29.173 -59.977 1.00 39.56 645 LEU A C 1
ATOM 5383 O O . LEU A 1 645 ? 17.816 -29.113 -60.783 1.00 39.56 645 LEU A O 1
ATOM 5387 N N . ASN A 1 646 ? 19.522 -30.258 -59.877 1.00 42.34 646 ASN A N 1
ATOM 5388 C CA . ASN A 1 646 ? 19.360 -31.444 -60.733 1.00 42.34 646 ASN A CA 1
ATOM 5389 C C . ASN A 1 646 ? 18.034 -32.191 -60.503 1.00 42.34 646 ASN A C 1
ATOM 5391 O O . ASN A 1 646 ? 17.516 -32.830 -61.415 1.00 42.34 646 ASN A O 1
ATOM 5395 N N . ARG A 1 647 ? 17.453 -32.113 -59.298 1.00 41.00 647 ARG A N 1
ATOM 5396 C CA . ARG A 1 647 ? 16.121 -32.677 -59.008 1.00 41.00 647 ARG A CA 1
ATOM 5397 C C . ARG A 1 647 ? 14.964 -31.806 -59.514 1.00 41.00 647 ARG A C 1
ATOM 5399 O O . ARG A 1 647 ? 13.852 -32.313 -59.634 1.00 41.00 647 ARG A O 1
ATOM 5406 N N . ILE A 1 648 ? 15.215 -30.529 -59.810 1.00 41.47 648 ILE A N 1
ATOM 5407 C CA . ILE A 1 648 ? 14.216 -29.523 -60.220 1.00 41.47 648 ILE A CA 1
ATOM 5408 C C . ILE A 1 648 ? 14.195 -29.333 -61.754 1.00 41.47 648 ILE A C 1
ATOM 5410 O O . ILE A 1 648 ? 13.575 -28.406 -62.275 1.00 41.47 648 ILE A O 1
ATOM 5414 N N . GLU A 1 649 ? 14.798 -30.236 -62.535 1.00 40.03 649 GLU A N 1
ATOM 5415 C CA . GLU A 1 649 ? 14.650 -30.180 -63.991 1.00 40.03 649 GLU A CA 1
ATOM 5416 C C . GLU A 1 649 ? 13.177 -30.369 -64.407 1.00 40.03 649 GLU A C 1
ATOM 5418 O O . GLU A 1 649 ? 12.619 -31.465 -64.353 1.00 40.03 649 GLU A O 1
ATOM 5423 N N . ARG A 1 650 ? 12.587 -29.265 -64.892 1.00 40.31 650 ARG A N 1
ATOM 5424 C CA . ARG A 1 650 ? 11.244 -29.116 -65.488 1.00 40.31 650 ARG A CA 1
ATOM 5425 C C . ARG A 1 650 ? 10.077 -29.034 -64.493 1.00 40.31 650 ARG A C 1
ATOM 5427 O O . ARG A 1 650 ? 9.185 -29.876 -64.500 1.00 40.31 650 ARG A O 1
ATOM 5434 N N . GLY A 1 651 ? 10.029 -27.950 -63.714 1.00 39.31 651 GLY A N 1
ATOM 5435 C CA . GLY A 1 651 ? 8.770 -27.407 -63.173 1.00 39.31 651 GLY A CA 1
ATOM 5436 C C . GLY A 1 651 ? 7.972 -28.343 -62.255 1.00 39.31 651 GLY A C 1
ATOM 5437 O O . GLY A 1 651 ? 6.747 -28.404 -62.356 1.00 39.31 651 GLY A O 1
ATOM 5438 N N . GLY A 1 652 ? 8.653 -29.091 -61.384 1.00 36.59 652 GLY A N 1
ATOM 5439 C CA . GLY A 1 652 ? 8.029 -30.013 -60.431 1.00 36.59 652 GLY A CA 1
ATOM 5440 C C . GLY A 1 652 ? 7.865 -29.433 -59.020 1.00 36.59 652 GLY A C 1
ATOM 5441 O O . GLY A 1 652 ? 8.714 -28.689 -58.536 1.00 36.59 652 GLY A O 1
ATOM 5442 N N . ILE A 1 653 ? 6.782 -29.823 -58.338 1.00 40.56 653 ILE A N 1
ATOM 5443 C CA . ILE A 1 653 ? 6.564 -29.589 -56.900 1.00 40.56 653 ILE A CA 1
ATOM 5444 C C . ILE A 1 653 ? 7.326 -30.665 -56.118 1.00 40.56 653 ILE A C 1
ATOM 5446 O O . ILE A 1 653 ? 7.120 -31.852 -56.371 1.00 40.56 653 ILE A O 1
ATOM 5450 N N . VAL A 1 654 ? 8.155 -30.272 -55.146 1.00 38.62 654 VAL A N 1
ATOM 5451 C CA . VAL A 1 654 ? 8.824 -31.220 -54.239 1.00 38.62 654 VAL A CA 1
ATOM 5452 C C . VAL A 1 654 ? 8.090 -31.234 -52.899 1.00 38.62 654 VAL A C 1
ATOM 5454 O O . VAL A 1 654 ? 8.017 -30.227 -52.192 1.00 38.62 654 VAL A O 1
ATOM 5457 N N . GLU A 1 655 ? 7.518 -32.386 -52.552 1.00 36.97 655 GLU A N 1
ATOM 5458 C CA . GLU A 1 655 ? 6.904 -32.623 -51.245 1.00 36.97 655 GLU A CA 1
ATOM 5459 C C . GLU A 1 655 ? 8.010 -32.976 -50.238 1.00 36.97 655 GLU A C 1
ATOM 5461 O O . GLU A 1 655 ? 8.737 -33.955 -50.419 1.00 36.97 655 GLU A O 1
ATOM 5466 N N . LEU A 1 656 ? 8.178 -32.161 -49.192 1.00 37.62 656 LEU A N 1
ATOM 5467 C CA . LEU A 1 656 ? 9.142 -32.460 -48.132 1.00 37.62 656 LEU A CA 1
ATOM 5468 C C . LEU A 1 656 ? 8.641 -33.653 -47.298 1.00 37.62 656 LEU A C 1
ATOM 5470 O O . LEU A 1 656 ? 7.433 -33.774 -47.063 1.00 37.62 656 LEU A O 1
ATOM 5474 N N . PRO A 1 657 ? 9.535 -34.543 -46.827 1.00 31.20 657 PRO A N 1
ATOM 5475 C CA . PRO A 1 657 ? 9.133 -35.713 -46.059 1.00 31.20 657 PRO A CA 1
ATOM 5476 C C . PRO A 1 657 ? 8.353 -35.302 -44.804 1.00 31.20 657 PRO A C 1
ATOM 5478 O O . PRO A 1 657 ? 8.762 -34.423 -44.044 1.00 31.20 657 PRO A O 1
ATOM 5481 N N . LYS A 1 658 ? 7.208 -35.960 -44.585 1.00 33.25 658 LYS A N 1
ATOM 5482 C CA . LYS A 1 658 ? 6.375 -35.776 -43.391 1.00 33.25 658 LYS A CA 1
ATOM 5483 C C . LYS A 1 658 ? 7.203 -36.096 -42.144 1.00 33.25 658 LYS A C 1
ATOM 5485 O O . LYS A 1 658 ? 7.685 -37.220 -42.007 1.00 33.25 658 LYS A O 1
ATOM 5490 N N . GLN A 1 659 ? 7.336 -35.141 -41.224 1.00 31.94 659 GLN A N 1
ATOM 5491 C CA . GLN A 1 659 ? 7.868 -35.429 -39.891 1.00 31.94 659 GLN A CA 1
ATOM 5492 C C . GLN A 1 659 ? 6.979 -36.470 -39.191 1.00 31.94 659 GLN A C 1
ATOM 5494 O O . GLN A 1 659 ? 5.748 -36.413 -39.270 1.00 31.94 659 GLN A O 1
ATOM 5499 N N . GLN A 1 660 ? 7.612 -37.436 -38.519 1.00 25.48 660 GLN A N 1
ATOM 5500 C CA . GLN A 1 660 ? 6.937 -38.373 -37.623 1.00 25.48 660 GLN A CA 1
ATOM 5501 C C . GLN A 1 660 ? 6.244 -37.598 -36.497 1.00 25.48 660 GLN A C 1
ATOM 5503 O O . GLN A 1 660 ? 6.866 -36.824 -35.778 1.00 25.48 660 GLN A O 1
ATOM 5508 N N . VAL A 1 661 ? 4.940 -37.825 -36.360 1.00 26.00 661 VAL A N 1
ATOM 5509 C CA . VAL A 1 661 ? 4.083 -37.233 -35.331 1.00 26.00 661 VAL A CA 1
ATOM 5510 C C . VAL A 1 661 ? 4.443 -37.823 -33.963 1.00 26.00 661 VAL A C 1
ATOM 5512 O O . VAL A 1 661 ? 4.282 -39.026 -33.755 1.00 26.00 661 VAL A O 1
ATOM 5515 N N . PHE A 1 662 ? 4.867 -36.984 -33.016 1.00 25.45 662 PHE A N 1
ATOM 5516 C CA . PHE A 1 662 ? 4.863 -37.315 -31.586 1.00 25.45 662 PHE A CA 1
ATOM 5517 C C . PHE A 1 662 ? 3.530 -36.878 -30.936 1.00 25.45 662 PHE A C 1
ATOM 5519 O O . PHE A 1 662 ? 2.879 -35.955 -31.427 1.00 25.45 662 PHE A O 1
ATOM 5526 N N . PRO A 1 663 ? 3.071 -37.527 -29.845 1.00 25.12 663 PRO A N 1
ATOM 5527 C CA . PRO A 1 663 ? 1.638 -37.741 -29.588 1.00 25.12 663 PRO A CA 1
ATOM 5528 C C . PRO A 1 663 ? 0.771 -36.531 -29.195 1.00 25.12 663 PRO A C 1
ATOM 5530 O O . PRO A 1 663 ? -0.411 -36.733 -28.940 1.00 25.12 663 PRO A O 1
ATOM 5533 N N . ASN A 1 664 ? 1.291 -35.299 -29.135 1.00 27.88 664 ASN A N 1
ATOM 5534 C CA . ASN A 1 664 ? 0.578 -34.167 -28.518 1.00 27.88 664 ASN A CA 1
ATOM 5535 C C . ASN A 1 664 ? 0.397 -32.911 -29.395 1.00 27.88 664 ASN A C 1
ATOM 5537 O O . ASN A 1 664 ? 0.043 -31.859 -28.869 1.00 27.88 664 ASN A O 1
ATOM 5541 N N . GLN A 1 665 ? 0.550 -32.999 -30.720 1.00 28.67 665 GLN A N 1
ATOM 5542 C CA . GLN A 1 665 ? 0.130 -31.928 -31.637 1.00 28.67 665 GLN A CA 1
ATOM 5543 C C . GLN A 1 665 ? -0.742 -32.492 -32.772 1.00 28.67 665 GLN A C 1
ATOM 5545 O O . GLN A 1 665 ? -0.263 -33.163 -33.682 1.00 28.67 665 GLN A O 1
ATOM 5550 N N . GLN A 1 666 ? -2.053 -32.231 -32.711 1.00 27.94 666 GLN A N 1
ATOM 5551 C CA . GLN A 1 666 ? -3.015 -32.547 -33.774 1.00 27.94 666 GLN A CA 1
ATOM 5552 C C . GLN A 1 666 ? -3.108 -31.398 -34.789 1.00 27.94 666 GLN A C 1
ATOM 5554 O O . GLN A 1 666 ? -4.142 -30.756 -34.880 1.00 27.94 666 GLN A O 1
ATOM 5559 N N . THR A 1 667 ? -2.059 -31.148 -35.572 1.00 29.88 667 THR A N 1
ATOM 5560 C CA . THR A 1 667 ? -2.164 -30.447 -36.870 1.00 29.88 667 THR A CA 1
ATOM 5561 C C . THR A 1 667 ? -0.908 -30.711 -37.703 1.00 29.88 667 THR A C 1
ATOM 5563 O O . THR A 1 667 ? 0.044 -29.939 -37.713 1.00 29.88 667 THR A O 1
ATOM 5566 N N . SER A 1 668 ? -0.886 -31.821 -38.445 1.00 32.16 668 SER A N 1
ATOM 5567 C CA . SER A 1 668 ? 0.145 -32.054 -39.462 1.00 32.16 668 SER A CA 1
ATOM 5568 C C . SER A 1 668 ? -0.210 -31.274 -40.732 1.00 32.16 668 SER A C 1
ATOM 5570 O O . SER A 1 668 ? -0.965 -31.776 -41.570 1.00 32.16 668 SER A O 1
ATOM 5572 N N . VAL A 1 669 ? 0.299 -30.052 -40.892 1.00 34.34 669 VAL A N 1
ATOM 5573 C CA . VAL A 1 669 ? 0.197 -29.341 -42.176 1.00 34.34 669 VAL A CA 1
ATOM 5574 C C . VAL A 1 669 ? 1.493 -29.575 -42.967 1.00 34.34 669 VAL A C 1
ATOM 5576 O O . VAL A 1 669 ? 2.573 -29.297 -42.444 1.00 34.34 669 VAL A O 1
ATOM 5579 N N . PRO A 1 670 ? 1.431 -30.122 -44.194 1.00 33.78 670 PRO A N 1
ATOM 5580 C CA . PRO A 1 670 ? 2.619 -30.349 -45.014 1.00 33.78 670 PRO A CA 1
ATOM 5581 C C . PRO A 1 670 ? 3.285 -29.027 -45.427 1.00 33.78 670 PRO A C 1
ATOM 5583 O O . PRO A 1 670 ? 2.612 -28.080 -45.835 1.00 33.78 670 PRO A O 1
ATOM 5586 N N . LYS A 1 671 ? 4.620 -28.977 -45.338 1.00 38.56 671 LYS A N 1
ATOM 5587 C CA . LYS A 1 671 ? 5.451 -27.894 -45.884 1.00 38.56 671 LYS A CA 1
ATOM 5588 C C . LYS A 1 671 ? 5.757 -28.221 -47.350 1.00 38.56 671 LYS A C 1
ATOM 5590 O O . LYS A 1 671 ? 6.335 -29.269 -47.628 1.00 38.56 671 LYS A O 1
ATOM 5595 N N . TYR A 1 672 ? 5.372 -27.347 -48.276 1.00 37.53 672 TYR A N 1
ATOM 5596 C CA . TYR A 1 672 ? 5.664 -27.496 -49.707 1.00 37.53 672 TYR A CA 1
ATOM 5597 C C . TYR A 1 672 ? 6.740 -26.500 -50.137 1.00 37.53 672 TYR A C 1
ATOM 5599 O O . TYR A 1 672 ? 6.714 -25.355 -49.688 1.00 37.53 672 TYR A O 1
ATOM 5607 N N . LEU A 1 673 ? 7.639 -26.928 -51.028 1.00 36.22 673 LEU A N 1
ATOM 5608 C CA . LEU A 1 673 ? 8.551 -26.048 -51.756 1.00 36.22 673 LEU A CA 1
ATOM 5609 C C . LEU A 1 673 ? 8.072 -25.978 -53.213 1.00 36.22 673 LEU A C 1
ATOM 5611 O O . LEU A 1 673 ? 7.940 -27.011 -53.873 1.00 36.22 673 LEU A O 1
ATOM 5615 N N . LEU A 1 674 ? 7.781 -24.775 -53.707 1.00 38.97 674 LEU A N 1
ATOM 5616 C CA . LEU A 1 674 ? 7.361 -24.551 -55.091 1.00 38.97 674 LEU A CA 1
ATOM 5617 C C . LEU A 1 674 ? 8.413 -23.683 -55.786 1.00 38.97 674 LEU A C 1
ATOM 5619 O O . LEU A 1 674 ? 8.663 -22.566 -55.338 1.00 38.97 674 LEU A O 1
ATOM 5623 N N . ALA A 1 675 ? 9.018 -24.201 -56.854 1.00 37.97 675 ALA A N 1
ATOM 5624 C CA . ALA A 1 675 ? 9.945 -23.466 -57.709 1.00 37.97 675 ALA A CA 1
ATOM 5625 C C . ALA A 1 675 ? 9.277 -23.234 -59.070 1.00 37.97 675 ALA A C 1
ATOM 5627 O O . ALA A 1 675 ? 8.839 -24.185 -59.717 1.00 37.97 675 ALA A O 1
ATOM 5628 N N . LEU A 1 676 ? 9.177 -21.976 -59.499 1.00 41.44 676 LEU A N 1
ATOM 5629 C CA . LEU A 1 676 ? 8.671 -21.605 -60.821 1.00 41.44 676 LEU A CA 1
ATOM 5630 C C . LEU A 1 676 ? 9.764 -20.846 -61.572 1.00 41.44 676 LEU A C 1
ATOM 5632 O O . LEU A 1 676 ? 10.229 -19.804 -61.114 1.00 41.44 676 LEU A O 1
ATOM 5636 N N . GLY A 1 677 ? 10.155 -21.382 -62.724 1.00 37.97 677 GLY A N 1
ATOM 5637 C CA . GLY A 1 677 ? 11.065 -20.755 -63.676 1.00 37.97 677 GLY A CA 1
ATOM 5638 C C . GLY A 1 677 ? 10.852 -21.377 -65.054 1.00 37.97 677 GLY A C 1
ATOM 5639 O O . GLY A 1 677 ? 10.671 -22.591 -65.154 1.00 37.97 677 GLY A O 1
ATOM 5640 N N . ASP A 1 678 ? 10.821 -20.546 -66.097 1.00 38.75 678 ASP A N 1
ATOM 5641 C CA . ASP A 1 678 ? 10.678 -21.007 -67.485 1.00 38.75 678 ASP A CA 1
ATOM 5642 C C . ASP A 1 678 ? 12.047 -21.383 -68.113 1.00 38.75 678 ASP A C 1
ATOM 5644 O O . ASP A 1 678 ? 12.043 -22.056 -69.136 1.00 38.75 678 ASP A O 1
ATOM 5648 N N . ASP A 1 679 ? 13.198 -21.048 -67.495 1.00 37.47 679 ASP A N 1
ATOM 5649 C CA . ASP A 1 679 ? 14.548 -21.453 -67.943 1.00 37.47 679 ASP A CA 1
ATOM 5650 C C . ASP A 1 679 ? 15.598 -21.463 -66.804 1.00 37.47 679 ASP A C 1
ATOM 5652 O O . ASP A 1 679 ? 15.487 -20.736 -65.816 1.00 37.47 679 ASP A O 1
ATOM 5656 N N . ALA A 1 680 ? 16.659 -22.270 -66.961 1.00 36.47 680 ALA A N 1
ATOM 5657 C CA . ALA A 1 680 ? 17.686 -22.567 -65.942 1.00 36.47 680 ALA A CA 1
ATOM 5658 C C . ALA A 1 680 ? 18.530 -21.366 -65.451 1.00 36.47 680 ALA A C 1
ATOM 5660 O O . ALA A 1 680 ? 19.299 -21.510 -64.503 1.00 36.47 680 ALA A O 1
ATOM 5661 N N . ALA A 1 681 ? 18.397 -20.192 -66.075 1.00 36.16 681 ALA A N 1
ATOM 5662 C CA . ALA A 1 681 ? 19.063 -18.957 -65.657 1.00 36.16 681 ALA A CA 1
ATOM 5663 C C . ALA A 1 681 ? 18.171 -18.036 -64.797 1.00 36.16 681 ALA A C 1
ATOM 5665 O O . ALA A 1 681 ? 18.679 -17.078 -64.222 1.00 36.16 681 ALA A O 1
ATOM 5666 N N . ASP A 1 682 ? 16.872 -18.337 -64.679 1.00 39.22 682 ASP A N 1
ATOM 5667 C CA . ASP A 1 682 ? 15.852 -17.448 -64.112 1.00 39.22 682 ASP A CA 1
ATOM 5668 C C . ASP A 1 682 ? 14.933 -18.193 -63.118 1.00 39.22 682 ASP A C 1
ATOM 5670 O O . ASP A 1 682 ? 13.710 -18.245 -63.269 1.00 39.22 682 ASP A O 1
ATOM 5674 N N . ILE A 1 683 ? 15.512 -18.788 -62.069 1.00 38.38 683 ILE A N 1
ATOM 5675 C CA . ILE A 1 683 ? 14.738 -19.313 -60.931 1.00 38.38 683 ILE A CA 1
ATOM 5676 C C . ILE A 1 683 ? 14.578 -18.180 -59.906 1.00 38.38 683 ILE A C 1
ATOM 5678 O O . ILE A 1 683 ? 15.517 -17.864 -59.179 1.00 38.38 683 ILE A O 1
ATOM 5682 N N . HIS A 1 684 ? 13.398 -17.548 -59.862 1.00 42.44 684 HIS A N 1
ATOM 5683 C CA . HIS A 1 684 ? 13.178 -16.268 -59.155 1.00 42.44 684 HIS A CA 1
ATOM 5684 C C . HIS A 1 684 ? 12.308 -16.333 -57.890 1.00 42.44 684 HIS A C 1
ATOM 5686 O O . HIS A 1 684 ? 11.995 -15.283 -57.335 1.00 42.44 684 HIS A O 1
ATOM 5692 N N . LEU A 1 685 ? 11.894 -17.511 -57.408 1.00 39.84 685 LEU A N 1
ATOM 5693 C CA . LEU A 1 685 ? 10.932 -17.572 -56.301 1.00 39.84 685 LEU A CA 1
ATOM 5694 C C . LEU A 1 685 ? 11.107 -18.813 -55.416 1.00 39.84 685 LEU A C 1
ATOM 5696 O O . LEU A 1 685 ? 10.965 -19.941 -55.886 1.00 39.84 685 LEU A O 1
ATOM 5700 N N . PHE A 1 686 ? 11.336 -18.596 -54.119 1.00 41.28 686 PHE A N 1
ATOM 5701 C CA . PHE A 1 686 ? 11.209 -19.622 -53.081 1.00 41.28 686 PHE A CA 1
ATOM 5702 C C . PHE A 1 686 ? 10.026 -19.267 -52.184 1.00 41.28 686 PHE A C 1
ATOM 5704 O O . PHE A 1 686 ? 10.011 -18.193 -51.584 1.00 41.28 686 PHE A O 1
ATOM 5711 N N . ILE A 1 687 ? 9.038 -20.161 -52.101 1.00 42.22 687 ILE A N 1
ATOM 5712 C CA . ILE A 1 687 ? 7.850 -19.987 -51.260 1.00 42.22 687 ILE A CA 1
ATOM 5713 C C . ILE A 1 687 ? 7.933 -20.950 -50.077 1.00 42.22 687 ILE A C 1
ATOM 5715 O O . ILE A 1 687 ? 7.930 -22.166 -50.270 1.00 42.22 687 ILE A O 1
ATOM 5719 N N . VAL A 1 688 ? 7.944 -20.410 -48.856 1.00 40.44 688 VAL A N 1
ATOM 5720 C CA . VAL A 1 688 ? 7.700 -21.180 -47.626 1.00 40.44 688 VAL A CA 1
ATOM 5721 C C . VAL A 1 688 ? 6.353 -20.750 -47.049 1.00 40.44 688 VAL A C 1
ATOM 5723 O O . VAL A 1 688 ? 6.121 -19.563 -46.815 1.00 40.44 688 VAL A O 1
ATOM 5726 N N . LEU A 1 689 ? 5.457 -21.716 -46.840 1.00 39.22 689 LEU A N 1
ATOM 5727 C CA . LEU A 1 689 ? 4.125 -21.496 -46.269 1.00 39.22 689 LEU A CA 1
ATOM 5728 C C . LEU A 1 689 ? 4.158 -21.795 -44.765 1.00 39.22 689 LEU A C 1
ATOM 5730 O O . LEU A 1 689 ? 4.518 -22.904 -44.365 1.00 39.22 689 LEU A O 1
ATOM 5734 N N . SER A 1 690 ? 3.761 -20.826 -43.938 1.00 40.03 690 SER A N 1
ATOM 5735 C CA . SER A 1 690 ? 3.533 -21.016 -42.498 1.00 40.03 690 SER A CA 1
ATOM 5736 C C . SER A 1 690 ? 2.129 -20.536 -42.111 1.00 40.03 690 SER A C 1
ATOM 5738 O O . SER A 1 690 ? 1.568 -19.653 -42.757 1.00 40.03 690 SER A O 1
ATOM 5740 N N . VAL A 1 691 ? 1.509 -21.146 -41.099 1.00 39.12 691 VAL A N 1
ATOM 5741 C CA . VAL A 1 691 ? 0.174 -20.741 -40.621 1.00 39.12 691 VAL A CA 1
ATOM 5742 C C . VAL A 1 691 ? 0.344 -19.671 -39.547 1.00 39.12 691 VAL A C 1
ATOM 5744 O O . VAL A 1 691 ? 1.140 -19.848 -38.628 1.00 39.12 691 VAL A O 1
ATOM 5747 N N . ALA A 1 692 ? -0.389 -18.563 -39.670 1.00 36.62 692 ALA A N 1
ATOM 5748 C CA . ALA A 1 692 ? -0.204 -17.385 -38.819 1.00 36.62 692 ALA A CA 1
ATOM 5749 C C . ALA A 1 692 ? -1.020 -17.413 -37.509 1.00 36.62 692 ALA A C 1
ATOM 5751 O O . ALA A 1 692 ? -0.765 -16.594 -36.628 1.00 36.62 692 ALA A O 1
ATOM 5752 N N . ASP A 1 693 ? -1.990 -18.325 -37.352 1.00 38.78 693 ASP A N 1
ATOM 5753 C CA . ASP A 1 693 ? -2.784 -18.442 -36.123 1.00 38.78 693 ASP A CA 1
ATOM 5754 C C . ASP A 1 693 ? -3.255 -19.875 -35.799 1.00 38.78 693 ASP A C 1
ATOM 5756 O O . ASP A 1 693 ? -3.189 -20.793 -36.616 1.00 38.78 693 ASP A O 1
ATOM 5760 N N . SER A 1 694 ? -3.758 -20.072 -34.576 1.00 34.50 694 SER A N 1
ATOM 5761 C CA . SER A 1 694 ? -4.261 -21.362 -34.078 1.00 34.50 694 SER A CA 1
ATOM 5762 C C . SER A 1 694 ? -5.603 -21.796 -34.684 1.00 34.50 694 SER A C 1
ATOM 5764 O O . SER A 1 694 ? -6.073 -22.894 -34.383 1.00 34.50 694 SER A O 1
ATOM 5766 N N . SER A 1 695 ? -6.226 -20.957 -35.521 1.00 39.72 695 SER A N 1
ATOM 5767 C CA . SER A 1 695 ? -7.513 -21.233 -36.168 1.00 39.72 695 SER A CA 1
ATOM 5768 C C . SER A 1 695 ? -7.369 -21.759 -37.602 1.00 39.72 695 SER A C 1
ATOM 5770 O O . SER A 1 695 ? -8.323 -22.315 -38.142 1.00 39.72 695 SER A O 1
ATOM 5772 N N . GLY A 1 696 ? -6.179 -21.637 -38.209 1.00 41.28 696 GLY A N 1
ATOM 5773 C CA . GLY A 1 696 ? -5.910 -22.096 -39.574 1.00 41.28 696 GLY A CA 1
ATOM 5774 C C . GLY A 1 696 ? -6.507 -21.192 -40.655 1.00 41.28 696 GLY A C 1
ATOM 5775 O O . GLY A 1 696 ? -6.592 -21.603 -41.812 1.00 41.28 696 GLY A O 1
ATOM 5776 N N . THR A 1 697 ? -6.928 -19.977 -40.292 1.00 37.44 697 THR A N 1
ATOM 5777 C CA . THR A 1 697 ? -7.679 -19.071 -41.179 1.00 37.44 697 THR A CA 1
ATOM 5778 C C . THR A 1 697 ? -6.761 -18.222 -42.061 1.00 37.44 697 THR A C 1
ATOM 5780 O O . THR A 1 697 ? -7.193 -17.734 -43.104 1.00 37.44 697 THR A O 1
ATOM 5783 N N . PHE A 1 698 ? -5.484 -18.080 -41.688 1.00 41.91 698 PHE A N 1
ATOM 5784 C CA . PHE A 1 698 ? -4.518 -17.260 -42.418 1.00 41.91 698 PHE A CA 1
ATOM 5785 C C . PHE A 1 698 ? -3.214 -18.005 -42.710 1.00 41.91 698 PHE A C 1
ATOM 5787 O O . PHE A 1 698 ? -2.634 -18.653 -41.834 1.00 41.91 698 PHE A O 1
ATOM 5794 N N . VAL A 1 699 ? -2.720 -17.853 -43.940 1.00 42.94 699 VAL A N 1
ATOM 5795 C CA . VAL A 1 699 ? -1.423 -18.385 -44.380 1.00 42.94 699 VAL A CA 1
ATOM 5796 C C . VAL A 1 699 ? -0.466 -17.221 -44.608 1.00 42.94 699 VAL A C 1
ATOM 5798 O O . VAL A 1 699 ? -0.791 -16.250 -45.295 1.00 42.94 699 VAL A O 1
ATOM 5801 N N . CYS A 1 700 ? 0.716 -17.323 -44.008 1.00 39.72 700 CYS A N 1
ATOM 5802 C CA . CYS A 1 700 ? 1.834 -16.421 -44.213 1.00 39.72 700 CYS A CA 1
ATOM 5803 C C . CYS A 1 700 ? 2.731 -16.982 -45.311 1.00 39.72 700 CYS A C 1
ATOM 5805 O O . CYS A 1 700 ? 3.169 -18.136 -45.254 1.00 39.72 700 CYS A O 1
ATOM 5807 N N . LEU A 1 701 ? 2.979 -16.158 -46.323 1.00 43.50 701 LEU A N 1
ATOM 5808 C CA . LEU A 1 701 ? 3.764 -16.528 -47.487 1.00 43.50 701 LEU A CA 1
ATOM 5809 C C . LEU A 1 701 ? 5.070 -15.745 -47.428 1.00 43.50 701 LEU A C 1
ATOM 5811 O O . LEU A 1 701 ? 5.081 -14.511 -47.462 1.00 43.50 701 LEU A O 1
ATOM 5815 N N . HIS A 1 702 ? 6.157 -16.492 -47.270 1.00 41.62 702 HIS A N 1
ATOM 5816 C CA . HIS A 1 702 ? 7.507 -15.963 -47.182 1.00 41.62 702 HIS A CA 1
ATOM 5817 C C . HIS A 1 702 ? 8.141 -16.086 -48.560 1.00 41.62 702 HIS A C 1
ATOM 5819 O O . HIS A 1 702 ? 8.320 -17.207 -49.043 1.00 41.62 702 HIS A O 1
ATOM 5825 N N . VAL A 1 703 ? 8.436 -14.948 -49.191 1.00 42.12 703 VAL A N 1
ATOM 5826 C CA . VAL A 1 703 ? 8.999 -14.908 -50.544 1.00 42.12 703 VAL A CA 1
ATOM 5827 C C . VAL A 1 703 ? 10.323 -14.170 -50.549 1.00 42.12 703 VAL A C 1
ATOM 5829 O O . VAL A 1 703 ? 10.427 -13.061 -50.025 1.00 42.12 703 VAL A O 1
ATOM 5832 N N . LEU A 1 704 ? 11.319 -14.793 -51.176 1.00 38.62 704 LEU A N 1
ATOM 5833 C CA . LEU A 1 704 ? 12.547 -14.131 -51.601 1.00 38.62 704 LEU A CA 1
ATOM 5834 C C . LEU A 1 704 ? 12.435 -13.776 -53.087 1.00 38.62 704 LEU A C 1
ATOM 5836 O O . LEU A 1 704 ? 12.458 -14.669 -53.930 1.00 38.62 704 LEU A O 1
ATOM 5840 N N . GLU A 1 705 ? 12.337 -12.482 -53.392 1.00 42.59 705 GLU A N 1
ATOM 5841 C CA . GLU A 1 705 ? 12.412 -11.935 -54.753 1.00 42.59 705 GLU A CA 1
ATOM 5842 C C . GLU A 1 705 ? 13.684 -11.106 -54.888 1.00 42.59 705 GLU A C 1
ATOM 5844 O O . GLU A 1 705 ? 13.835 -10.133 -54.153 1.00 42.59 705 GLU A O 1
ATOM 5849 N N . GLN A 1 706 ? 14.581 -11.462 -55.818 1.00 38.69 706 GLN A N 1
ATOM 5850 C CA . GLN A 1 706 ? 15.744 -10.652 -56.232 1.00 38.69 706 GLN A CA 1
ATOM 5851 C C . GLN A 1 706 ? 16.388 -9.850 -55.079 1.00 38.69 706 GLN A C 1
ATOM 5853 O O . GLN A 1 706 ? 16.493 -8.625 -55.128 1.00 38.69 706 GLN A O 1
ATOM 5858 N N . ASN A 1 707 ? 16.791 -10.556 -54.017 1.00 38.00 707 ASN A N 1
ATOM 5859 C CA . ASN A 1 707 ? 17.447 -10.004 -52.820 1.00 38.00 707 ASN A CA 1
ATOM 5860 C C . ASN A 1 707 ? 16.565 -9.139 -51.893 1.00 38.00 707 ASN A C 1
ATOM 5862 O O . ASN A 1 707 ? 17.078 -8.352 -51.096 1.00 38.00 707 ASN A O 1
ATOM 5866 N N . SER A 1 708 ? 15.245 -9.310 -51.942 1.00 33.50 708 SER A N 1
ATOM 5867 C CA . SER A 1 708 ? 14.280 -8.718 -51.015 1.00 33.50 708 SER A CA 1
ATOM 5868 C C . SER A 1 708 ? 13.359 -9.788 -50.426 1.00 33.50 708 SER A C 1
ATOM 5870 O O . SER A 1 708 ? 12.819 -10.634 -51.137 1.00 33.50 708 SER A O 1
ATOM 5872 N N . TYR A 1 709 ? 13.222 -9.774 -49.099 1.00 39.12 709 TYR A N 1
ATOM 5873 C CA . TYR A 1 709 ? 12.263 -10.609 -48.387 1.00 39.12 709 TYR A CA 1
ATOM 5874 C C . TYR A 1 709 ? 10.952 -9.839 -48.274 1.00 39.12 709 TYR A C 1
ATOM 5876 O O . TYR A 1 709 ? 10.939 -8.721 -47.756 1.00 39.12 709 TYR A O 1
ATOM 5884 N N . VAL A 1 710 ? 9.868 -10.438 -48.756 1.00 41.59 710 VAL A N 1
ATOM 5885 C CA . VAL A 1 710 ? 8.529 -9.854 -48.692 1.00 41.59 710 VAL A CA 1
ATOM 5886 C C . VAL A 1 710 ? 7.628 -10.817 -47.941 1.00 41.59 710 VAL A C 1
ATOM 5888 O O . VAL A 1 710 ? 7.498 -11.985 -48.320 1.00 41.59 710 VAL A O 1
ATOM 5891 N N . GLN A 1 711 ? 6.994 -10.324 -46.878 1.00 39.78 711 GLN A N 1
ATOM 5892 C CA . GLN A 1 711 ? 6.015 -11.094 -46.125 1.00 39.78 711 GLN A CA 1
ATOM 5893 C C . GLN A 1 711 ? 4.617 -10.636 -46.526 1.00 39.78 711 GLN A C 1
ATOM 5895 O O . GLN A 1 711 ? 4.250 -9.470 -46.367 1.00 39.78 711 GLN A O 1
ATOM 5900 N N . ARG A 1 712 ? 3.817 -11.563 -47.060 1.00 48.81 712 ARG A N 1
ATOM 5901 C CA . ARG A 1 712 ? 2.421 -11.288 -47.425 1.00 48.81 712 ARG A CA 1
ATOM 5902 C C . ARG A 1 712 ? 1.489 -12.261 -46.714 1.00 48.81 712 ARG A C 1
ATOM 5904 O O . ARG A 1 712 ? 1.812 -13.438 -46.552 1.00 48.81 712 ARG A O 1
ATOM 5911 N N . VAL A 1 713 ? 0.343 -11.752 -46.266 1.00 39.97 713 VAL A N 1
ATOM 5912 C CA . VAL A 1 713 ? -0.643 -12.505 -45.472 1.00 39.97 713 VAL A CA 1
ATOM 5913 C C . VAL A 1 713 ? -1.932 -12.693 -46.277 1.00 39.97 713 VAL A C 1
ATOM 5915 O O . VAL A 1 713 ? -2.441 -11.729 -46.854 1.00 39.97 713 VAL A O 1
ATOM 5918 N N . PHE A 1 714 ? -2.471 -13.918 -46.277 1.00 51.22 714 PHE A N 1
ATOM 5919 C CA . PHE A 1 714 ? -3.690 -14.312 -47.007 1.00 51.22 714 PHE A CA 1
ATOM 5920 C C . PHE A 1 714 ? -4.751 -14.884 -46.096 1.00 51.22 714 PHE A C 1
ATOM 5922 O O . PHE A 1 714 ? -4.429 -15.516 -45.093 1.00 51.22 714 PHE A O 1
ATOM 5929 N N . ASP A 1 715 ? -6.002 -14.749 -46.528 1.00 45.53 715 ASP A N 1
ATOM 5930 C CA . ASP A 1 715 ? -7.141 -15.505 -46.016 1.00 45.53 715 ASP A CA 1
ATOM 5931 C C . ASP A 1 715 ? -7.226 -16.865 -46.736 1.00 45.53 715 ASP A C 1
ATOM 5933 O O . ASP A 1 715 ? -7.219 -16.935 -47.968 1.00 45.53 715 ASP A O 1
ATOM 5937 N N . CYS A 1 716 ? -7.287 -17.960 -45.979 1.00 43.09 716 CYS A N 1
ATOM 5938 C CA . CYS A 1 716 ? -7.269 -19.328 -46.506 1.00 43.09 716 CYS A CA 1
ATOM 5939 C C . CYS A 1 716 ? -8.437 -19.645 -47.451 1.00 43.09 716 CYS A C 1
ATOM 5941 O O . CYS A 1 716 ? -8.302 -20.514 -48.317 1.00 43.09 716 CYS A O 1
ATOM 5943 N N . ASN A 1 717 ? -9.571 -18.952 -47.314 1.00 45.06 717 ASN A N 1
ATOM 5944 C CA . ASN A 1 717 ? -10.764 -19.240 -48.112 1.00 45.06 717 ASN A CA 1
ATOM 5945 C C . ASN A 1 717 ? -10.632 -18.788 -49.580 1.00 45.06 717 ASN A C 1
ATOM 5947 O O . ASN A 1 717 ? -11.192 -19.432 -50.462 1.00 45.06 717 ASN A O 1
ATOM 5951 N N . GLU A 1 718 ? -9.823 -17.763 -49.876 1.00 43.94 718 GLU A N 1
ATOM 5952 C CA . GLU A 1 718 ? -9.607 -17.267 -51.251 1.00 43.94 718 GLU A CA 1
ATOM 5953 C C . GLU A 1 718 ? -8.648 -18.150 -52.076 1.00 43.94 718 GLU A C 1
ATOM 5955 O O . GLU A 1 718 ? -8.681 -18.135 -53.310 1.00 43.94 718 GLU A O 1
ATOM 5960 N N . ILE A 1 719 ? -7.806 -18.958 -51.417 1.00 41.97 719 ILE A N 1
ATOM 5961 C CA . ILE A 1 719 ? -6.835 -19.849 -52.076 1.00 41.97 719 ILE A CA 1
ATOM 5962 C C . ILE A 1 719 ? -7.508 -21.113 -52.607 1.00 41.97 719 ILE A C 1
ATOM 5964 O O . ILE A 1 719 ? -7.111 -21.621 -53.656 1.00 41.97 719 ILE A O 1
ATOM 5968 N N . TRP A 1 720 ? -8.518 -21.649 -51.917 1.00 42.22 720 TRP A N 1
ATOM 5969 C CA . TRP A 1 720 ? -9.102 -22.928 -52.327 1.00 42.22 720 TRP A CA 1
ATOM 5970 C C . TRP A 1 720 ? -9.926 -22.810 -53.615 1.00 42.22 720 TRP A C 1
ATOM 5972 O O . TRP A 1 720 ? -9.870 -23.717 -54.445 1.00 42.22 720 TRP A O 1
ATOM 5982 N N . GLU A 1 721 ? -10.590 -21.671 -53.835 1.00 39.38 721 GLU A N 1
ATOM 5983 C CA . GLU A 1 721 ? -11.285 -21.379 -55.098 1.00 39.38 721 GLU A CA 1
ATOM 5984 C C . GLU A 1 721 ? -10.311 -21.051 -56.248 1.00 39.38 721 GLU A C 1
ATOM 5986 O O . GLU A 1 721 ? -10.575 -21.405 -57.396 1.00 39.38 721 GLU A O 1
ATOM 5991 N N . ASN A 1 722 ? -9.132 -20.482 -55.959 1.00 40.47 722 ASN A N 1
ATOM 5992 C CA . ASN A 1 722 ? -8.123 -20.127 -56.972 1.00 40.47 722 ASN A CA 1
ATOM 5993 C C . ASN A 1 722 ? -7.022 -21.181 -57.199 1.00 40.47 722 ASN A C 1
ATOM 5995 O O . ASN A 1 722 ? -6.204 -21.041 -58.114 1.00 40.47 722 ASN A O 1
ATOM 5999 N N . LYS A 1 723 ? -7.022 -22.277 -56.429 1.00 36.94 723 LYS A N 1
ATOM 6000 C CA . LYS A 1 723 ? -6.051 -23.385 -56.517 1.00 36.94 723 LYS A CA 1
ATOM 6001 C C . LYS A 1 723 ? -6.015 -24.044 -57.902 1.00 36.94 723 LYS A C 1
ATOM 6003 O O . LYS A 1 723 ? -4.989 -24.585 -58.301 1.00 36.94 723 LYS A O 1
ATOM 6008 N N . VAL A 1 724 ? -7.122 -23.975 -58.645 1.00 33.78 724 VAL A N 1
ATOM 6009 C CA . VAL A 1 724 ? -7.249 -24.519 -60.010 1.00 33.78 724 VAL A CA 1
ATOM 6010 C C . VAL A 1 724 ? -6.672 -23.565 -61.071 1.00 33.78 724 VAL A C 1
ATOM 6012 O O . VAL A 1 724 ? -6.239 -24.026 -62.127 1.00 33.78 724 VAL A O 1
ATOM 6015 N N . ASN A 1 725 ? -6.596 -22.258 -60.788 1.00 34.38 725 ASN A N 1
ATOM 6016 C CA . ASN A 1 725 ? -6.129 -21.248 -61.745 1.00 34.38 725 ASN A CA 1
ATOM 6017 C C . ASN A 1 725 ? -4.611 -21.016 -61.693 1.00 34.38 725 ASN A C 1
ATOM 6019 O O . ASN A 1 725 ? -4.004 -20.881 -62.749 1.00 34.38 725 ASN A O 1
ATOM 6023 N N . LEU A 1 726 ? -3.978 -21.070 -60.514 1.00 38.56 726 LEU A N 1
ATOM 6024 C CA . LEU A 1 726 ? -2.517 -20.904 -60.360 1.00 38.56 726 LEU A CA 1
ATOM 6025 C C . LEU A 1 726 ? -1.688 -21.994 -61.064 1.00 38.56 726 LEU A C 1
ATOM 6027 O O . LEU A 1 726 ? -0.561 -21.742 -61.476 1.00 38.56 726 LEU A O 1
ATOM 6031 N N . VAL A 1 727 ? -2.250 -23.196 -61.220 1.00 37.31 727 VAL A N 1
ATOM 6032 C CA . VAL A 1 727 ? -1.590 -24.328 -61.894 1.00 37.31 727 VAL A CA 1
ATOM 6033 C C . VAL A 1 727 ? -1.802 -24.301 -63.416 1.00 37.31 727 VAL A C 1
ATOM 6035 O O . VAL A 1 727 ? -0.963 -24.806 -64.155 1.00 37.31 727 VAL A O 1
ATOM 6038 N N . ASN A 1 728 ? -2.894 -23.697 -63.906 1.00 36.47 728 ASN A N 1
ATOM 6039 C CA . ASN A 1 728 ? -3.293 -23.780 -65.321 1.00 36.47 728 ASN A CA 1
ATOM 6040 C C . ASN A 1 728 ? -3.172 -22.468 -66.107 1.00 36.47 728 ASN A C 1
ATOM 6042 O O . ASN A 1 728 ? -3.122 -22.494 -67.335 1.00 36.47 728 ASN A O 1
ATOM 6046 N N . GLN A 1 729 ? -3.140 -21.318 -65.440 1.00 39.03 729 GLN A N 1
ATOM 6047 C CA . GLN A 1 729 ? -3.015 -20.018 -66.084 1.00 39.03 729 GLN A CA 1
ATOM 6048 C C . GLN A 1 729 ? -1.805 -19.320 -65.484 1.00 39.03 729 GLN A C 1
ATOM 6050 O O . GLN A 1 729 ? -1.766 -19.077 -64.284 1.00 39.03 729 GLN A O 1
ATOM 6055 N N . ARG A 1 730 ? -0.812 -19.016 -66.327 1.00 42.50 730 ARG A N 1
ATOM 6056 C CA . ARG A 1 730 ? 0.384 -18.215 -66.022 1.00 42.50 730 ARG A CA 1
ATOM 6057 C C . ARG A 1 730 ? 0.002 -16.803 -65.532 1.00 42.50 730 ARG A C 1
ATOM 6059 O O . ARG A 1 730 ? 0.208 -15.822 -66.244 1.00 42.50 730 ARG A O 1
ATOM 6066 N N . MET A 1 731 ? -0.613 -16.691 -64.357 1.00 38.56 731 MET A N 1
ATOM 6067 C CA . MET A 1 731 ? -0.902 -15.423 -63.697 1.00 38.56 731 MET A CA 1
ATOM 6068 C C . MET A 1 731 ? 0.417 -14.798 -63.263 1.00 38.56 731 MET A C 1
ATOM 6070 O O . MET A 1 731 ? 1.275 -15.468 -62.686 1.00 38.56 731 MET A O 1
ATOM 6074 N N . LYS A 1 732 ? 0.597 -13.511 -63.567 1.00 44.62 732 LYS A N 1
ATOM 6075 C CA . LYS A 1 732 ? 1.784 -12.781 -63.131 1.00 44.62 732 LYS A CA 1
ATOM 6076 C C . LYS A 1 732 ? 1.637 -12.463 -61.648 1.00 44.62 732 LYS A C 1
ATOM 6078 O O . LYS A 1 732 ? 0.556 -12.122 -61.184 1.00 44.62 732 LYS A O 1
ATOM 6083 N N . TRP A 1 733 ? 2.750 -12.533 -60.925 1.00 45.78 733 TRP A N 1
ATOM 6084 C CA . TRP A 1 733 ? 2.854 -12.248 -59.491 1.00 45.78 733 TRP A CA 1
ATOM 6085 C C . TRP A 1 733 ? 2.100 -10.979 -59.051 1.00 45.78 733 TRP A C 1
ATOM 6087 O O . TRP A 1 733 ? 1.404 -10.978 -58.042 1.00 45.78 733 TRP A O 1
ATOM 6097 N N . ASN A 1 734 ? 2.145 -9.913 -59.850 1.00 49.59 734 ASN A N 1
ATOM 6098 C CA . ASN A 1 734 ? 1.494 -8.643 -59.519 1.00 49.59 734 ASN A CA 1
ATOM 6099 C C . ASN A 1 734 ? -0.046 -8.676 -59.537 1.00 49.59 734 ASN A C 1
ATOM 6101 O O . ASN A 1 734 ? -0.657 -7.748 -59.015 1.00 49.59 734 ASN A O 1
ATOM 6105 N N . ASP A 1 735 ? -0.664 -9.727 -60.079 1.00 48.41 735 ASP A N 1
ATOM 6106 C CA . ASP A 1 735 ? -2.114 -9.809 -60.297 1.00 48.41 735 ASP A CA 1
ATOM 6107 C C . ASP A 1 735 ? -2.859 -10.575 -59.182 1.00 48.41 735 ASP A C 1
ATOM 6109 O O . ASP A 1 735 ? -4.073 -10.770 -59.261 1.00 48.41 735 ASP A O 1
ATOM 6113 N N . LEU A 1 736 ? -2.155 -11.023 -58.135 1.00 51.78 736 LEU A N 1
ATOM 6114 C CA . LEU A 1 736 ? -2.753 -11.735 -57.001 1.00 51.78 736 LEU A CA 1
ATOM 6115 C C . LEU A 1 736 ? -3.452 -10.771 -56.009 1.00 51.78 736 LEU A C 1
ATOM 6117 O O . LEU A 1 736 ? -2.985 -9.650 -55.794 1.00 51.78 736 LEU A O 1
ATOM 6121 N N . PRO A 1 737 ? -4.562 -11.187 -55.366 1.00 43.44 737 PRO A N 1
ATOM 6122 C CA . PRO A 1 737 ? -5.337 -10.340 -54.457 1.00 43.44 737 PRO A CA 1
ATOM 6123 C C . PRO A 1 737 ? -4.686 -10.260 -53.063 1.00 43.44 737 PRO A C 1
ATOM 6125 O O . PRO A 1 737 ? -5.005 -11.016 -52.148 1.00 43.44 737 PRO A O 1
ATOM 6128 N N . TRP A 1 738 ? -3.731 -9.346 -52.890 1.00 50.00 738 TRP A N 1
ATOM 6129 C CA . TRP A 1 738 ? -3.012 -9.142 -51.625 1.00 50.00 738 TRP A CA 1
ATOM 6130 C C . TRP A 1 738 ? -3.855 -8.342 -50.612 1.00 50.00 738 TRP A C 1
ATOM 6132 O O . TRP A 1 738 ? -4.320 -7.250 -50.936 1.00 50.00 738 TRP A O 1
ATOM 6142 N N . ARG A 1 739 ? -4.004 -8.818 -49.362 1.00 38.06 739 ARG A N 1
ATOM 6143 C CA . ARG A 1 739 ? -4.634 -8.020 -48.282 1.00 38.06 739 ARG A CA 1
ATOM 6144 C C . ARG A 1 739 ? -3.686 -6.992 -47.665 1.00 38.06 739 ARG A C 1
ATOM 6146 O O . ARG A 1 739 ? -4.121 -5.900 -47.307 1.00 38.06 739 ARG A O 1
ATOM 6153 N N . SER A 1 740 ? -2.406 -7.332 -47.528 1.00 36.97 740 SER A N 1
ATOM 6154 C CA . SER A 1 740 ? -1.359 -6.419 -47.064 1.00 36.97 740 SER A CA 1
ATOM 6155 C C . SER A 1 740 ? 0.030 -6.897 -47.496 1.00 36.97 740 SER A C 1
ATOM 6157 O O . SER A 1 740 ? 0.265 -8.093 -47.689 1.00 36.97 740 SER A O 1
ATOM 6159 N N . THR A 1 741 ? 0.945 -5.939 -47.640 1.00 33.44 741 THR A N 1
ATOM 6160 C CA . THR A 1 741 ? 2.353 -6.157 -47.990 1.00 33.44 741 THR A CA 1
ATOM 6161 C C . THR A 1 741 ? 3.199 -5.514 -46.895 1.00 33.44 741 THR A C 1
ATOM 6163 O O . THR A 1 741 ? 2.998 -4.329 -46.621 1.00 33.44 741 THR A O 1
ATOM 6166 N N . VAL A 1 742 ? 4.094 -6.277 -46.258 1.00 39.62 742 VAL A N 1
ATOM 6167 C CA . VAL A 1 742 ? 5.071 -5.767 -45.276 1.00 39.62 742 VAL A CA 1
ATOM 6168 C C . VAL A 1 742 ? 6.481 -6.034 -45.770 1.00 39.62 742 VAL A C 1
ATOM 6170 O O . VAL A 1 742 ? 6.752 -7.193 -46.173 1.00 39.62 742 VAL A O 1
#

Sequence (742 aa):
MIFLFEEHPYDFKFLKKVIGHGEGDLKYRSKSGFNTETTKDGVKINGVGYCFFNGQPVFVLPKVFLDENGQKAFGIDIDAEGKDCFGNQKEEDQSISVEQRKFFSSISLWLYSAIDKYNKNSEGTKDNGVATPPQSESRNFKKNDRYATLLDIMSSMELFYKKNQSLFVFVAKNKHSGNHKINWQRTVNKKTPFIQDGVPIYMDLVKKAKVFDLDDRLLVLYFSAMRFIQDKFGYTMPQSEFYQPLKLNEVERLLENERGLRELKKIKYKYFEDRLLKLYNIMEAFFRWGACYKNKNNNVQEYLIANSFNNVFEAMIDELIGDPEFADLKNNDDGKIIDHLYKEKSLMYASGESNKIWHIGDSKYYKHPEDIKGKSIYKQFTYAKNVMQNFFSSKYIEEMSRDADAHRSVRYRDDLTEGYNITPNFFIRGDVPKFSNESQYVSDYFQPRNEKNELVKLAKYKDKNGQETEEAMMNHLWSIRNRHFKNRLFDRDTLLLQIYDVNFLYVLNAYTSKRSTLREEFKRDARDKFRKNFILLLDKKFNFYKIIPQGLDLNAFVTHRFRRWIGKMYCPEDVHDDQKTFIIYAEEKESEELLNETTSNEKRRVIDNDEFICLPLSAQSVLDAAADRELNPDIFTIESTSELLNRIERGGIVELPKQQVFPNQQTSVPKYLLALGDDAADIHLFIVLSVADSSGTFVCLHVLEQNSYVQRVFDCNEIWENKVNLVNQRMKWNDLPWRSTV

pLDDT: mean 71.93, std 20.59, range [24.53, 94.69]

Foldseek 3Di:
DAEAEAFQFAAPVLCCQFFNQCNPPDNQAHVLGWGWDQDPRHIGTQWFAWWQDPLAIYGYHYCLQADPVSQDGLRFGDDRNQPACRRDPPDPPHHDDLLRLQLVLLLNLLRHLLLVVQVVVCVPDPCPLKDFDDWDDDDDLPDDTDLQFPSNLQVLLQVLCVVCVVVVVVVLVVQVVQWFDFPVVCQVVPFAFDDDPNDTHGPDTDIDDPPDDCLLVLVLLSLQLQVLCCVVHNHDGDHDPRHDHDDNVVNLVCLEPVNVVVVLVVCVVVDPDPSVNSSSSSSNSSSVNSVLSPPPPDPPNGIIIRSPCLSSQLVLVQLQAADPLPLVLQQFPVRHGFSHKDKDAFLFEDQPLAHIEIAGEDEDADNAPVVCDDVNQVVQLVSLLRSVVVCVDPVNVVVVPDPSDPCVRYDQADPQLRFGTAHHYEYEYEHADDNDDPVLSVDLLSDDPPDDDDQKDFFWDQDPVGDTDSVRQLVVQVVVFFDPDPFQCRDSRGHGYTYMYGSNSLSSCLSSDPDVVSSVVSNVVNVVVSSVVVLVSLLVFKWKKKKFWDPDDSNVVSVVCSVPQRSQWDQDPPQPPPGSGTIMGIGTDDDPPPPPDDPVDPVPPPVPPRTIDIGTDRSVRSYCVSVCPPPPVVVPPPPDPVVVLVVCPDFDKDWDDFDDDDDPDPDRDTWIWGWDDPDPVDGFWTWTWDQPDPVSQKIWTWIDGPNDTKIFMDGPVVCVVCVVVVVPPPDDPVPDDTPDID

Secondary structure (DSSP, 8-state):
-EEEETT--B-HHHHHHHH-TT-SSSTTB-TTS-EEEE-SS-EEEE-EEEEEETTEEEEEE-GGGB-TTSSEETTEE--TTS-STTT----TT----HHHHHHHHHHHHHHHHHHHHHHHHTTTSS--SEE-------TTS-SSS----HHHHHHHHHHHHHH-HHHHHHHHHHHHHTTT-B-HHHHHHHSPPEEETTEEE-SS--B------THHHHHHHHHHHHHHHHHHH-------SSSPPPPHHHHHHHHGGGHHHHHHHHHGGG--SHHHHHHHHHHHHHHHHHHHHH-TTS---EEEEES-HHHHHHHHHHHHHS-GGGGGGGB-TTS-B-SEEEEEE-SS---TT--EEEEEEEEE--S-GGG--THHHHHHHHHHHHHHHHHT-HHHHHHTT-S--TTTTB--B-TTT-PBP--EEEEEEEE-PPP--GGGGGSTT---TTS---SEEEPPEE-TTS-EEHHHHHHHHHHT-B-SSTT-TTSTT-BEEEEEEEEHHHHHHHHH-S-HHHHHHHHHHHHHHHHHHHHHHHHHHEEEEEEEESSS-HHHHHHHHHHHHTTTEE--S-S-TT----EEEEEEPPPGGGTTTSHHHHTTTTTTS-SEEEEEE-HHHHHHTTT-TT--GGG-----HHHHHHHTTTSPPEEPPPPPPPTT----PPPEEB---SSTT----EEEEEE-STTS-EEEEEEEETTEEEEEEEEHHHHHHHTTHHHHS---GGGS--SEE-

Radius of gyration: 36.94 Å; chains: 1; bounding box: 99×76×107 Å